Protein AF-A0A5B7HHV7-F1 (afdb_monomer_lite)

Foldseek 3Di:
DDDDDDDDDDDDDDDDDDDDDPDPPVVVVVVVCVVPDDDDDDDDDDDDDDDDDDDDPDDDDDDDPDPDDDDAPQDCDDDDDQQQQAAEAEAAADDQQWADEPNDTDGHWDWFWEADPVRRDIDTDTSVSHNYYHYHHFDADPQWDKDKQKCPLDDQQHWHAYSNGWIDGQNDTFNGKHKGFHADPVRDRDIMMMIGIAHDFAAAAQDAAQWFADPVSDTDHHNLRHQAWDWADDSNDTDIGRDPRPHHHDHDDQPPFDKDKFFCPDPFWGWHDHNNHIWIWGDDPQAPDTPRDPFDKHWGWHADPPRPHTTIMIIGTDHPLVVVCCVLPVPAQEAEAAADPQWFDEPNDTDGHDDPVLWDDDWAAADPPRHTDPDADPRYDYHYHAARAPDWDKQDVVPDVQSDWHQHNSNWIDRPNVPPDIHHNNFKHWTWYDSDDDTDIMMIGHDDPPPPPVVCVLPVVLVVLVVVLVVLVVVLVVLVVDCVQCVDPVSVLVNLLSVLSSLLSVLVSCCSVCVVPDDSVSNVCSVVVSVVSNVVSVVVSVVVVVVVVVVVVPPDPDDDDDDPDDDDDDD

Secondary structure (DSSP, 8-state):
-----------------------SHHHHHHHHHHSS------------------------PPP---------------------TT-EEEESSS-TTEEEETTEEEE---EEEEEETTTTEEEEEEGGGSSEEEE----PPTT-EEEEEETTS-TTT--EEETTSPEEETTEEESSEEEEEEE-TTSSEEEEEEEEEEPPPP-EESS-TTEEEPTTS-EEE-GGGSSPEEEEEETTEEEEEE--TT-EE-----TTSEEEEEETTSTTEEEEEETTEEEEEE--TT-SS--EE-S-EEEEEEPPTTS---EEEEEEEE--HHHHHHHHTSSSEEEEESSPTTEEEETTEEEE---GGGS----EE-TTT-PEESS--TTEEEEESS-SSS-EEEE-TTT-GGG--EEETTS-EE-TTSTT-EE-TTTEEEEEE-SSSSPEEEEEEE----TTHHHHHHHHHHHHHHHHHHHHHHHHHHHHH-HHHHSSHHHHHHHHHHHHHHHHHHHHHHHHHHTTTS-HHHHHHHHHHHHHHHHHHHHHHHHHHHHHHHHHHT---SS------------

Radius of gyration: 34.29 Å; chains: 1; bounding box: 88×106×83 Å

pLDDT: mean 71.35, std 22.16, range [21.75, 94.31]

Organism: Portunus trituberculatus (NCBI:txid210409)

Sequence (571 aa):
MVVMVMVVQQRDGTMAAMGWRPAWCATLSFLLVLLLGQGAWTQHPGDHAGALEEDYTLLTYDYPAEGLDYYEYVDYYGPFTPNLANTTLRKCRCQVDQVWGDDHCQEATTYVNVIDLWAKHHVPANASDFGEVEVGEVICPKGHVKVVLDHNSGLRDAFFLLENGGLFWRDDTFPDYCIEHILDTSGKPTSMEAHICLPPPPVSLCCPPGHALLRNGTCYPDAAAVDVPLSMEVEGQHVTWVIESEGVVTNISCGSEDTYYKRLTEANVTLVYHPRGVVLQWLPPTQHNRPRDRHQYCLGVEVGAHGQVAQYSTLFCYTDMIAAYHEACHNATCIRKCCPEHTIMHGVECIPVHDPSKMWTPKFHERESLSPVASSPEDLTIVHGLPFCESFFKMRPDETEDDRYYLMEDGTVHAPSFSGFSYSAMQYCIDNFIADHPLQEHALLCFIDKTGCNSVQSMAIPALLAVSCVFLAITLLVYVSVPELHAKVHGKCLVSHVTALLLAYLCLIIVQWSAGRLPGAACKIMGMWPARVSLSVLVCLSVSWCVCISRSVSVFPGGSWYVFVISDRLK

InterPro domains:
  IPR010596 Methuselah, N-terminal domain [PF06652] (328-432)
  IPR023311 Methuselah ectodomain, domain 2 [G3DSA:2.170.180.11] (333-452)
  IPR036272 Methuselah, N-terminal domain superfamily [SSF63877] (328-434)
  IPR052808 G-protein coupled receptor Mth-like [PTHR46953] (295-527)

Structure (mmCIF, N/CA/C/O backbone):
data_AF-A0A5B7HHV7-F1
#
_entry.id   AF-A0A5B7HHV7-F1
#
loop_
_atom_site.group_PDB
_atom_site.id
_atom_site.type_symbol
_atom_site.label_atom_id
_atom_site.label_alt_id
_atom_site.label_comp_id
_atom_site.label_asym_id
_atom_site.label_entity_id
_atom_site.label_seq_id
_atom_site.pdbx_PDB_ins_code
_atom_site.Cartn_x
_atom_site.Cartn_y
_atom_site.Cartn_z
_atom_site.occupancy
_atom_site.B_iso_or_equiv
_atom_site.auth_seq_id
_atom_site.auth_comp_id
_atom_site.auth_asym_id
_atom_site.auth_atom_id
_atom_site.pdbx_PDB_model_num
ATOM 1 N N . MET A 1 1 ? 27.667 25.721 16.370 1.00 27.61 1 MET A N 1
ATOM 2 C CA . MET A 1 1 ? 27.607 25.125 17.723 1.00 27.61 1 MET A CA 1
ATOM 3 C C . MET A 1 1 ? 28.310 26.081 18.678 1.00 27.61 1 MET A C 1
ATOM 5 O O . MET A 1 1 ? 29.512 26.267 18.549 1.00 27.61 1 MET A O 1
ATOM 9 N N . VAL A 1 2 ? 27.571 26.790 19.535 1.00 22.53 2 VAL A N 1
ATOM 10 C CA . VAL A 1 2 ? 28.156 27.768 20.471 1.00 22.53 2 VAL A CA 1
ATOM 11 C C . VAL A 1 2 ? 28.500 27.031 21.763 1.00 22.53 2 VAL A C 1
ATOM 13 O O . VAL A 1 2 ? 27.606 26.660 22.515 1.00 22.53 2 VAL A O 1
ATOM 16 N N . VAL A 1 3 ? 29.787 26.780 22.008 1.00 21.75 3 VAL A N 1
ATOM 17 C CA . VAL A 1 3 ? 30.263 26.276 23.304 1.00 21.75 3 VAL A CA 1
ATOM 18 C C . VAL A 1 3 ? 30.537 27.487 24.188 1.00 21.75 3 VAL A C 1
ATOM 20 O O . VAL A 1 3 ? 31.528 28.192 24.006 1.00 21.75 3 VAL A O 1
ATOM 23 N N . MET A 1 4 ? 29.632 27.765 25.123 1.00 22.44 4 MET A N 1
ATOM 24 C CA . MET A 1 4 ? 29.803 28.836 26.101 1.00 22.44 4 MET A CA 1
ATOM 25 C C . MET A 1 4 ? 30.682 28.316 27.247 1.00 22.44 4 MET A C 1
ATOM 27 O O . MET A 1 4 ? 30.225 27.559 28.099 1.00 22.44 4 MET A O 1
ATOM 31 N N . VAL A 1 5 ? 31.964 28.688 27.255 1.00 23.08 5 VAL A N 1
ATOM 32 C CA . VAL A 1 5 ? 32.881 28.387 28.365 1.00 23.08 5 VAL A CA 1
ATOM 33 C C . VAL A 1 5 ? 32.745 29.496 29.409 1.00 23.08 5 VAL A C 1
ATOM 35 O O . VAL A 1 5 ? 33.214 30.612 29.199 1.00 23.08 5 VAL A O 1
ATOM 38 N N . MET A 1 6 ? 32.094 29.208 30.539 1.00 23.58 6 MET A N 1
ATOM 39 C CA . MET A 1 6 ? 32.114 30.103 31.700 1.00 23.58 6 MET A CA 1
ATOM 40 C C . MET A 1 6 ? 33.414 29.906 32.486 1.00 23.58 6 MET A C 1
ATOM 42 O O . MET A 1 6 ? 33.647 28.847 33.065 1.00 23.58 6 MET A O 1
ATOM 46 N N . VAL A 1 7 ? 34.246 30.946 32.535 1.00 23.25 7 VAL A N 1
ATOM 47 C CA . VAL A 1 7 ? 35.375 31.041 33.469 1.00 23.25 7 VAL A CA 1
ATOM 48 C C . VAL A 1 7 ? 34.870 31.713 34.745 1.00 23.25 7 VAL A C 1
ATOM 50 O O . VAL A 1 7 ? 34.454 32.870 34.723 1.00 23.25 7 VAL A O 1
ATOM 53 N N . VAL A 1 8 ? 34.891 30.986 35.862 1.00 24.47 8 VAL A N 1
ATOM 54 C CA . VAL A 1 8 ? 34.574 31.528 37.191 1.00 24.47 8 VAL A CA 1
ATOM 55 C C . VAL A 1 8 ? 35.821 32.211 37.749 1.00 24.47 8 VAL A C 1
ATOM 57 O O . VAL A 1 8 ? 36.841 31.567 37.978 1.00 24.47 8 VAL A O 1
ATOM 60 N N . GLN A 1 9 ? 35.742 33.523 37.970 1.00 24.28 9 GLN A N 1
ATOM 61 C CA . GLN A 1 9 ? 36.803 34.318 38.587 1.00 24.28 9 GLN A CA 1
ATOM 62 C C . GLN A 1 9 ? 36.505 34.487 40.085 1.00 24.28 9 GLN A C 1
ATOM 64 O O . GLN A 1 9 ? 35.559 35.175 40.463 1.00 24.28 9 GLN A O 1
ATOM 69 N N . GLN A 1 10 ? 37.295 33.835 40.940 1.00 25.94 10 GLN A N 1
ATOM 70 C CA . GLN A 1 10 ? 37.184 33.917 42.400 1.00 25.94 10 GLN A CA 1
ATOM 71 C C . GLN A 1 10 ? 38.113 35.023 42.927 1.00 25.94 10 GLN A C 1
ATOM 73 O O . GLN A 1 10 ? 39.301 35.035 42.609 1.00 25.94 10 GLN A O 1
ATOM 78 N N . ARG A 1 11 ? 37.571 35.971 43.705 1.00 30.23 11 ARG A N 1
ATOM 79 C CA . ARG A 1 11 ? 38.306 37.109 44.282 1.00 30.23 11 ARG A CA 1
ATOM 80 C C . ARG A 1 11 ? 38.578 36.856 45.771 1.00 30.23 11 ARG A C 1
ATOM 82 O O . ARG A 1 11 ? 37.630 36.838 46.544 1.00 30.23 11 ARG A O 1
ATOM 89 N N . ASP A 1 12 ? 39.865 36.647 46.072 1.00 33.34 12 ASP A N 1
ATOM 90 C CA . ASP A 1 12 ? 40.651 36.812 47.316 1.00 33.34 12 ASP A CA 1
ATOM 91 C C . ASP A 1 12 ? 40.079 36.275 48.650 1.00 33.34 12 ASP A C 1
ATOM 93 O O . ASP A 1 12 ? 38.968 36.587 49.046 1.00 33.34 12 ASP A O 1
ATOM 97 N N . GLY A 1 13 ? 40.790 35.532 49.499 1.00 27.25 13 GLY A N 1
ATOM 98 C CA . GLY A 1 13 ? 42.167 35.057 49.497 1.00 27.25 13 GLY A CA 1
ATOM 99 C C . GLY A 1 13 ? 42.483 34.443 50.870 1.00 27.25 13 GLY A C 1
ATOM 100 O O . GLY A 1 13 ? 42.083 34.971 51.899 1.00 27.25 13 GLY A O 1
ATOM 101 N N . THR A 1 14 ? 43.171 33.306 50.901 1.00 24.30 14 THR A N 1
ATOM 102 C CA . THR A 1 14 ? 44.152 32.925 51.934 1.00 24.30 14 THR A CA 1
ATOM 103 C C . THR A 1 14 ? 44.921 31.718 51.405 1.00 24.30 14 THR A C 1
ATOM 105 O O . THR A 1 14 ? 44.353 30.782 50.848 1.00 24.30 14 THR A O 1
ATOM 108 N N . MET A 1 15 ? 46.246 31.805 51.488 1.00 24.70 15 MET A N 1
ATOM 109 C CA . MET A 1 15 ? 47.188 30.866 50.892 1.00 24.70 15 MET A CA 1
ATOM 110 C C . MET A 1 15 ? 47.164 29.504 51.594 1.00 24.70 15 MET A C 1
ATOM 112 O O . MET A 1 15 ? 47.367 29.429 52.802 1.00 24.70 15 MET A O 1
ATOM 116 N N . ALA A 1 16 ? 47.076 28.430 50.813 1.00 25.02 16 ALA A N 1
ATOM 117 C CA . ALA A 1 16 ? 47.765 27.176 51.100 1.00 25.02 16 ALA A CA 1
ATOM 118 C C . ALA A 1 16 ? 48.135 26.516 49.765 1.00 25.02 16 ALA A C 1
ATOM 120 O O . ALA A 1 16 ? 47.278 26.115 48.981 1.00 25.02 16 ALA A O 1
ATOM 121 N N . ALA A 1 17 ? 49.434 26.479 49.482 1.00 25.55 17 ALA A N 1
ATOM 122 C CA . ALA A 1 17 ? 49.996 25.872 48.291 1.00 25.55 17 ALA A CA 1
ATOM 123 C C . ALA A 1 17 ? 49.969 24.340 48.408 1.00 25.55 17 ALA A C 1
ATOM 125 O O . ALA A 1 17 ? 50.630 23.774 49.274 1.00 25.55 17 ALA A O 1
ATOM 126 N N . MET A 1 18 ? 49.280 23.665 47.489 1.00 23.03 18 MET A N 1
ATOM 127 C CA . MET A 1 18 ? 49.582 22.278 47.129 1.00 23.03 18 MET A CA 1
ATOM 128 C C . MET A 1 18 ? 49.321 22.105 45.633 1.00 23.03 18 MET A C 1
ATOM 130 O O . MET A 1 18 ? 48.189 22.151 45.163 1.00 23.03 18 MET A O 1
ATOM 134 N N . GLY A 1 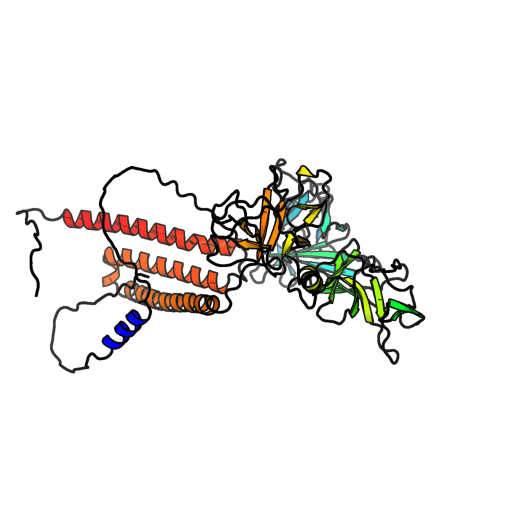19 ? 50.412 22.035 44.871 1.00 25.70 19 GLY A N 1
ATOM 135 C CA . GLY A 1 19 ? 50.398 22.103 43.416 1.00 25.70 19 GLY A CA 1
ATOM 136 C C . GLY A 1 19 ? 49.911 20.823 42.748 1.00 25.70 19 GLY A C 1
ATOM 137 O O . GLY A 1 19 ? 50.373 19.735 43.078 1.00 25.70 19 GLY A O 1
ATOM 138 N N . TRP A 1 20 ? 49.059 20.984 41.736 1.00 23.88 20 TRP A N 1
ATOM 139 C CA . TRP A 1 20 ? 48.801 20.001 40.684 1.00 23.88 20 TRP A CA 1
ATOM 140 C C . TRP A 1 20 ? 49.003 20.682 39.321 1.00 23.88 20 TRP A C 1
ATOM 142 O O . TRP A 1 20 ? 48.553 21.804 39.097 1.00 23.88 20 TRP A O 1
ATOM 152 N N . ARG A 1 21 ? 49.785 20.041 38.444 1.00 26.72 21 ARG A N 1
ATOM 153 C CA . ARG A 1 21 ? 50.316 20.600 37.187 1.00 26.72 21 ARG A CA 1
ATOM 154 C C . ARG A 1 21 ? 49.262 20.637 36.058 1.00 26.72 21 ARG A C 1
ATOM 156 O O . ARG A 1 21 ? 48.488 19.689 35.941 1.00 26.72 21 ARG A O 1
ATOM 163 N N . PRO A 1 22 ? 49.292 21.642 35.159 1.00 31.17 22 PRO A N 1
ATOM 164 C CA . PRO A 1 22 ? 48.411 21.730 33.998 1.00 31.17 22 PRO A CA 1
ATOM 165 C C . PRO A 1 22 ? 49.032 20.972 32.814 1.00 31.17 22 PRO A C 1
ATOM 167 O O . PRO A 1 22 ? 49.900 21.491 32.123 1.00 31.17 22 PRO A O 1
ATOM 170 N N . ALA A 1 23 ? 48.619 19.725 32.586 1.00 28.97 23 ALA A N 1
ATOM 171 C CA . ALA A 1 23 ? 49.046 18.952 31.407 1.00 28.97 23 ALA A CA 1
ATOM 172 C C . ALA A 1 23 ? 47.879 18.370 30.587 1.00 28.97 23 ALA A C 1
ATOM 174 O O . ALA A 1 23 ? 48.111 17.767 29.547 1.00 28.97 23 ALA A O 1
ATOM 175 N N . TRP A 1 24 ? 46.627 18.588 31.004 1.00 29.72 24 TRP A N 1
ATOM 176 C CA . TRP A 1 24 ? 45.447 17.983 30.366 1.00 29.72 24 TRP A CA 1
ATOM 177 C C . TRP A 1 24 ? 44.622 18.942 29.490 1.00 29.72 24 TRP A C 1
ATOM 179 O O . TRP A 1 24 ? 43.780 18.488 28.726 1.00 29.72 24 TRP A O 1
ATOM 189 N N . CYS A 1 25 ? 44.886 20.255 29.522 1.00 29.45 25 CYS A N 1
ATOM 190 C CA . CYS A 1 25 ? 44.163 21.217 28.672 1.00 29.45 25 CYS A CA 1
ATOM 191 C C . CYS A 1 25 ? 44.756 21.379 27.262 1.00 29.45 25 CYS A C 1
ATOM 193 O O . CYS A 1 25 ? 44.053 21.817 26.358 1.00 29.45 25 CYS A O 1
ATOM 195 N N . ALA A 1 26 ? 46.028 21.033 27.044 1.00 31.19 26 ALA A N 1
ATOM 196 C CA . ALA A 1 26 ? 46.671 21.220 25.739 1.00 31.19 26 ALA A CA 1
ATOM 197 C C . ALA A 1 26 ? 46.363 20.083 24.747 1.00 31.19 26 ALA A C 1
ATOM 199 O O . ALA A 1 26 ? 46.349 20.301 23.538 1.00 31.19 26 ALA A O 1
ATOM 200 N N . THR A 1 27 ? 46.072 18.879 25.246 1.00 37.06 27 THR A N 1
ATOM 201 C CA . THR A 1 27 ? 45.801 17.694 24.420 1.00 37.06 27 THR A CA 1
ATOM 202 C C . THR A 1 27 ? 44.383 17.670 23.847 1.00 37.06 27 THR A C 1
ATOM 204 O O . THR A 1 27 ? 44.198 17.164 22.743 1.00 37.06 27 THR A O 1
ATOM 207 N N . LEU A 1 28 ? 43.395 18.282 24.514 1.00 31.84 28 LEU A N 1
ATOM 208 C CA . LEU A 1 28 ? 42.027 18.372 23.980 1.00 31.84 28 LEU A CA 1
ATOM 209 C C . LEU A 1 28 ? 41.878 19.432 22.875 1.00 31.84 28 LEU A C 1
ATOM 211 O O . LEU A 1 28 ? 41.158 19.206 21.905 1.00 31.84 28 LEU A O 1
ATOM 215 N N . SER A 1 29 ? 42.594 20.556 22.970 1.00 34.28 29 SER A N 1
ATOM 216 C CA . SER A 1 29 ? 42.550 21.610 21.944 1.00 34.28 29 SER A CA 1
ATOM 217 C C . SER A 1 29 ? 43.230 21.191 20.636 1.00 34.28 29 SER A C 1
ATOM 219 O O . SER A 1 29 ? 42.802 21.607 19.563 1.00 34.28 29 SER A O 1
ATOM 221 N N . PHE A 1 30 ? 44.248 20.324 20.699 1.00 32.09 30 PHE A N 1
ATOM 222 C CA . PHE A 1 30 ? 44.927 19.809 19.504 1.00 32.09 30 PHE A CA 1
ATOM 223 C C . PHE A 1 30 ? 44.088 18.776 18.732 1.00 32.09 30 PHE A C 1
ATOM 225 O O . PHE A 1 30 ? 44.148 18.735 17.505 1.00 32.09 30 PHE A O 1
ATOM 232 N N . LEU A 1 31 ? 43.257 17.990 19.426 1.00 31.12 31 LEU A N 1
ATOM 233 C CA . LEU A 1 31 ? 42.348 17.025 18.794 1.00 31.12 31 LEU A CA 1
ATOM 234 C C . LEU A 1 31 ? 41.166 17.703 18.080 1.00 31.12 31 LEU A C 1
ATOM 236 O O . LEU A 1 31 ? 40.688 17.189 17.072 1.00 31.12 31 LEU A O 1
ATOM 240 N N . LEU A 1 32 ? 40.734 18.881 18.548 1.00 32.91 32 LEU A N 1
ATOM 241 C CA . LEU A 1 32 ? 39.634 19.633 17.933 1.00 32.91 32 LEU A CA 1
ATOM 242 C C . LEU A 1 32 ? 40.047 20.369 16.645 1.00 32.91 32 LEU A C 1
ATOM 244 O O . LEU A 1 32 ? 39.236 20.522 15.736 1.00 32.91 32 LEU A O 1
ATOM 248 N N . VAL A 1 33 ? 41.310 20.799 16.547 1.00 37.53 33 VAL A N 1
ATOM 249 C CA . VAL A 1 33 ? 41.847 21.479 15.351 1.00 37.53 33 VAL A CA 1
ATOM 250 C C . VAL A 1 33 ? 42.149 20.484 14.222 1.00 37.53 33 VAL A C 1
ATOM 252 O O . VAL A 1 33 ? 41.996 20.823 13.052 1.00 37.53 33 VAL A O 1
ATOM 255 N N . LEU A 1 34 ? 42.488 19.234 14.552 1.00 33.69 34 LEU A N 1
ATOM 256 C CA . LEU A 1 34 ? 42.699 18.172 13.560 1.00 33.69 34 LEU A CA 1
ATOM 257 C C . LEU A 1 34 ? 41.398 17.633 12.941 1.00 33.69 34 LEU A C 1
ATOM 259 O O . LEU A 1 34 ? 41.442 17.100 11.839 1.00 33.69 34 LEU A O 1
ATOM 263 N N . LEU A 1 35 ? 40.247 17.797 13.604 1.00 31.84 35 LEU A N 1
ATOM 264 C CA . LEU A 1 35 ? 38.951 17.320 13.098 1.00 31.84 35 LEU A CA 1
ATOM 265 C C . LEU A 1 35 ? 38.176 18.354 12.264 1.00 31.84 35 LEU A C 1
ATOM 267 O O . LEU A 1 35 ? 37.181 17.994 11.643 1.00 31.84 35 LEU A O 1
ATOM 271 N N . LEU A 1 36 ? 38.617 19.618 12.219 1.00 33.47 36 LEU A N 1
ATOM 272 C CA . LEU A 1 36 ? 37.910 20.699 11.509 1.00 33.47 36 LEU A CA 1
ATOM 273 C C . LEU A 1 36 ? 38.745 21.407 10.430 1.00 33.47 36 LEU A C 1
ATOM 275 O O . LEU A 1 36 ? 38.295 22.392 9.850 1.00 33.47 36 LEU A O 1
ATOM 279 N N . GLY A 1 37 ? 39.949 20.920 10.132 1.00 26.22 37 GLY A N 1
ATOM 280 C CA . GLY A 1 37 ? 40.830 21.532 9.143 1.00 26.22 37 GLY A CA 1
ATOM 281 C C . GLY A 1 37 ? 40.982 20.698 7.877 1.00 26.22 37 GLY A C 1
ATOM 282 O O . GLY A 1 37 ? 41.922 19.917 7.811 1.00 26.22 37 GLY A O 1
ATOM 283 N N . GLN A 1 38 ? 40.125 20.912 6.872 1.00 29.02 38 GLN A N 1
ATOM 284 C CA . GLN A 1 38 ? 40.521 20.981 5.453 1.00 29.02 38 GLN A CA 1
ATOM 285 C C . GLN A 1 38 ? 39.338 21.409 4.569 1.00 29.02 38 GLN A C 1
ATOM 287 O O . GLN A 1 38 ? 38.351 20.700 4.423 1.00 29.02 38 GLN A O 1
ATOM 292 N N . GLY A 1 39 ? 39.463 22.597 3.979 1.00 25.08 39 GLY A N 1
ATOM 293 C CA . GLY A 1 39 ? 38.496 23.194 3.060 1.00 25.08 39 GLY A CA 1
ATOM 294 C C . GLY A 1 39 ? 38.894 24.635 2.764 1.00 25.08 39 GLY A C 1
ATOM 295 O O . GLY A 1 39 ? 38.274 25.573 3.249 1.00 25.08 39 GLY A O 1
ATOM 296 N N . ALA A 1 40 ? 40.020 24.796 2.070 1.00 25.52 40 ALA A N 1
ATOM 297 C CA . ALA A 1 40 ? 40.615 26.075 1.715 1.00 25.52 40 ALA A CA 1
ATOM 298 C C . ALA A 1 40 ? 39.746 26.852 0.714 1.00 25.52 40 ALA A C 1
ATOM 300 O O . ALA A 1 40 ? 39.386 26.302 -0.319 1.00 25.52 40 ALA A O 1
ATOM 301 N N . TRP A 1 41 ? 39.511 28.142 0.971 1.00 24.91 41 TRP A N 1
ATOM 302 C CA . TRP A 1 41 ? 39.217 29.124 -0.075 1.00 24.91 41 TRP A CA 1
ATOM 303 C C . TRP A 1 41 ? 40.013 30.402 0.181 1.00 24.91 41 TRP A C 1
ATOM 305 O O . TRP A 1 41 ? 39.889 31.064 1.210 1.00 24.91 41 TRP A O 1
ATOM 315 N N . THR A 1 42 ? 40.887 30.694 -0.773 1.00 25.66 42 THR A N 1
ATOM 316 C CA . THR A 1 42 ? 41.687 31.907 -0.911 1.00 25.66 42 THR A CA 1
ATOM 317 C C . THR A 1 42 ? 40.793 33.095 -1.264 1.00 25.66 42 THR A C 1
ATOM 319 O O . THR A 1 42 ? 40.048 33.034 -2.239 1.00 25.66 42 THR A O 1
ATOM 322 N N . GLN A 1 43 ? 40.897 34.186 -0.503 1.00 23.86 43 GLN A N 1
ATOM 323 C CA . GLN A 1 43 ? 40.314 35.489 -0.833 1.00 23.86 43 GLN A CA 1
ATOM 324 C C . GLN A 1 43 ? 41.227 36.283 -1.778 1.00 23.86 43 GLN A C 1
ATOM 326 O O . GLN A 1 43 ? 42.435 36.356 -1.558 1.00 23.86 43 GLN A O 1
ATOM 331 N N . HIS A 1 44 ? 40.618 36.978 -2.742 1.00 23.83 44 HIS A N 1
ATOM 332 C CA . HIS A 1 44 ? 41.093 38.276 -3.228 1.00 23.83 44 HIS A CA 1
ATOM 333 C C . HIS A 1 44 ? 39.929 39.294 -3.198 1.00 23.83 44 HIS A C 1
ATOM 335 O O . HIS A 1 44 ? 38.776 38.877 -3.314 1.00 23.83 44 HIS A O 1
ATOM 341 N N . PRO A 1 45 ? 40.207 40.598 -2.984 1.00 29.22 45 PRO A N 1
ATOM 342 C CA . PRO A 1 45 ? 39.235 41.597 -2.537 1.00 29.22 45 PRO A CA 1
ATOM 343 C C . PRO A 1 45 ? 38.724 42.495 -3.677 1.00 29.22 45 PRO A C 1
ATOM 345 O O . PRO A 1 45 ? 39.413 42.681 -4.680 1.00 29.22 45 PRO A O 1
ATOM 348 N N . GLY A 1 46 ? 37.566 43.128 -3.481 1.00 24.95 46 GLY A N 1
ATOM 349 C CA . GLY A 1 46 ? 37.098 44.211 -4.347 1.00 24.95 46 GLY A CA 1
ATOM 350 C C . GLY A 1 46 ? 35.740 44.766 -3.929 1.00 24.95 46 GLY A C 1
ATOM 351 O O . GLY A 1 46 ? 34.731 44.085 -4.047 1.00 24.95 46 GLY A O 1
ATOM 352 N N . ASP A 1 47 ? 35.769 45.996 -3.425 1.00 23.00 47 ASP A N 1
ATOM 353 C CA . ASP A 1 47 ? 34.677 46.862 -2.979 1.00 23.00 47 ASP A CA 1
ATOM 354 C C . ASP A 1 47 ? 33.446 46.934 -3.906 1.00 23.00 47 ASP A C 1
ATOM 356 O O . ASP A 1 47 ? 33.586 47.004 -5.122 1.00 23.00 47 ASP A O 1
ATOM 360 N N . HIS A 1 48 ? 32.244 47.044 -3.323 1.00 26.45 48 HIS A N 1
ATOM 361 C CA . HIS A 1 48 ? 31.405 48.249 -3.427 1.00 26.45 48 HIS A CA 1
ATOM 362 C C . HIS A 1 48 ? 30.148 48.136 -2.549 1.00 26.45 48 HIS A C 1
ATOM 364 O O . HIS A 1 48 ? 29.372 47.188 -2.627 1.00 26.45 48 HIS A O 1
ATOM 370 N N . ALA A 1 49 ? 29.962 49.150 -1.705 1.00 24.38 49 ALA A N 1
ATOM 371 C CA . ALA A 1 49 ? 28.764 49.390 -0.919 1.00 24.38 49 ALA A CA 1
ATOM 372 C C . ALA A 1 49 ? 27.586 49.811 -1.814 1.00 24.38 49 ALA A C 1
ATOM 374 O O . ALA A 1 49 ? 27.737 50.669 -2.682 1.00 24.38 49 ALA A O 1
ATOM 375 N N . GLY A 1 50 ? 26.405 49.267 -1.531 1.00 24.02 50 GLY A N 1
ATOM 376 C CA . GLY A 1 50 ? 25.134 49.699 -2.101 1.00 24.02 50 GLY A CA 1
ATOM 377 C C . GLY A 1 50 ? 23.993 49.139 -1.265 1.00 24.02 50 GLY A C 1
ATOM 378 O O . GLY A 1 50 ? 23.622 47.983 -1.418 1.00 24.02 50 GLY A O 1
ATOM 379 N N . ALA A 1 51 ? 23.491 49.949 -0.336 1.00 23.02 51 ALA A N 1
ATOM 380 C CA . ALA A 1 51 ? 22.268 49.669 0.395 1.00 23.02 51 ALA A CA 1
ATOM 381 C C . ALA A 1 51 ? 21.078 49.772 -0.566 1.00 23.02 51 ALA A C 1
ATOM 383 O O . ALA A 1 51 ? 20.851 50.845 -1.123 1.00 23.02 51 ALA A O 1
ATOM 384 N N . LEU A 1 52 ? 20.325 48.686 -0.728 1.00 24.62 52 LEU A N 1
ATOM 385 C CA . LEU A 1 52 ? 18.936 48.733 -1.162 1.00 24.62 52 LEU A CA 1
ATOM 386 C C . LEU A 1 52 ? 18.112 47.789 -0.286 1.00 24.62 52 LEU A C 1
ATOM 388 O O . LEU A 1 52 ? 18.523 46.692 0.082 1.00 24.62 52 LEU A O 1
ATOM 392 N N . GLU A 1 53 ? 16.999 48.361 0.121 1.00 28.80 53 GLU A N 1
ATOM 393 C CA . GLU A 1 53 ? 15.987 47.946 1.070 1.00 28.80 53 GLU A CA 1
ATOM 394 C C . GLU A 1 53 ? 15.059 46.944 0.371 1.00 28.80 53 GLU A C 1
ATOM 396 O O . GLU A 1 53 ? 14.450 47.296 -0.636 1.00 28.80 53 GLU A O 1
ATOM 401 N N . GLU A 1 54 ? 14.967 45.705 0.864 1.00 24.78 54 GLU A N 1
ATOM 402 C CA . GLU A 1 54 ? 13.960 44.741 0.402 1.00 24.78 54 GLU A CA 1
ATOM 403 C C . GLU A 1 54 ? 13.277 44.047 1.587 1.00 24.78 54 GLU A C 1
ATOM 405 O O . GLU A 1 54 ? 13.913 43.517 2.502 1.00 24.78 54 GLU A O 1
ATOM 410 N N . ASP A 1 55 ? 11.946 44.119 1.547 1.00 22.50 55 ASP A N 1
ATOM 411 C CA . ASP A 1 55 ? 10.961 43.480 2.412 1.00 22.50 55 ASP A CA 1
ATOM 412 C C . ASP A 1 55 ? 11.107 41.949 2.366 1.00 22.50 55 ASP A C 1
ATOM 414 O O . ASP A 1 55 ? 10.781 41.303 1.370 1.00 22.50 55 ASP A O 1
ATOM 418 N N . TYR A 1 56 ? 11.550 41.336 3.466 1.00 21.78 56 TYR A N 1
ATOM 419 C CA . TYR A 1 56 ? 11.575 39.878 3.603 1.00 21.78 56 TYR A CA 1
ATOM 420 C C . TYR A 1 56 ? 10.237 39.373 4.151 1.00 21.78 56 TYR A C 1
ATOM 422 O O . TYR A 1 56 ? 10.024 39.290 5.362 1.00 21.78 56 TYR A O 1
ATOM 430 N N . THR A 1 57 ? 9.340 38.973 3.252 1.00 22.69 57 THR A N 1
ATOM 431 C CA . THR A 1 57 ? 8.245 38.054 3.586 1.00 22.69 57 THR A CA 1
ATOM 432 C C . THR A 1 57 ? 8.789 36.623 3.579 1.00 22.69 57 THR A C 1
ATOM 434 O O . THR A 1 57 ? 9.009 36.015 2.537 1.00 22.69 57 THR A O 1
ATOM 437 N N . LEU A 1 58 ? 9.055 36.084 4.772 1.00 22.53 58 LEU A N 1
ATOM 438 C CA . LEU A 1 58 ? 9.478 34.695 4.978 1.00 22.53 58 LEU A CA 1
ATOM 439 C C . LEU A 1 58 ? 8.298 33.738 4.734 1.00 22.53 58 LEU A C 1
ATOM 441 O O . LEU A 1 58 ? 7.501 33.468 5.634 1.00 22.53 58 LEU A O 1
ATOM 445 N N . LEU A 1 59 ? 8.205 33.212 3.514 1.00 21.78 59 LEU A N 1
ATOM 446 C CA . LEU A 1 59 ? 7.416 32.022 3.203 1.00 21.78 59 LEU A CA 1
ATOM 447 C C . LEU A 1 59 ? 8.158 30.796 3.752 1.00 21.78 59 LEU A C 1
ATOM 449 O O . LEU A 1 59 ? 9.279 30.493 3.352 1.00 21.78 59 LEU A O 1
ATOM 453 N N . THR A 1 60 ? 7.540 30.121 4.717 1.00 22.31 60 THR A N 1
ATOM 454 C CA . THR A 1 60 ? 8.008 28.841 5.260 1.00 22.31 60 THR A CA 1
ATOM 455 C C . THR A 1 60 ? 7.220 27.740 4.562 1.00 22.31 60 THR A C 1
ATOM 457 O O . THR A 1 60 ? 6.003 27.683 4.710 1.00 22.31 60 THR A O 1
ATOM 460 N N . TYR A 1 61 ? 7.894 26.901 3.774 1.00 23.64 61 TYR A N 1
ATOM 461 C CA . TYR A 1 61 ? 7.274 25.744 3.128 1.00 23.64 61 TYR A CA 1
ATOM 462 C C . TYR A 1 61 ? 7.540 24.478 3.952 1.00 23.64 61 TYR A C 1
ATOM 464 O O . TYR A 1 61 ? 8.685 24.085 4.178 1.00 23.64 61 TYR A O 1
ATOM 472 N N . ASP A 1 62 ? 6.441 23.900 4.442 1.00 23.73 62 ASP A N 1
ATOM 473 C CA . ASP A 1 62 ? 6.328 22.590 5.087 1.00 23.73 62 ASP A CA 1
ATOM 474 C C . ASP A 1 62 ? 6.567 21.492 4.028 1.00 23.73 62 ASP A C 1
ATOM 476 O O . ASP A 1 62 ? 5.819 21.410 3.057 1.00 23.73 62 ASP A O 1
ATOM 480 N N . TYR A 1 63 ? 7.547 20.608 4.236 1.00 23.59 63 TYR A N 1
ATOM 481 C CA . TYR A 1 63 ? 7.572 19.291 3.587 1.00 23.59 63 TYR A CA 1
ATOM 482 C C . TYR A 1 63 ? 6.890 18.278 4.523 1.00 23.59 63 TYR A C 1
ATOM 484 O O . TYR A 1 63 ? 7.379 18.075 5.640 1.00 23.59 63 TYR A O 1
ATOM 492 N N . PRO A 1 64 ? 5.791 17.617 4.121 1.00 25.48 64 PRO A N 1
ATOM 493 C CA . PRO A 1 64 ? 5.271 16.472 4.851 1.00 25.48 64 PRO A CA 1
ATOM 494 C C . PRO A 1 64 ? 6.138 15.246 4.543 1.00 25.48 64 PRO A C 1
ATOM 496 O O . PRO A 1 64 ? 6.125 14.702 3.443 1.00 25.48 64 PRO A O 1
ATOM 499 N N . ALA A 1 65 ? 6.910 14.812 5.537 1.00 25.69 65 ALA A N 1
ATOM 500 C CA . ALA A 1 65 ? 7.558 13.509 5.544 1.00 25.69 65 ALA A CA 1
ATOM 501 C C . ALA A 1 65 ? 6.556 12.455 6.030 1.00 25.69 65 ALA A C 1
ATOM 503 O O . ALA A 1 65 ? 6.639 12.005 7.166 1.00 25.69 65 ALA A O 1
ATOM 504 N N . GLU A 1 66 ? 5.599 12.090 5.182 1.00 27.50 66 GLU A N 1
ATOM 505 C CA . GLU A 1 66 ? 4.747 10.917 5.378 1.00 27.50 66 GLU A CA 1
ATOM 506 C C . GLU A 1 66 ? 4.521 10.271 4.011 1.00 27.50 66 GLU A C 1
ATOM 508 O O . GLU A 1 66 ? 3.828 10.804 3.148 1.00 27.50 66 GLU A O 1
ATOM 513 N N . GLY A 1 67 ? 5.165 9.126 3.787 1.00 28.14 67 GLY A N 1
ATOM 514 C CA . GLY A 1 67 ? 4.756 8.227 2.723 1.00 28.14 67 GLY A CA 1
ATOM 515 C C . GLY A 1 67 ? 3.470 7.557 3.169 1.00 28.14 67 GLY A C 1
ATOM 516 O O . GLY A 1 67 ? 3.546 6.610 3.935 1.00 28.14 67 GLY A O 1
ATOM 5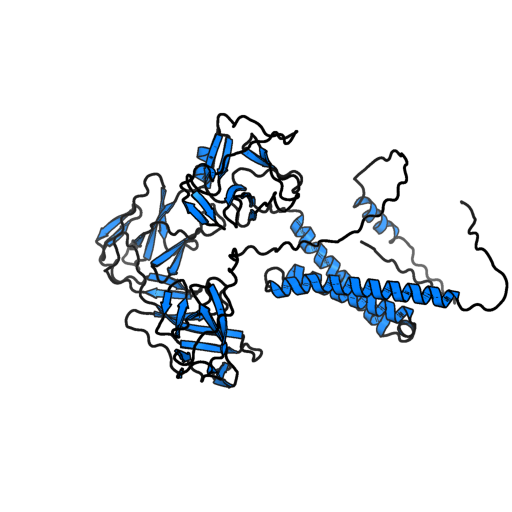17 N N . LEU A 1 68 ? 2.329 8.090 2.739 1.00 30.16 68 LEU A N 1
ATOM 518 C CA . LEU A 1 68 ? 1.035 7.420 2.622 1.00 30.16 68 LEU A CA 1
ATOM 519 C C . LEU A 1 68 ? 0.087 8.340 1.842 1.00 30.16 68 LEU A C 1
ATOM 521 O O . LEU A 1 68 ? 0.042 9.542 2.071 1.00 30.16 68 LEU A O 1
ATOM 525 N N . ASP A 1 69 ? -0.664 7.713 0.942 1.00 26.66 69 ASP A N 1
ATOM 526 C CA . ASP A 1 69 ? -2.028 8.061 0.552 1.00 26.66 69 ASP A CA 1
ATOM 527 C C . ASP A 1 69 ? -2.296 9.508 0.110 1.00 26.66 69 ASP A C 1
ATOM 529 O O . ASP A 1 69 ? -2.477 10.441 0.888 1.00 26.66 69 ASP A O 1
ATOM 533 N N . TYR A 1 70 ? -2.396 9.648 -1.214 1.00 27.78 70 TYR A N 1
ATOM 534 C CA . TYR A 1 70 ? -2.935 10.819 -1.892 1.00 27.78 70 TYR A CA 1
ATOM 535 C C . TYR A 1 70 ? -4.347 11.108 -1.352 1.00 27.78 70 TYR A C 1
ATOM 537 O O . TYR A 1 70 ? -5.297 10.385 -1.654 1.00 27.78 70 TYR A O 1
ATOM 545 N N . TYR A 1 71 ? -4.481 12.169 -0.559 1.00 27.98 71 TYR A N 1
ATOM 546 C CA . TYR A 1 71 ? -5.770 12.804 -0.328 1.00 27.98 71 TYR A CA 1
ATOM 547 C C . TYR A 1 71 ? -6.162 13.531 -1.613 1.00 27.98 71 TYR A C 1
ATOM 549 O O . TYR A 1 71 ? -5.524 14.499 -2.026 1.00 27.98 71 TYR A O 1
ATOM 557 N N . GLU A 1 72 ? -7.196 13.007 -2.258 1.00 27.72 72 GLU A N 1
ATOM 558 C CA . GLU A 1 72 ? -7.958 13.693 -3.291 1.00 27.72 72 GLU A CA 1
ATOM 559 C C . GLU A 1 72 ? -8.563 14.962 -2.670 1.00 27.72 72 GLU A C 1
ATOM 561 O O . GLU A 1 72 ? -9.116 14.925 -1.566 1.00 27.72 72 GLU A O 1
ATOM 566 N N . TYR A 1 73 ? -8.401 16.096 -3.352 1.00 30.61 73 TYR A N 1
ATOM 567 C CA . TYR A 1 73 ? -9.050 17.352 -3.000 1.00 30.61 73 TYR A CA 1
ATOM 568 C C . TYR A 1 73 ? -10.564 17.108 -2.970 1.00 30.61 73 TYR A C 1
ATOM 570 O O . TYR A 1 73 ? -11.183 16.831 -3.994 1.00 30.61 73 TYR A O 1
ATOM 578 N N . VAL A 1 74 ? -11.161 17.163 -1.781 1.00 32.34 74 VAL A N 1
ATOM 579 C CA . VAL A 1 74 ? -12.614 17.088 -1.623 1.00 32.34 74 VAL A CA 1
ATOM 580 C C . VAL A 1 74 ? -13.180 18.406 -2.141 1.00 32.34 74 VAL A C 1
ATOM 582 O O . VAL A 1 74 ? -12.975 19.457 -1.528 1.00 32.34 74 VAL A O 1
ATOM 585 N N . ASP A 1 75 ? -13.876 18.357 -3.278 1.00 31.42 75 ASP A N 1
ATOM 586 C CA . ASP A 1 75 ? -14.792 19.419 -3.687 1.00 31.42 75 ASP A CA 1
ATOM 587 C C . ASP A 1 75 ? -15.699 19.743 -2.494 1.00 31.42 75 ASP A C 1
ATOM 589 O O . ASP A 1 75 ? -16.364 18.864 -1.946 1.00 31.42 75 ASP A O 1
ATOM 593 N N . TYR A 1 76 ? -15.693 21.003 -2.056 1.00 33.66 76 TYR A N 1
ATOM 594 C CA . TYR A 1 76 ? -16.440 21.470 -0.889 1.00 33.66 76 TYR A CA 1
ATOM 595 C C . TYR A 1 76 ? -17.947 21.486 -1.203 1.00 33.66 76 TYR A C 1
ATOM 597 O O . TYR A 1 76 ? -18.549 22.536 -1.439 1.00 33.66 76 TYR A O 1
ATOM 605 N N . TYR A 1 77 ? -18.570 20.309 -1.237 1.00 41.47 77 TYR A N 1
ATOM 606 C CA . TYR A 1 77 ? -20.011 20.170 -1.075 1.00 41.47 77 TYR A CA 1
ATOM 607 C C . TYR A 1 77 ? -20.369 20.652 0.343 1.00 41.47 77 TYR A C 1
ATOM 609 O O . TYR A 1 77 ? -19.573 20.527 1.271 1.00 41.47 77 TYR A O 1
ATOM 617 N N . GLY A 1 78 ? -21.523 21.312 0.494 1.00 49.47 78 GLY A N 1
ATOM 618 C CA . GLY A 1 78 ? -21.942 21.962 1.744 1.00 49.47 78 GLY A CA 1
ATOM 619 C C . GLY A 1 78 ? -21.974 21.030 2.971 1.00 49.47 78 GLY A C 1
ATOM 620 O O . GLY A 1 78 ? -21.763 19.828 2.843 1.00 49.47 78 GLY A O 1
ATOM 621 N N . PRO A 1 79 ? -22.255 21.560 4.177 1.00 58.62 79 PRO A N 1
ATOM 622 C CA . PRO A 1 79 ? -22.211 20.776 5.409 1.00 58.62 79 PRO A CA 1
ATOM 623 C C . PRO A 1 79 ? -23.154 19.569 5.324 1.00 58.62 79 PRO A C 1
ATOM 625 O O . PRO A 1 79 ? -24.375 19.719 5.295 1.00 58.62 79 PRO A O 1
ATOM 628 N N . PHE A 1 80 ? -22.566 18.376 5.271 1.00 68.50 80 PHE A N 1
ATOM 629 C CA . PHE A 1 80 ? -23.272 17.105 5.333 1.00 68.50 80 PHE A CA 1
ATOM 630 C C . PHE A 1 80 ? -23.767 16.874 6.765 1.00 68.50 80 PHE A C 1
ATOM 632 O O . PHE A 1 80 ? -22.972 16.832 7.705 1.00 68.50 80 PHE A O 1
ATOM 639 N N . THR A 1 81 ? -25.081 16.748 6.937 1.00 76.19 81 THR A N 1
ATOM 640 C CA . THR A 1 81 ? -25.717 16.399 8.214 1.00 76.19 81 THR A CA 1
ATOM 641 C C . THR A 1 81 ? -26.556 15.140 8.005 1.00 76.19 81 THR A C 1
ATOM 643 O O . THR A 1 81 ? -27.627 15.250 7.397 1.00 76.19 81 THR A O 1
ATOM 646 N N . PRO A 1 82 ? -26.103 13.965 8.475 1.00 76.00 82 PRO A N 1
ATOM 647 C CA . PRO A 1 82 ? -26.822 12.720 8.244 1.00 76.00 82 PRO A CA 1
ATOM 648 C C . PRO A 1 82 ? -28.151 12.711 9.011 1.00 76.00 82 PRO A C 1
ATOM 650 O O . PRO A 1 82 ? -28.218 13.119 10.172 1.00 76.00 82 PRO A O 1
ATOM 653 N N . ASN A 1 83 ? -29.226 12.244 8.373 1.00 83.62 83 ASN A N 1
ATOM 654 C CA . ASN A 1 83 ? -30.526 12.077 9.028 1.00 83.62 83 ASN A CA 1
ATOM 655 C C . ASN A 1 83 ? -30.641 10.673 9.639 1.00 83.62 83 ASN A C 1
ATOM 657 O O . ASN A 1 83 ? -31.066 9.735 8.970 1.00 83.62 83 ASN A O 1
ATOM 661 N N . LEU A 1 84 ? -30.278 10.549 10.915 1.00 86.38 84 LEU A N 1
ATOM 662 C CA . LEU A 1 84 ? -30.179 9.266 11.626 1.00 86.38 84 LEU A CA 1
ATOM 663 C C . LEU A 1 84 ? -31.447 8.886 12.408 1.00 86.38 84 LEU A C 1
ATOM 665 O O . LEU A 1 84 ? -31.531 7.797 12.974 1.00 86.38 84 LEU A O 1
ATOM 669 N N . ALA A 1 85 ? -32.468 9.749 12.410 1.00 85.12 85 ALA A N 1
ATOM 670 C CA . ALA A 1 85 ? -33.666 9.580 13.235 1.00 85.12 85 ALA A CA 1
ATOM 671 C C . ALA A 1 85 ? -34.525 8.357 12.858 1.00 85.12 85 ALA A C 1
ATOM 673 O O . ALA A 1 85 ? -35.352 7.926 13.654 1.00 85.12 85 ALA A O 1
ATOM 674 N N . ASN A 1 86 ? -34.338 7.803 11.656 1.00 86.81 86 ASN A N 1
ATOM 675 C CA . ASN A 1 86 ? -35.015 6.591 11.182 1.00 86.81 86 ASN A CA 1
ATOM 676 C C . ASN A 1 86 ? -34.041 5.416 10.992 1.00 86.81 86 ASN A C 1
ATOM 678 O O . ASN A 1 86 ? -34.371 4.448 10.307 1.00 86.81 86 ASN A O 1
ATOM 682 N N . THR A 1 87 ? -32.840 5.521 11.556 1.00 88.50 87 THR A N 1
ATOM 683 C CA . THR A 1 87 ? -31.757 4.559 11.375 1.00 88.50 87 THR A CA 1
ATOM 684 C C . THR A 1 87 ? -31.501 3.828 12.686 1.00 88.50 87 THR A C 1
ATOM 686 O O . THR A 1 87 ? -31.455 4.447 13.750 1.00 88.50 87 THR A O 1
ATOM 689 N N . THR A 1 88 ? -31.330 2.511 12.606 1.00 90.00 88 THR A N 1
ATOM 690 C CA . THR A 1 88 ? -31.057 1.663 13.769 1.00 90.00 88 THR A CA 1
ATOM 691 C C . THR A 1 88 ? -29.555 1.478 13.943 1.00 90.00 88 THR A C 1
ATOM 693 O O . THR A 1 88 ? -28.869 1.047 13.016 1.00 90.00 88 THR A O 1
ATOM 696 N N . LEU A 1 89 ? -29.045 1.773 15.136 1.00 91.25 89 LEU A N 1
ATOM 697 C CA . LEU A 1 89 ? -27.683 1.444 15.543 1.00 91.25 89 LEU A CA 1
ATOM 698 C C . LEU A 1 89 ? -27.677 0.114 16.297 1.00 91.25 89 LEU A C 1
ATOM 700 O O . LEU A 1 89 ? -28.497 -0.102 17.184 1.00 91.25 89 LEU A O 1
ATOM 704 N N . ARG A 1 90 ? -26.725 -0.769 15.994 1.00 93.56 90 ARG A N 1
ATOM 705 C CA . ARG A 1 90 ? -26.590 -2.062 16.679 1.00 93.56 90 ARG A CA 1
ATOM 706 C C . ARG A 1 90 ? -25.342 -2.092 17.545 1.00 93.56 90 ARG A C 1
ATOM 708 O O . ARG A 1 90 ? -24.232 -2.016 17.021 1.00 93.56 90 ARG A O 1
ATOM 715 N N . LYS A 1 91 ? -25.512 -2.247 18.857 1.00 93.19 91 LYS A N 1
ATOM 716 C CA . LYS A 1 91 ? -24.414 -2.438 19.813 1.00 93.19 91 LYS A CA 1
ATOM 717 C C . LYS A 1 91 ? -24.287 -3.894 20.236 1.00 93.19 91 LYS A C 1
ATOM 719 O O . LYS A 1 91 ? -25.286 -4.594 20.371 1.00 93.19 91 LYS A O 1
ATOM 724 N N . CYS A 1 92 ? -23.061 -4.370 20.439 1.00 93.50 92 CYS A N 1
ATOM 725 C CA . CYS A 1 92 ? -22.833 -5.786 20.728 1.00 93.50 92 CYS A CA 1
ATOM 726 C C . CYS A 1 92 ? -23.212 -6.178 22.162 1.00 93.50 92 CYS A C 1
ATOM 728 O O . CYS A 1 92 ? -23.789 -7.248 22.362 1.00 93.50 92 CYS A O 1
ATOM 730 N N . ARG A 1 93 ? -22.858 -5.356 23.162 1.00 92.44 93 ARG A N 1
ATOM 731 C CA . ARG A 1 93 ? -22.996 -5.698 24.590 1.00 92.44 93 ARG A CA 1
ATOM 732 C C . ARG A 1 93 ? -23.658 -4.583 25.396 1.00 92.44 93 ARG A C 1
ATOM 734 O O . ARG A 1 93 ? -24.534 -4.865 26.212 1.00 92.44 93 ARG A O 1
ATOM 741 N N . CYS A 1 94 ? -23.231 -3.340 25.191 1.00 91.75 94 CYS A N 1
ATOM 742 C CA . CYS A 1 94 ? -23.610 -2.206 26.028 1.00 91.75 94 CYS A CA 1
ATOM 743 C C . CYS A 1 94 ? -24.738 -1.356 25.431 1.00 91.75 94 CYS A C 1
ATOM 745 O O . CYS A 1 94 ? -24.971 -1.350 24.224 1.00 91.75 94 CYS A O 1
ATOM 747 N N . GLN A 1 95 ? -25.443 -0.614 26.293 1.00 91.12 95 GLN A N 1
ATOM 748 C CA . GLN A 1 95 ? -26.483 0.336 25.877 1.00 91.12 95 GLN A CA 1
ATOM 749 C C . GLN A 1 95 ? -25.886 1.555 25.147 1.00 91.12 95 GLN A C 1
ATOM 751 O O . GLN A 1 95 ? -24.667 1.729 25.093 1.00 91.12 95 GLN A O 1
ATOM 756 N N . VAL A 1 96 ? -26.741 2.410 24.574 1.00 88.38 96 VAL A N 1
ATOM 757 C CA . VAL A 1 96 ? -26.345 3.571 23.748 1.00 88.38 96 VAL A CA 1
ATOM 758 C C . VAL A 1 96 ? -25.265 4.451 24.396 1.00 88.38 96 VAL A C 1
ATOM 760 O O . VAL A 1 96 ? -24.203 4.646 23.805 1.00 88.38 96 VAL A O 1
ATOM 763 N N . ASP A 1 97 ? -25.468 4.860 25.647 1.00 87.06 97 ASP A N 1
ATOM 764 C CA . ASP A 1 97 ? -24.561 5.734 26.405 1.00 87.06 97 ASP A CA 1
ATOM 765 C C . ASP A 1 97 ? -23.596 4.948 27.303 1.00 87.06 97 ASP A C 1
ATOM 767 O O . ASP A 1 97 ? -23.195 5.402 28.373 1.00 87.06 97 ASP A O 1
ATOM 771 N N . GLN A 1 98 ? -23.234 3.735 26.888 1.00 89.31 98 GLN A N 1
ATOM 772 C CA . GLN A 1 98 ? -22.314 2.880 27.625 1.00 89.31 98 GLN A CA 1
ATOM 773 C C . GLN A 1 98 ? -21.156 2.393 26.754 1.00 89.31 98 GLN A C 1
ATOM 775 O O . GLN A 1 98 ? -21.294 2.197 25.551 1.00 89.31 98 GLN A O 1
ATOM 780 N N . VAL A 1 99 ? -20.010 2.160 27.376 1.00 88.38 99 VAL A N 1
ATOM 781 C CA . VAL A 1 99 ? -18.772 1.677 26.760 1.00 88.38 99 VAL A CA 1
ATOM 782 C C . VAL A 1 99 ? -18.321 0.429 27.513 1.00 88.38 99 VAL A C 1
ATOM 784 O O . VAL A 1 99 ? -18.515 0.326 28.726 1.00 88.38 99 VAL A O 1
ATOM 787 N N . TRP A 1 100 ? -17.725 -0.527 26.811 1.00 88.88 100 TRP A N 1
ATOM 788 C CA . TRP A 1 100 ? -17.203 -1.754 27.398 1.00 88.88 100 TRP A CA 1
ATOM 789 C C . TRP A 1 100 ? -15.803 -1.539 27.996 1.00 88.88 100 TRP A C 1
ATOM 791 O O . TRP A 1 100 ? -14.878 -1.102 27.308 1.00 88.88 100 TRP A O 1
ATOM 801 N N . GLY A 1 101 ? -15.622 -1.863 29.278 1.00 85.94 101 GLY A N 1
ATOM 802 C CA . GLY A 1 101 ? -14.320 -1.806 29.949 1.00 85.94 101 GLY A CA 1
ATOM 803 C C . GLY A 1 101 ? -14.318 -2.554 31.280 1.00 85.94 101 GLY A C 1
ATOM 804 O O . GLY A 1 101 ? -15.304 -2.513 32.010 1.00 85.94 101 GLY A O 1
ATOM 805 N N . ASP A 1 102 ? -13.214 -3.237 31.593 1.00 79.31 102 ASP A N 1
ATOM 806 C CA . ASP A 1 102 ? -13.068 -4.087 32.790 1.00 79.31 102 ASP A CA 1
ATOM 807 C C . ASP A 1 102 ? -14.133 -5.203 32.902 1.00 79.31 102 ASP A C 1
ATOM 809 O O . ASP A 1 102 ? -14.593 -5.538 33.993 1.00 79.31 102 ASP A O 1
ATOM 813 N N . ASP A 1 103 ? -14.517 -5.793 31.761 1.00 83.19 103 ASP A N 1
ATOM 814 C CA . ASP A 1 103 ? -15.524 -6.870 31.657 1.00 83.19 103 ASP A CA 1
ATOM 815 C C . ASP A 1 103 ? -16.947 -6.444 32.094 1.00 83.19 103 ASP A C 1
ATOM 817 O O . ASP A 1 103 ? -17.797 -7.269 32.433 1.00 83.19 103 ASP A O 1
ATOM 821 N N . HIS A 1 104 ? -17.228 -5.134 32.092 1.00 89.50 104 HIS A N 1
ATOM 822 C CA . HIS A 1 104 ? -18.553 -4.575 32.347 1.00 89.50 104 HIS A CA 1
ATOM 823 C C . HIS A 1 104 ? -18.838 -3.320 31.503 1.00 89.50 104 HIS A C 1
ATOM 825 O O . HIS A 1 104 ? -17.941 -2.676 30.963 1.00 89.50 104 HIS A O 1
ATOM 831 N N . CYS A 1 105 ? -20.114 -2.938 31.399 1.00 91.38 105 CYS A N 1
ATOM 832 C CA . CYS A 1 105 ? -20.514 -1.688 30.748 1.00 91.38 105 CYS A CA 1
ATOM 833 C C . CYS A 1 105 ? -20.362 -0.500 31.709 1.00 91.38 105 CYS A C 1
ATOM 835 O O . CYS A 1 105 ? -20.709 -0.596 32.889 1.00 91.38 105 CYS A O 1
ATOM 837 N N . GLN A 1 106 ? -19.838 0.616 31.209 1.00 90.62 106 GLN A N 1
ATOM 838 C CA . GLN A 1 106 ? -19.611 1.862 31.946 1.00 90.62 106 GLN A CA 1
ATOM 839 C C . GLN A 1 106 ? -20.277 3.023 31.210 1.00 90.62 106 GLN A C 1
ATOM 841 O O . GLN A 1 106 ? -20.204 3.082 29.991 1.00 90.62 106 GLN A O 1
ATOM 846 N N . GLU A 1 107 ? -20.907 3.952 31.927 1.00 89.50 107 GLU A N 1
ATOM 847 C CA . GLU A 1 107 ? -21.569 5.117 31.320 1.00 89.50 107 GLU A CA 1
ATOM 848 C C . GLU A 1 107 ? -20.549 6.051 30.651 1.00 89.50 107 GLU A C 1
ATOM 850 O O . GLU A 1 107 ? -19.645 6.574 31.309 1.00 89.50 107 GLU A O 1
ATOM 855 N N . ALA A 1 108 ? -20.707 6.281 29.350 1.00 84.81 108 ALA A N 1
ATOM 856 C CA . ALA A 1 108 ? -19.927 7.230 28.570 1.00 84.81 108 ALA A CA 1
ATOM 857 C C . ALA A 1 108 ? -20.620 7.526 27.233 1.00 84.81 108 ALA A C 1
ATOM 859 O O . ALA A 1 108 ? -21.179 6.644 26.586 1.00 84.81 108 ALA A O 1
ATOM 860 N N . THR A 1 109 ? -20.537 8.778 26.787 1.00 84.12 109 THR A N 1
ATOM 861 C CA . THR A 1 109 ? -21.051 9.181 25.476 1.00 84.12 109 THR A CA 1
ATOM 862 C C . THR A 1 109 ? -20.247 8.530 24.359 1.00 84.12 109 THR A C 1
ATOM 864 O O . THR A 1 109 ? -19.015 8.600 24.339 1.00 84.12 109 THR A O 1
ATOM 867 N N . THR A 1 110 ? -20.954 7.916 23.413 1.00 85.62 110 THR A N 1
ATOM 868 C CA . THR A 1 110 ? -20.342 7.200 22.295 1.00 85.62 110 THR A CA 1
ATOM 869 C C . THR A 1 110 ? -20.588 7.919 20.974 1.00 85.62 110 THR A C 1
ATOM 871 O O . THR A 1 110 ? -21.662 8.467 20.732 1.00 85.62 110 THR A O 1
ATOM 874 N N . TYR A 1 111 ? -19.561 7.943 20.125 1.00 86.44 111 TYR A N 1
ATOM 875 C CA . TYR A 1 111 ? -19.611 8.563 18.803 1.00 86.44 111 TYR A CA 1
ATOM 876 C C . TYR A 1 111 ? -19.274 7.533 17.736 1.00 86.44 111 TYR A C 1
ATOM 878 O O . TYR A 1 111 ? -18.394 6.693 17.937 1.00 86.44 111 TYR A O 1
ATOM 886 N N . VAL A 1 112 ? -19.954 7.615 16.597 1.00 87.44 112 VAL A N 1
ATOM 887 C CA . VAL A 1 112 ? -19.734 6.735 15.451 1.00 87.44 112 VAL A CA 1
ATOM 888 C C . VAL A 1 112 ? -19.553 7.575 14.197 1.00 87.44 112 VAL A C 1
ATOM 890 O O . VAL A 1 112 ? -20.278 8.543 13.980 1.00 87.44 112 VAL A O 1
ATOM 893 N N . ASN A 1 113 ? -18.577 7.217 13.368 1.00 87.00 113 ASN A N 1
ATOM 894 C CA . ASN A 1 113 ? -18.331 7.916 12.113 1.00 87.00 113 ASN A CA 1
ATOM 895 C C . ASN A 1 113 ? -19.336 7.461 11.050 1.00 87.00 113 ASN A C 1
ATOM 897 O O . ASN A 1 113 ? -19.360 6.284 10.681 1.00 87.00 113 ASN A O 1
ATOM 901 N N . VAL A 1 114 ? -20.133 8.405 10.549 1.00 86.75 114 VAL A N 1
ATOM 902 C CA . VAL A 1 114 ? -21.077 8.196 9.446 1.00 86.75 114 VAL A CA 1
ATOM 903 C C . VAL A 1 114 ? -20.492 8.800 8.174 1.00 86.75 114 VAL A C 1
ATOM 905 O O . VAL A 1 114 ? -20.094 9.963 8.192 1.00 86.75 114 VAL A O 1
ATOM 908 N N . ILE A 1 115 ? -20.426 8.031 7.087 1.00 84.38 115 ILE A N 1
ATOM 909 C CA . ILE A 1 115 ? -19.848 8.439 5.803 1.00 84.38 115 ILE A CA 1
ATOM 910 C C . ILE A 1 115 ? -20.917 8.578 4.715 1.00 84.38 115 ILE A C 1
ATOM 912 O O . ILE A 1 115 ? -21.795 7.726 4.564 1.00 84.38 115 ILE A O 1
ATOM 916 N N . ASP A 1 116 ? -20.786 9.629 3.911 1.00 79.56 116 ASP A N 1
ATOM 917 C CA . ASP A 1 116 ? -21.399 9.726 2.590 1.00 79.56 116 ASP A CA 1
ATOM 918 C C . ASP A 1 116 ? -20.412 9.193 1.545 1.00 79.56 116 ASP A C 1
ATOM 920 O O . ASP A 1 116 ? -19.358 9.789 1.307 1.00 79.56 116 ASP A O 1
ATOM 924 N N . LEU A 1 117 ? -20.746 8.065 0.912 1.00 72.88 117 LEU A N 1
ATOM 925 C CA . LEU A 1 117 ? -19.899 7.448 -0.114 1.00 72.88 117 LEU A CA 1
ATOM 926 C C . LEU A 1 117 ? -19.770 8.302 -1.385 1.00 72.88 117 LEU A C 1
ATOM 928 O O . LEU A 1 117 ? -18.763 8.183 -2.081 1.00 72.88 117 LEU A O 1
ATOM 932 N N . TRP A 1 118 ? -20.752 9.156 -1.696 1.00 69.94 118 TRP A N 1
ATOM 933 C CA . TRP A 1 118 ? -20.703 10.036 -2.867 1.00 69.94 118 TRP A CA 1
ATOM 934 C C . TRP A 1 118 ? -19.816 11.251 -2.623 1.00 69.94 118 TRP A C 1
ATOM 936 O O . TRP A 1 118 ? -19.020 11.604 -3.490 1.00 69.94 118 TRP A O 1
ATOM 946 N N . ALA A 1 119 ? -19.932 11.871 -1.448 1.00 67.75 119 ALA A N 1
ATOM 947 C CA . ALA A 1 119 ? -19.126 13.035 -1.082 1.00 67.75 119 ALA A CA 1
ATOM 948 C C . ALA A 1 119 ? -17.758 12.667 -0.473 1.00 67.75 119 ALA A C 1
ATOM 950 O O . ALA A 1 119 ? -16.939 13.553 -0.238 1.00 67.75 119 ALA A O 1
ATOM 951 N N . LYS A 1 120 ? -17.522 11.377 -0.172 1.00 68.88 120 LYS A N 1
ATOM 952 C CA . LYS A 1 120 ? -16.372 10.861 0.602 1.00 68.88 120 LYS A CA 1
ATOM 953 C C . LYS A 1 120 ? -16.142 11.627 1.915 1.00 68.88 120 LYS A C 1
ATOM 955 O O . LYS A 1 120 ? -15.023 11.720 2.418 1.00 68.88 120 LYS A O 1
ATOM 960 N N . HIS A 1 121 ? -17.214 12.175 2.477 1.00 74.94 121 HIS A N 1
ATOM 961 C CA . HIS A 1 121 ? -17.191 12.996 3.678 1.00 74.94 121 HIS A CA 1
ATOM 962 C C . HIS A 1 121 ? -17.733 12.178 4.847 1.00 74.94 121 HIS A C 1
ATOM 964 O O . HIS A 1 121 ? -18.784 11.551 4.725 1.00 74.94 121 HIS A O 1
ATOM 970 N N . HIS A 1 122 ? -17.028 12.175 5.977 1.00 78.81 122 HIS A N 1
ATOM 971 C CA . HIS A 1 122 ? -17.460 11.479 7.185 1.00 78.81 122 HIS A CA 1
ATOM 972 C C . HIS A 1 122 ? -17.644 12.461 8.338 1.00 78.81 122 HIS A C 1
ATOM 974 O O . HIS A 1 122 ? -16.876 13.410 8.495 1.00 78.81 122 HIS A O 1
ATOM 980 N N . VAL A 1 123 ? -18.677 12.238 9.145 1.00 82.12 123 VAL A N 1
ATOM 981 C CA . VAL A 1 123 ? -19.030 13.084 10.286 1.00 82.12 123 VAL A CA 1
ATOM 982 C C . VAL A 1 123 ? -19.212 12.201 11.517 1.00 82.12 123 VAL A C 1
ATOM 984 O O . VAL A 1 123 ? -19.909 11.186 11.434 1.00 82.12 123 VAL A O 1
ATOM 987 N N . PRO A 1 124 ? -18.611 12.557 12.666 1.00 84.81 124 PRO A N 1
ATOM 988 C CA . PRO A 1 124 ? -18.900 11.876 13.917 1.00 84.81 124 PRO A CA 1
ATOM 989 C C . PRO A 1 124 ? -20.330 12.211 14.359 1.00 84.81 124 PRO A C 1
ATOM 991 O O . PRO A 1 124 ? -20.660 13.375 14.581 1.00 84.81 124 PRO A O 1
ATOM 994 N N . ALA A 1 125 ? -21.169 11.191 14.505 1.00 86.06 125 ALA A N 1
ATOM 995 C CA . ALA A 1 125 ? -22.521 11.295 15.044 1.00 86.06 125 ALA A CA 1
ATOM 996 C C . ALA A 1 125 ? -22.575 10.708 16.456 1.00 86.06 125 ALA A C 1
ATOM 998 O O . ALA A 1 125 ? -21.871 9.738 16.752 1.00 86.06 125 ALA A O 1
ATOM 999 N N . ASN A 1 126 ? -23.394 11.280 17.339 1.00 88.00 126 ASN A N 1
ATOM 1000 C CA . ASN A 1 126 ? -23.611 10.698 18.658 1.00 88.00 126 ASN A CA 1
ATOM 1001 C C . ASN A 1 126 ? -24.492 9.449 18.505 1.00 88.00 126 ASN A C 1
ATOM 1003 O O . ASN A 1 126 ? -25.463 9.459 17.751 1.00 88.00 126 ASN A O 1
ATOM 1007 N N . ALA A 1 127 ? -24.184 8.371 19.224 1.00 86.75 127 ALA A N 1
ATOM 1008 C CA . ALA A 1 127 ? -24.996 7.155 19.187 1.00 86.75 127 ALA A CA 1
ATOM 1009 C C . ALA A 1 127 ? -26.457 7.398 19.616 1.00 86.75 127 ALA A C 1
ATOM 1011 O O . ALA A 1 127 ? -27.354 6.693 19.163 1.00 86.75 127 ALA A O 1
ATOM 1012 N N . SER A 1 128 ? -26.705 8.416 20.446 1.00 86.75 128 SER A N 1
ATOM 1013 C CA . SER A 1 128 ? -28.054 8.837 20.854 1.00 86.75 128 SER A CA 1
ATOM 1014 C C . SER A 1 128 ? -28.845 9.592 19.775 1.00 86.75 128 SER A C 1
ATOM 1016 O O . SER A 1 128 ? -30.054 9.754 19.930 1.00 86.75 128 SER A O 1
ATOM 1018 N N . ASP A 1 129 ? -28.207 10.014 18.676 1.00 88.75 129 ASP A N 1
ATOM 1019 C CA . ASP A 1 129 ? -28.887 10.670 17.547 1.00 88.75 129 ASP A CA 1
ATOM 1020 C C . ASP A 1 129 ? -29.608 9.660 16.628 1.00 88.75 129 ASP A C 1
ATOM 1022 O O . ASP A 1 129 ? -30.387 10.052 15.754 1.00 88.75 129 ASP A O 1
ATOM 1026 N N . PHE A 1 130 ? -29.354 8.359 16.813 1.00 88.56 130 PHE A N 1
ATOM 1027 C CA . PHE A 1 130 ? -30.011 7.283 16.074 1.00 88.56 130 PHE A CA 1
ATOM 1028 C C . PHE A 1 130 ? -31.430 7.047 16.601 1.00 88.56 130 PHE A C 1
ATOM 1030 O O . PHE A 1 130 ? -31.681 7.082 17.805 1.00 88.56 130 PHE A O 1
ATOM 1037 N N . GLY A 1 131 ? -32.367 6.784 15.688 1.00 87.12 131 GLY A N 1
ATOM 1038 C CA . GLY A 1 131 ? -33.780 6.587 16.025 1.00 87.12 131 GLY A CA 1
ATOM 1039 C C . GLY A 1 131 ? -34.045 5.402 16.950 1.00 87.12 131 GLY A C 1
ATOM 1040 O O . GLY A 1 131 ? -34.937 5.457 17.797 1.00 87.12 131 GLY A O 1
ATOM 1041 N N . GLU A 1 132 ? -33.263 4.335 16.792 1.00 90.62 132 GLU A N 1
ATOM 1042 C CA . GLU A 1 132 ? -33.349 3.122 17.598 1.00 90.62 132 GLU A CA 1
ATOM 1043 C C . GLU A 1 132 ? -31.951 2.548 17.843 1.00 90.62 132 GLU A C 1
ATOM 1045 O O . GLU A 1 132 ? -31.092 2.587 16.960 1.00 90.62 132 GLU A O 1
ATOM 1050 N N . VAL A 1 133 ? -31.723 2.001 19.040 1.00 90.69 133 VAL A N 1
ATOM 1051 C CA . VAL A 1 133 ? -30.478 1.307 19.387 1.00 90.69 133 VAL A CA 1
ATOM 1052 C C . VAL A 1 133 ? -30.805 -0.100 19.865 1.00 90.69 133 VAL A C 1
ATOM 1054 O O . VAL A 1 133 ? -31.407 -0.287 20.922 1.00 90.69 133 VAL A O 1
ATOM 1057 N N . GLU A 1 134 ? -30.402 -1.093 19.081 1.00 92.69 134 GLU A N 1
ATOM 1058 C CA . GLU A 1 134 ? -30.540 -2.509 19.412 1.00 92.69 134 GLU A CA 1
ATOM 1059 C C . GLU A 1 134 ? -29.269 -3.007 20.100 1.00 92.69 134 GLU A C 1
ATOM 1061 O O . GLU A 1 134 ? -28.157 -2.668 19.693 1.00 92.69 134 GLU A O 1
ATOM 1066 N N . VAL A 1 135 ? -29.423 -3.849 21.124 1.00 93.88 135 VAL A N 1
ATOM 1067 C CA . VAL A 1 135 ? -28.296 -4.490 21.811 1.00 93.88 135 VAL A CA 1
ATOM 1068 C C . VAL A 1 135 ? -28.360 -5.994 21.593 1.00 93.88 135 VAL A C 1
ATOM 1070 O O . VAL A 1 135 ? -29.337 -6.645 21.968 1.00 93.88 135 VAL A O 1
ATOM 1073 N N . GLY A 1 136 ? -27.306 -6.550 21.009 1.00 92.06 136 GLY A N 1
ATOM 1074 C CA . GLY A 1 136 ? -27.181 -7.979 20.780 1.00 92.06 136 GLY A CA 1
ATOM 1075 C C . GLY A 1 136 ? -25.961 -8.328 19.943 1.00 92.06 136 GLY A C 1
ATOM 1076 O O . GLY A 1 136 ? -25.537 -7.576 19.066 1.00 92.06 136 GLY A O 1
ATOM 1077 N N . GLU A 1 137 ? -25.397 -9.506 20.196 1.00 90.81 137 GLU A N 1
ATOM 1078 C CA . GLU A 1 137 ? -24.319 -10.009 19.357 1.00 90.81 137 GLU A CA 1
ATOM 1079 C C . GLU A 1 137 ? -24.820 -10.384 17.962 1.00 90.81 137 GLU A C 1
ATOM 1081 O O . GLU A 1 137 ? -25.895 -10.964 17.799 1.00 90.81 137 GLU A O 1
ATOM 1086 N N . VAL A 1 138 ? -23.980 -10.132 16.955 1.00 92.56 138 VAL A N 1
ATOM 1087 C CA . VAL A 1 138 ? -24.232 -10.601 15.593 1.00 92.56 138 VAL A CA 1
ATOM 1088 C C . VAL A 1 138 ? -24.250 -12.136 15.545 1.00 92.56 138 VAL A C 1
ATOM 1090 O O . VAL A 1 138 ? -23.336 -12.807 16.040 1.00 92.56 138 VAL A O 1
ATOM 1093 N N . ILE A 1 139 ? -25.300 -12.695 14.940 1.00 91.56 139 ILE A N 1
ATOM 1094 C CA . ILE A 1 139 ? -25.462 -14.135 14.716 1.00 91.56 139 ILE A CA 1
ATOM 1095 C C . ILE A 1 139 ? -25.211 -14.404 13.237 1.00 91.56 139 ILE A C 1
ATOM 1097 O O . ILE A 1 139 ? -25.996 -13.994 12.385 1.00 91.56 139 ILE A O 1
ATOM 1101 N N . CYS A 1 140 ? -24.124 -15.109 12.930 1.00 91.75 140 CYS A N 1
ATOM 1102 C CA . CYS A 1 140 ? -23.756 -15.348 11.542 1.00 91.75 140 CYS A CA 1
ATOM 1103 C C . CYS A 1 140 ? -24.597 -16.450 10.887 1.00 91.75 140 CYS A C 1
ATOM 1105 O O . CYS A 1 140 ? -24.812 -17.505 11.496 1.00 91.75 140 CYS A O 1
ATOM 1107 N N . PRO A 1 141 ? -25.037 -16.248 9.630 1.00 90.25 141 PRO A N 1
ATOM 1108 C CA . PRO A 1 141 ? -25.653 -17.300 8.837 1.00 90.25 141 PRO A CA 1
ATOM 1109 C C . PRO A 1 141 ? -24.724 -18.510 8.673 1.00 90.25 141 PRO A C 1
ATOM 1111 O O . PRO A 1 141 ? -23.503 -18.422 8.815 1.00 90.25 141 PRO A O 1
ATOM 1114 N N . LYS A 1 142 ? -25.295 -19.665 8.318 1.00 86.25 142 LYS A N 1
ATOM 1115 C CA . LYS A 1 142 ? -24.509 -20.880 8.066 1.00 86.25 142 LYS A CA 1
ATOM 1116 C C . LYS A 1 142 ? -23.450 -20.619 6.979 1.00 86.25 142 LYS A C 1
ATOM 1118 O O . LYS A 1 142 ? -23.749 -20.002 5.961 1.00 86.25 142 LYS A O 1
ATOM 1123 N N . GLY A 1 143 ? -22.222 -21.083 7.212 1.00 82.62 143 GLY A N 1
ATOM 1124 C CA . GLY A 1 143 ? -21.085 -20.907 6.297 1.00 82.62 143 GLY A CA 1
ATOM 1125 C C . GLY A 1 143 ? -20.382 -19.547 6.391 1.00 82.62 143 GLY A C 1
ATOM 1126 O O . GLY A 1 143 ? -19.283 -19.412 5.861 1.00 82.62 143 GLY A O 1
ATOM 1127 N N . HIS A 1 144 ? -20.965 -18.564 7.087 1.00 89.25 144 HIS A N 1
ATOM 1128 C CA . HIS A 1 144 ? -20.301 -17.291 7.365 1.00 89.25 144 HIS A CA 1
ATOM 1129 C C . HIS A 1 144 ? -19.428 -17.400 8.613 1.00 89.25 144 HIS A C 1
ATOM 1131 O O . HIS A 1 144 ? -19.715 -18.186 9.521 1.00 89.25 144 HIS A O 1
ATOM 1137 N N . VAL A 1 145 ? -18.392 -16.569 8.681 1.00 89.81 145 VAL A N 1
ATOM 1138 C CA . VAL A 1 145 ? -17.494 -16.505 9.837 1.00 89.81 145 VAL A CA 1
ATOM 1139 C C . VAL A 1 145 ? -17.589 -15.135 10.497 1.00 89.81 145 VAL A C 1
ATOM 1141 O O . VAL A 1 145 ? -17.569 -14.110 9.818 1.00 89.81 145 VAL A O 1
ATOM 1144 N N . LYS A 1 146 ? -17.710 -15.124 11.829 1.00 91.19 146 LYS A N 1
ATOM 1145 C CA . LYS A 1 146 ? -17.703 -13.898 12.636 1.00 91.19 146 LYS A CA 1
ATOM 1146 C C . LYS A 1 146 ? -16.278 -13.358 12.712 1.00 91.19 146 LYS A C 1
ATOM 1148 O O . LYS A 1 146 ? -15.380 -14.090 13.124 1.00 91.19 146 LYS A O 1
ATOM 1153 N N . VAL A 1 147 ? -16.092 -12.093 12.355 1.00 90.38 147 VAL A N 1
ATOM 1154 C CA . VAL A 1 147 ? -14.809 -11.386 12.447 1.00 90.38 147 VAL A CA 1
ATOM 1155 C C . VAL A 1 147 ? -14.987 -10.096 13.233 1.00 90.38 147 VAL A C 1
ATOM 1157 O O . VAL A 1 147 ? -16.046 -9.469 13.173 1.00 90.38 147 VAL A O 1
ATOM 1160 N N . VAL A 1 148 ? -13.950 -9.734 13.986 1.00 89.75 148 VAL A N 1
ATOM 1161 C CA . VAL A 1 148 ? -13.862 -8.483 14.741 1.00 89.75 148 VAL A CA 1
ATOM 1162 C C . VAL A 1 148 ? -12.952 -7.527 13.977 1.00 89.75 148 VAL A C 1
ATOM 1164 O O . VAL A 1 148 ? -11.777 -7.832 13.778 1.00 89.75 148 VAL A O 1
ATOM 1167 N N . LEU A 1 149 ? -13.501 -6.399 13.539 1.00 87.94 149 LEU A N 1
ATOM 1168 C CA . LEU A 1 149 ? -12.768 -5.301 12.918 1.00 87.94 149 LEU A CA 1
ATOM 1169 C C . LEU A 1 149 ? -12.386 -4.285 13.993 1.00 87.94 149 LEU A C 1
ATOM 1171 O O . LEU A 1 149 ? -13.252 -3.873 14.763 1.00 87.94 149 LEU A O 1
ATOM 1175 N N . ASP A 1 150 ? -11.129 -3.852 14.021 1.00 82.12 150 ASP A N 1
ATOM 1176 C CA . ASP A 1 150 ? -10.671 -2.755 14.880 1.00 82.12 150 ASP A CA 1
ATOM 1177 C C . ASP A 1 150 ? -10.643 -1.455 14.065 1.00 82.12 150 ASP A C 1
ATOM 1179 O O . ASP A 1 150 ? -10.139 -1.406 12.945 1.00 82.12 150 ASP A O 1
ATOM 1183 N N . HIS A 1 151 ? -11.202 -0.377 14.610 1.00 73.44 151 HIS A N 1
ATOM 1184 C CA . HIS A 1 151 ? -11.160 0.937 13.972 1.00 73.44 151 HIS A CA 1
ATOM 1185 C C . HIS A 1 151 ? -9.733 1.519 13.892 1.00 73.44 151 HIS A C 1
ATOM 1187 O O . HIS A 1 151 ? -9.467 2.389 13.063 1.00 73.44 151 HIS A O 1
ATOM 1193 N N . ASN A 1 152 ? -8.798 1.041 14.723 1.00 64.56 152 ASN A N 1
ATOM 1194 C CA . ASN A 1 152 ? -7.429 1.560 14.803 1.00 64.56 152 ASN A CA 1
ATOM 1195 C C . ASN A 1 152 ? -6.426 0.885 13.841 1.00 64.56 152 ASN A C 1
ATOM 1197 O O . ASN A 1 152 ? -5.253 1.264 13.845 1.00 64.56 152 ASN A O 1
ATOM 1201 N N . SER A 1 153 ? -6.858 -0.054 12.988 1.00 56.47 153 SER A N 1
ATOM 1202 C CA . SER A 1 153 ? -6.006 -0.816 12.049 1.00 56.47 153 SER A CA 1
ATOM 1203 C C . SER A 1 153 ? -5.308 0.007 10.947 1.00 56.47 153 SER A C 1
ATOM 1205 O O . SER A 1 153 ? -4.551 -0.543 10.149 1.00 56.47 153 SER A O 1
ATOM 1207 N N . GLY A 1 154 ? -5.515 1.325 10.889 1.00 52.34 154 GLY A N 1
ATOM 1208 C CA . GLY A 1 154 ? -5.006 2.212 9.839 1.00 52.34 154 GLY A CA 1
ATOM 1209 C C . GLY A 1 154 ? -6.110 2.707 8.899 1.00 52.34 154 GLY A C 1
ATOM 1210 O O . GLY A 1 154 ? -7.177 2.111 8.780 1.00 52.34 154 GLY A O 1
ATOM 1211 N N . LEU A 1 155 ? -5.852 3.829 8.218 1.00 46.44 155 LEU A N 1
ATOM 1212 C CA . LEU A 1 155 ? -6.855 4.598 7.459 1.00 46.44 155 LEU A CA 1
ATOM 1213 C C . LEU A 1 155 ? -7.549 3.820 6.322 1.00 46.44 155 LEU A C 1
ATOM 1215 O O . LEU A 1 155 ? -8.672 4.159 5.964 1.00 46.44 155 LEU A O 1
ATOM 1219 N N . ARG A 1 156 ? -6.904 2.790 5.754 1.00 48.75 156 ARG A N 1
ATOM 1220 C CA . ARG A 1 156 ? -7.448 1.991 4.635 1.00 48.75 156 ARG A CA 1
ATOM 1221 C C . ARG A 1 156 ? -8.390 0.867 5.060 1.00 48.75 156 ARG A C 1
ATOM 1223 O O . ARG A 1 156 ? -9.153 0.391 4.225 1.00 48.75 156 ARG A O 1
ATOM 1230 N N . ASP A 1 157 ? -8.324 0.452 6.319 1.00 60.47 157 ASP A N 1
ATOM 1231 C CA . ASP A 1 157 ? -9.074 -0.693 6.838 1.00 60.47 157 ASP A CA 1
ATOM 1232 C C . ASP A 1 157 ? -10.120 -0.288 7.892 1.00 60.47 157 ASP A C 1
ATOM 1234 O O . ASP A 1 157 ? -10.846 -1.131 8.421 1.00 60.47 157 ASP A O 1
ATOM 1238 N N . ALA A 1 158 ? -10.263 1.020 8.134 1.00 75.56 158 ALA A N 1
ATOM 1239 C CA . ALA A 1 158 ? -11.327 1.571 8.954 1.00 75.56 158 ALA A CA 1
ATOM 1240 C C . ALA A 1 158 ? -12.709 1.263 8.353 1.00 75.56 158 ALA A C 1
ATOM 1242 O O . ALA A 1 158 ? -12.938 1.369 7.146 1.00 75.56 158 ALA A O 1
ATOM 1243 N N . PHE A 1 159 ? -13.648 0.912 9.225 1.00 87.06 159 PHE A N 1
ATOM 1244 C CA . PHE A 1 159 ? -15.058 0.794 8.878 1.00 87.06 159 PHE A CA 1
ATOM 1245 C C . PHE A 1 159 ? -15.813 2.082 9.218 1.00 87.06 159 PHE A C 1
ATOM 1247 O O . PHE A 1 159 ? -15.443 2.826 10.133 1.00 87.06 159 PHE A O 1
ATOM 1254 N N . PHE A 1 160 ? -16.905 2.315 8.496 1.00 87.94 160 PHE A N 1
ATOM 1255 C CA . PHE A 1 160 ? -17.778 3.477 8.652 1.00 87.94 160 PHE A CA 1
ATOM 1256 C C . PHE A 1 160 ? -19.239 3.036 8.676 1.00 87.94 160 PHE A C 1
ATOM 1258 O O . PHE A 1 160 ? -19.571 1.979 8.149 1.00 87.94 160 PHE A O 1
ATOM 1265 N N . LEU A 1 161 ? -20.130 3.843 9.247 1.00 89.81 161 LEU A N 1
ATOM 1266 C CA . LEU A 1 161 ? -21.568 3.644 9.071 1.00 89.81 161 LEU A CA 1
ATOM 1267 C C . LEU A 1 161 ? -22.087 4.460 7.894 1.00 89.81 161 LEU A C 1
ATOM 1269 O O . LEU A 1 161 ? -21.652 5.581 7.656 1.00 89.81 161 LEU A O 1
ATOM 1273 N N . LEU A 1 162 ? -23.042 3.904 7.170 1.00 87.81 162 LEU A N 1
ATOM 1274 C CA . LEU A 1 162 ? -23.792 4.605 6.140 1.00 87.81 162 LEU A CA 1
ATOM 1275 C C . LEU A 1 162 ? -25.024 5.274 6.751 1.00 87.81 162 LEU A C 1
ATOM 1277 O O . LEU A 1 162 ? -25.524 4.855 7.794 1.00 87.81 162 LEU A O 1
ATOM 1281 N N . GLU A 1 163 ? -25.577 6.272 6.062 1.00 83.56 163 GLU A N 1
ATOM 1282 C CA . GLU A 1 163 ? -26.815 6.939 6.499 1.00 83.56 163 GLU A CA 1
ATOM 1283 C C . GLU A 1 163 ? -27.999 5.974 6.651 1.00 83.56 163 GLU A C 1
ATOM 1285 O O . GLU A 1 163 ? -28.863 6.161 7.506 1.00 83.56 163 GLU A O 1
ATOM 1290 N N . ASN A 1 164 ? -28.018 4.911 5.841 1.00 84.62 164 ASN A N 1
ATOM 1291 C CA . ASN A 1 164 ? -29.035 3.862 5.900 1.00 84.62 164 ASN A CA 1
ATOM 1292 C C . ASN A 1 164 ? -28.834 2.873 7.066 1.00 84.62 164 ASN A C 1
ATOM 1294 O O . ASN A 1 164 ? -29.618 1.937 7.200 1.00 84.62 164 ASN A O 1
ATOM 1298 N N . GLY A 1 165 ? -27.788 3.056 7.877 1.00 85.62 165 GLY A N 1
ATOM 1299 C CA . GLY A 1 165 ? -27.466 2.222 9.030 1.00 85.62 165 GLY A CA 1
ATOM 1300 C C . GLY A 1 165 ? -26.627 0.993 8.725 1.00 85.62 165 GLY A C 1
ATOM 1301 O O . GLY A 1 165 ? -26.291 0.290 9.665 1.00 85.62 165 GLY A O 1
ATOM 1302 N N . GLY A 1 166 ? -26.269 0.715 7.470 1.00 90.12 166 GLY A N 1
ATOM 1303 C CA . GLY A 1 166 ? -25.343 -0.368 7.130 1.00 90.12 166 GLY A CA 1
ATOM 1304 C C . GLY A 1 166 ? -23.897 -0.029 7.499 1.00 90.12 166 GLY A C 1
ATOM 1305 O O . GLY A 1 166 ? -23.502 1.136 7.461 1.00 90.12 166 GLY A O 1
ATOM 1306 N N . LEU A 1 167 ? -23.092 -1.042 7.818 1.00 92.38 167 LEU A N 1
ATOM 1307 C CA . LEU A 1 167 ? -21.657 -0.869 8.040 1.00 92.38 167 LEU A CA 1
ATOM 1308 C C . LEU A 1 167 ? -20.904 -1.022 6.718 1.00 92.38 167 LEU A C 1
ATOM 1310 O O . LEU A 1 167 ? -21.043 -2.030 6.033 1.00 92.38 167 LEU A O 1
ATOM 1314 N N . PHE A 1 168 ? -20.096 -0.031 6.367 1.00 88.75 168 PHE A N 1
ATOM 1315 C CA . PHE A 1 168 ? -19.257 -0.009 5.180 1.00 88.75 168 PHE A CA 1
ATOM 1316 C C . PHE A 1 168 ? -17.809 -0.362 5.521 1.00 88.75 168 PHE A C 1
ATOM 1318 O O . PHE A 1 168 ? -17.188 0.277 6.373 1.00 88.75 168 PHE A O 1
ATOM 1325 N N . TRP A 1 169 ? -17.266 -1.364 4.832 1.00 88.12 169 TRP A N 1
ATOM 1326 C CA . TRP A 1 169 ? -15.874 -1.793 4.966 1.00 88.12 169 TRP A CA 1
ATOM 1327 C C . TRP A 1 169 ? -15.382 -2.418 3.655 1.00 88.12 169 TRP A C 1
ATOM 1329 O O . TRP A 1 169 ? -16.077 -3.246 3.068 1.00 88.12 169 TRP A O 1
ATOM 1339 N N . ARG A 1 170 ? -14.185 -2.020 3.193 1.00 80.06 170 ARG A N 1
ATOM 1340 C CA . ARG A 1 170 ? -13.536 -2.512 1.955 1.00 80.06 170 ARG A CA 1
ATOM 1341 C C . ARG A 1 170 ? -14.481 -2.596 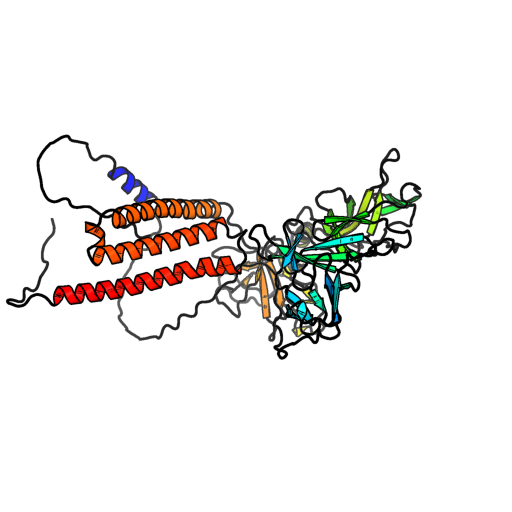0.744 1.00 80.06 170 ARG A C 1
ATOM 1343 O O . ARG A 1 170 ? -14.603 -3.637 0.099 1.00 80.06 170 ARG A O 1
ATOM 1350 N N . ASP A 1 171 ? -15.148 -1.481 0.445 1.00 78.56 171 ASP A N 1
ATOM 1351 C CA . ASP A 1 171 ? -16.063 -1.325 -0.695 1.00 78.56 171 ASP A CA 1
ATOM 1352 C C . ASP A 1 171 ? -17.302 -2.240 -0.682 1.00 78.56 171 ASP A C 1
ATOM 1354 O O . ASP A 1 171 ? -17.928 -2.456 -1.730 1.00 78.56 171 ASP A O 1
ATOM 1358 N N . ASP A 1 172 ? -17.674 -2.765 0.485 1.00 85.75 172 ASP A N 1
ATOM 1359 C CA . ASP A 1 172 ? -18.884 -3.559 0.679 1.00 85.75 172 ASP A CA 1
ATOM 1360 C C . ASP A 1 172 ? -19.695 -3.076 1.886 1.00 85.75 172 ASP A C 1
ATOM 1362 O O . ASP A 1 172 ? -19.195 -2.344 2.744 1.00 85.75 172 ASP A O 1
ATOM 1366 N N . THR A 1 173 ? -20.974 -3.447 1.921 1.00 88.94 173 THR A N 1
ATOM 1367 C CA . THR A 1 173 ? -21.924 -3.049 2.964 1.00 88.94 173 THR A CA 1
ATOM 1368 C C . THR A 1 173 ? -22.473 -4.267 3.690 1.00 88.94 173 THR A C 1
ATOM 1370 O O . THR A 1 173 ? -23.076 -5.154 3.091 1.00 88.94 173 THR A O 1
ATOM 1373 N N . PHE A 1 174 ? -22.331 -4.265 5.010 1.00 90.44 174 PHE A N 1
ATOM 1374 C CA . PHE A 1 174 ? -22.784 -5.320 5.900 1.00 90.44 174 PHE A CA 1
ATOM 1375 C C . PHE A 1 174 ? -24.029 -4.840 6.657 1.00 90.44 174 PHE A C 1
ATOM 1377 O O . PHE A 1 174 ? -23.929 -3.923 7.476 1.00 90.44 174 PHE A O 1
ATOM 1384 N N . PRO A 1 175 ? -25.215 -5.419 6.390 1.00 86.75 175 PRO A N 1
ATOM 1385 C CA . PRO A 1 175 ? -26.441 -5.056 7.101 1.00 86.75 175 PRO A CA 1
ATOM 1386 C C . PRO A 1 175 ? -26.485 -5.657 8.512 1.00 86.75 175 PRO A C 1
ATOM 1388 O O . PRO A 1 175 ? -27.033 -5.055 9.431 1.00 86.75 175 PRO A O 1
ATOM 1391 N N . ASP A 1 176 ? -25.879 -6.833 8.692 1.00 90.25 176 ASP A N 1
ATOM 1392 C CA . ASP A 1 176 ? -25.815 -7.532 9.969 1.00 90.25 176 ASP A CA 1
ATOM 1393 C C . ASP A 1 176 ? -24.441 -7.340 10.603 1.00 90.25 176 ASP A C 1
ATOM 1395 O O . ASP A 1 176 ? -23.464 -8.019 10.279 1.00 90.25 176 ASP A O 1
ATOM 1399 N N . TYR A 1 177 ? -24.389 -6.384 11.521 1.00 94.25 177 TYR A N 1
ATOM 1400 C CA . TYR A 1 177 ? -23.226 -6.082 12.335 1.00 94.25 177 TYR A CA 1
ATOM 1401 C C . TYR A 1 177 ? -23.667 -5.692 13.745 1.00 94.25 177 TYR A C 1
ATOM 1403 O O . TYR A 1 177 ? -24.843 -5.423 14.001 1.00 94.25 177 TYR A O 1
ATOM 1411 N N . CYS A 1 178 ? -22.708 -5.637 14.657 1.00 94.31 178 CYS A N 1
ATOM 1412 C CA . CYS A 1 178 ? -22.834 -4.871 15.888 1.00 94.31 178 CYS A CA 1
ATOM 1413 C C . CYS A 1 178 ? -21.509 -4.151 16.154 1.00 94.31 178 CYS A C 1
ATOM 1415 O O . CYS A 1 178 ? -20.458 -4.647 15.750 1.00 94.31 178 CYS A O 1
ATOM 1417 N N . ILE A 1 179 ? -21.547 -2.991 16.804 1.00 93.69 179 ILE A N 1
ATOM 1418 C CA . ILE A 1 179 ? -20.345 -2.257 17.218 1.00 93.69 179 ILE A CA 1
ATOM 1419 C C . ILE A 1 179 ? -20.214 -2.218 18.737 1.00 93.69 179 ILE A C 1
ATOM 1421 O O . ILE A 1 179 ? -21.205 -2.321 19.461 1.00 93.69 179 ILE A O 1
ATOM 1425 N N . GLU A 1 180 ? -18.999 -2.035 19.231 1.00 92.12 180 GLU A N 1
ATOM 1426 C CA . GLU A 1 180 ? -18.764 -1.753 20.639 1.00 92.12 180 GLU A CA 1
ATOM 1427 C C . GLU A 1 180 ? -17.623 -0.758 20.815 1.00 92.12 180 GLU A C 1
ATOM 1429 O O . GLU A 1 180 ? -16.602 -0.811 20.131 1.00 92.12 180 GLU A O 1
ATOM 1434 N N . HIS A 1 181 ? -17.802 0.165 21.753 1.00 89.94 181 HIS A N 1
ATOM 1435 C CA . HIS A 1 181 ? -16.750 1.093 22.145 1.00 89.94 181 HIS A CA 1
ATOM 1436 C C . HIS A 1 181 ? -15.975 0.474 23.302 1.00 89.94 181 HIS A C 1
ATOM 1438 O O . HIS A 1 181 ? -16.577 -0.037 24.246 1.00 89.94 181 HIS A O 1
ATOM 1444 N N . ILE A 1 182 ? -14.648 0.553 23.252 1.00 85.69 182 ILE A N 1
ATOM 1445 C CA . ILE A 1 182 ? -13.753 -0.048 24.241 1.00 85.69 182 ILE A CA 1
ATOM 1446 C C . ILE A 1 182 ? -12.984 1.050 24.979 1.00 85.69 182 ILE A C 1
ATOM 1448 O O . ILE A 1 182 ? -12.443 1.983 24.370 1.00 85.69 182 ILE A O 1
ATOM 1452 N N . LEU A 1 183 ? -12.925 0.932 26.307 1.00 82.69 183 LEU A N 1
ATOM 1453 C CA . LEU A 1 183 ? -12.068 1.769 27.145 1.00 82.69 183 LEU A CA 1
ATOM 1454 C C . LEU A 1 183 ? -10.611 1.287 27.094 1.00 82.69 183 LEU A C 1
ATOM 1456 O O . LEU A 1 183 ? -10.327 0.104 27.268 1.00 82.69 183 LEU A O 1
ATOM 1460 N N . ASP A 1 184 ? -9.673 2.218 26.928 1.00 69.38 184 ASP A N 1
ATOM 1461 C CA . ASP A 1 184 ? -8.261 1.972 27.227 1.00 69.38 184 ASP A CA 1
ATOM 1462 C C . ASP A 1 184 ? -8.059 1.727 28.730 1.00 69.38 184 ASP A C 1
ATOM 1464 O O . ASP A 1 184 ? -8.855 2.147 29.570 1.00 69.38 184 ASP A O 1
ATOM 1468 N N . THR A 1 185 ? -6.902 1.171 29.078 1.00 65.75 185 THR A N 1
ATOM 1469 C CA . THR A 1 185 ? -6.330 1.083 30.431 1.00 65.75 185 THR A CA 1
ATOM 1470 C C . THR A 1 185 ? -6.358 2.400 31.226 1.00 65.75 185 THR A C 1
ATOM 1472 O O . THR A 1 185 ? -6.259 2.389 32.452 1.00 65.75 185 THR A O 1
ATOM 1475 N N . SER A 1 186 ? -6.502 3.541 30.545 1.00 60.88 186 SER A N 1
ATOM 1476 C CA . SER A 1 186 ? -6.640 4.880 31.126 1.00 60.88 186 SER A CA 1
ATOM 1477 C C . SER A 1 186 ? -8.092 5.318 31.403 1.00 60.88 186 SER A C 1
ATOM 1479 O O . SER A 1 186 ? -8.307 6.443 31.860 1.00 60.88 186 SER A O 1
ATOM 1481 N N . GLY A 1 187 ? -9.085 4.459 31.141 1.00 61.69 187 GLY A N 1
ATOM 1482 C CA . GLY A 1 187 ? -10.512 4.729 31.351 1.00 61.69 187 GLY A CA 1
ATOM 1483 C C . GLY A 1 187 ? -11.128 5.695 30.334 1.00 61.69 187 GLY A C 1
ATOM 1484 O O . GLY A 1 187 ? -12.169 6.290 30.604 1.00 61.69 187 GLY A O 1
ATOM 1485 N N . LYS A 1 188 ? -10.485 5.898 29.176 1.00 62.66 188 LYS A N 1
ATOM 1486 C CA . LYS A 1 188 ? -11.011 6.712 28.068 1.00 62.66 188 LYS A CA 1
ATOM 1487 C C . LYS A 1 188 ? -11.449 5.821 26.904 1.00 62.66 188 LYS A C 1
ATOM 1489 O O . LYS A 1 188 ? -10.741 4.857 26.625 1.00 62.66 188 LYS A O 1
ATOM 1494 N N . PRO A 1 189 ? -12.543 6.149 26.191 1.00 63.38 189 PRO A N 1
ATOM 1495 C CA . PRO A 1 189 ? -12.916 5.441 24.971 1.00 63.38 189 PRO A CA 1
ATOM 1496 C C . PRO A 1 189 ? -11.881 5.752 23.885 1.00 63.38 189 PRO A C 1
ATOM 1498 O O . PRO A 1 189 ? -11.716 6.909 23.498 1.00 63.38 189 PRO A O 1
ATOM 1501 N N . THR A 1 190 ? -11.133 4.743 23.445 1.00 67.56 190 THR A N 1
ATOM 1502 C CA . THR A 1 190 ? -10.003 4.914 22.506 1.00 67.56 190 THR A CA 1
ATOM 1503 C C . THR A 1 190 ? -10.070 4.001 21.292 1.00 67.56 190 THR A C 1
ATOM 1505 O O . THR A 1 190 ? -9.429 4.299 20.286 1.00 67.56 190 THR A O 1
ATOM 1508 N N . SER A 1 191 ? -10.808 2.897 21.368 1.00 75.06 191 SER A N 1
ATOM 1509 C CA . SER A 1 191 ? -10.983 1.962 20.261 1.00 75.06 191 SER A CA 1
ATOM 1510 C C . SER A 1 191 ? -12.461 1.628 20.111 1.00 75.06 191 SER A C 1
ATOM 1512 O O . SER A 1 191 ? -13.234 1.664 21.070 1.00 75.06 191 SER A O 1
ATOM 1514 N N . MET A 1 192 ? -12.853 1.361 18.875 1.00 86.44 192 MET A N 1
ATOM 1515 C CA . MET A 1 192 ? -14.177 0.898 18.512 1.00 86.44 192 MET A CA 1
ATOM 1516 C C . MET A 1 192 ? -13.982 -0.387 17.720 1.00 86.44 192 MET A C 1
ATOM 1518 O O . MET A 1 192 ? -13.226 -0.402 16.749 1.00 86.44 192 MET A O 1
ATOM 1522 N N . GLU A 1 193 ? -14.663 -1.447 18.135 1.00 89.69 193 GLU A N 1
ATOM 1523 C CA . GLU A 1 193 ? -14.685 -2.717 17.422 1.00 89.69 193 GLU A CA 1
ATOM 1524 C C . GLU A 1 193 ? -16.025 -2.902 16.709 1.00 89.69 193 GLU A C 1
ATOM 1526 O O . GLU A 1 193 ? -17.069 -2.462 17.195 1.00 89.69 193 GLU A O 1
ATOM 1531 N N . ALA A 1 194 ? -16.011 -3.559 15.554 1.00 92.62 194 ALA A N 1
ATOM 1532 C CA . ALA A 1 194 ? -17.218 -4.003 14.871 1.00 92.62 194 ALA A CA 1
ATOM 1533 C C . ALA A 1 194 ? -17.183 -5.512 14.662 1.00 92.62 194 ALA A C 1
ATOM 1535 O O . ALA A 1 194 ? -16.213 -6.058 14.144 1.00 92.62 194 ALA A O 1
ATOM 1536 N N . HIS A 1 195 ? -18.258 -6.199 15.033 1.00 93.50 195 HIS A N 1
ATOM 1537 C CA . HIS A 1 195 ? -18.443 -7.609 14.731 1.00 93.50 195 HIS A CA 1
ATOM 1538 C C . HIS A 1 195 ? -19.297 -7.742 13.479 1.00 93.50 195 HIS A C 1
ATOM 1540 O O . HIS A 1 195 ? -20.452 -7.313 13.465 1.00 93.50 195 HIS A O 1
ATOM 1546 N N . ILE A 1 196 ? -18.748 -8.387 12.457 1.00 93.38 196 ILE A N 1
ATOM 1547 C CA . ILE A 1 196 ? -19.432 -8.639 11.188 1.00 93.38 196 ILE A CA 1
ATOM 1548 C C . ILE A 1 196 ? -19.384 -10.120 10.827 1.00 93.38 196 ILE A C 1
ATOM 1550 O O . ILE A 1 196 ? -18.557 -10.879 11.338 1.00 93.38 196 ILE A O 1
ATOM 1554 N N . CYS A 1 197 ? -20.267 -10.526 9.921 1.00 92.31 197 CYS A N 1
ATOM 1555 C CA . CYS A 1 197 ? -20.295 -11.874 9.371 1.00 92.31 197 CYS A CA 1
ATOM 1556 C C . CYS A 1 197 ? -19.793 -11.861 7.934 1.00 92.31 197 CYS A C 1
ATOM 1558 O O . CYS A 1 197 ? -20.435 -11.298 7.049 1.00 92.31 197 CYS A O 1
ATOM 1560 N N . LEU A 1 198 ? -18.655 -12.507 7.699 1.00 90.88 198 LEU A N 1
ATOM 1561 C CA . LEU A 1 198 ? -18.066 -12.598 6.372 1.00 90.88 198 LEU A CA 1
ATOM 1562 C C . LEU A 1 198 ? -18.587 -13.833 5.632 1.00 90.88 198 LEU A C 1
ATOM 1564 O O . LEU A 1 198 ? -18.481 -14.941 6.175 1.00 90.88 198 LEU A O 1
ATOM 1568 N N . PRO A 1 199 ? -19.132 -13.675 4.411 1.00 88.62 199 PRO A N 1
ATOM 1569 C CA . PRO A 1 199 ? -19.463 -14.808 3.558 1.00 88.62 199 PRO A CA 1
ATOM 1570 C C . PRO A 1 199 ? -18.197 -15.568 3.128 1.00 88.62 199 PRO A C 1
ATOM 1572 O O . PRO A 1 199 ? -17.092 -15.020 3.177 1.00 88.62 199 PRO A O 1
ATOM 1575 N N . PRO A 1 200 ? -18.325 -16.830 2.686 1.00 85.50 200 PRO A N 1
ATOM 1576 C CA . PRO A 1 200 ? -17.233 -17.503 1.993 1.00 85.50 200 PRO A CA 1
ATOM 1577 C C . PRO A 1 200 ? -16.878 -16.712 0.719 1.00 85.50 200 PRO A C 1
ATOM 1579 O O . PRO A 1 200 ? -17.772 -16.430 -0.086 1.00 85.50 200 PRO A O 1
ATOM 1582 N N . PRO A 1 201 ? -15.608 -16.317 0.521 1.00 83.88 201 PRO A N 1
ATOM 1583 C CA . PRO A 1 201 ? -15.242 -15.483 -0.613 1.00 83.88 201 PRO A CA 1
ATOM 1584 C C . PRO A 1 201 ? -15.228 -16.298 -1.913 1.00 83.88 201 PRO A C 1
ATOM 1586 O O . PRO A 1 201 ? -14.894 -17.488 -1.894 1.00 83.88 201 PRO A O 1
ATOM 1589 N N . PRO A 1 202 ? -15.503 -15.670 -3.069 1.00 81.75 202 PRO A N 1
ATOM 1590 C CA . PRO A 1 202 ? -15.301 -16.331 -4.345 1.00 81.75 202 PRO A CA 1
ATOM 1591 C C . PRO A 1 202 ? -13.800 -16.555 -4.570 1.00 81.75 202 PRO A C 1
ATOM 1593 O O . PRO A 1 202 ? -12.999 -15.615 -4.556 1.00 81.75 202 PRO A O 1
ATOM 1596 N N . VAL A 1 203 ? -13.423 -17.815 -4.789 1.00 82.94 203 VAL A N 1
ATOM 1597 C CA . VAL A 1 203 ? -12.050 -18.231 -5.099 1.00 82.94 203 VAL A CA 1
ATOM 1598 C C . VAL A 1 203 ? -11.975 -18.832 -6.497 1.00 82.94 203 VAL A C 1
ATOM 1600 O O . VAL A 1 203 ? -12.843 -19.604 -6.908 1.00 82.94 203 VAL A O 1
ATOM 1603 N N . SER A 1 204 ? -10.917 -18.483 -7.228 1.00 85.25 204 SER A N 1
ATOM 1604 C CA . SER A 1 204 ? -10.590 -19.120 -8.506 1.00 85.25 204 SER A CA 1
ATOM 1605 C C . SER A 1 204 ? -9.799 -20.394 -8.241 1.00 85.25 204 SER A C 1
ATOM 1607 O O . SER A 1 204 ? -8.710 -20.332 -7.669 1.00 85.25 204 SER A O 1
ATOM 1609 N N . LEU A 1 205 ? -10.327 -21.547 -8.649 1.00 86.88 205 LEU A N 1
ATOM 1610 C CA . LEU A 1 205 ? -9.648 -22.835 -8.502 1.00 86.88 205 LEU A CA 1
ATOM 1611 C C . LEU A 1 205 ? -8.956 -23.220 -9.813 1.00 86.88 205 LEU A C 1
ATOM 1613 O O . LEU A 1 205 ? -9.531 -23.067 -10.887 1.00 86.88 205 LEU A O 1
ATOM 1617 N N . CYS A 1 206 ? -7.730 -23.739 -9.745 1.00 88.00 206 CYS A N 1
ATOM 1618 C CA . CYS A 1 206 ? -7.029 -24.247 -10.931 1.00 88.00 206 CYS A CA 1
ATOM 1619 C C . CYS A 1 206 ? -7.628 -25.573 -11.412 1.00 88.00 206 CYS A C 1
ATOM 1621 O O . CYS A 1 206 ? -7.596 -25.895 -12.597 1.00 88.00 206 CYS A O 1
ATOM 1623 N N . CYS A 1 207 ? -8.142 -26.363 -10.468 1.00 86.94 207 CYS A N 1
ATOM 1624 C CA . CYS A 1 207 ? -8.627 -27.712 -10.700 1.00 86.94 207 CYS A CA 1
ATOM 1625 C C . CYS A 1 207 ? -10.085 -27.849 -10.261 1.00 86.94 207 CYS A C 1
ATOM 1627 O O . CYS A 1 207 ? -10.506 -27.184 -9.312 1.00 86.94 207 CYS A O 1
ATOM 1629 N N . PRO A 1 208 ? -10.860 -28.723 -10.923 1.00 85.12 208 PRO A N 1
ATOM 1630 C CA . PRO A 1 208 ? -12.200 -29.045 -10.464 1.00 85.12 208 PRO A CA 1
ATOM 1631 C C . PRO A 1 208 ? -12.158 -29.748 -9.093 1.00 85.12 208 PRO A C 1
ATOM 1633 O O . PRO A 1 208 ? -11.138 -30.346 -8.735 1.00 85.12 208 PRO A O 1
ATOM 1636 N N . PRO A 1 209 ? -13.269 -29.734 -8.339 1.00 80.88 209 PRO A N 1
ATOM 1637 C CA . PRO A 1 209 ? -13.373 -30.418 -7.051 1.00 80.88 209 PRO A CA 1
ATOM 1638 C C . PRO A 1 209 ? -12.923 -31.888 -7.121 1.00 80.88 209 PRO A C 1
ATOM 1640 O O . PRO A 1 209 ? -13.190 -32.588 -8.103 1.00 80.88 209 PRO A O 1
ATOM 1643 N N . GLY A 1 210 ? -12.222 -32.363 -6.085 1.00 80.88 210 GLY A N 1
ATOM 1644 C CA . GLY A 1 210 ? -11.687 -33.731 -6.037 1.00 80.88 210 GLY A CA 1
ATOM 1645 C C . GLY A 1 210 ? -10.506 -33.988 -6.979 1.00 80.88 210 GLY A C 1
ATOM 1646 O O . GLY A 1 210 ? -10.207 -35.142 -7.289 1.00 80.88 210 GLY A O 1
ATOM 1647 N N . HIS A 1 211 ? -9.854 -32.929 -7.466 1.00 87.50 211 HIS A N 1
ATOM 1648 C CA . HIS A 1 211 ? -8.593 -33.015 -8.192 1.00 87.50 211 HIS A CA 1
ATOM 1649 C C . HIS A 1 211 ? -7.515 -32.202 -7.482 1.00 87.50 211 HIS A C 1
ATOM 1651 O O . HIS A 1 211 ? -7.752 -31.085 -7.024 1.00 87.50 211 HIS A O 1
ATOM 1657 N N . ALA A 1 212 ? -6.313 -32.757 -7.440 1.00 87.38 212 ALA A N 1
ATOM 1658 C CA . ALA A 1 212 ? -5.135 -32.105 -6.909 1.00 87.38 212 ALA A CA 1
ATOM 1659 C C . ALA A 1 212 ? -4.311 -31.454 -8.032 1.00 87.38 212 ALA A C 1
ATOM 1661 O O . ALA A 1 212 ? -4.293 -31.926 -9.173 1.00 87.38 212 ALA A O 1
ATOM 1662 N N . LEU A 1 213 ? -3.629 -30.359 -7.699 1.00 88.00 213 LEU A N 1
ATOM 1663 C CA . LEU A 1 213 ? -2.775 -29.587 -8.595 1.00 88.00 213 LEU A CA 1
ATOM 1664 C C . LEU A 1 213 ? -1.331 -30.095 -8.519 1.00 88.00 213 LEU A C 1
ATOM 1666 O O . LEU A 1 213 ? -0.735 -30.181 -7.445 1.00 88.00 213 LEU A O 1
ATOM 1670 N N . LEU A 1 214 ? -0.748 -30.404 -9.674 1.00 83.38 214 LEU A N 1
ATOM 1671 C CA . LEU A 1 214 ? 0.676 -30.700 -9.818 1.00 83.38 214 LEU A CA 1
ATOM 1672 C C . LEU A 1 214 ? 1.472 -29.418 -10.081 1.00 83.38 214 LEU A C 1
ATOM 1674 O O . LEU A 1 214 ? 0.964 -28.449 -10.641 1.00 83.38 214 LEU A O 1
ATOM 1678 N N . ARG A 1 215 ? 2.775 -29.441 -9.773 1.00 80.75 215 ARG A N 1
ATOM 1679 C CA . ARG A 1 215 ? 3.689 -28.302 -10.005 1.00 80.75 215 ARG A CA 1
ATOM 1680 C C . ARG A 1 215 ? 3.777 -27.833 -11.457 1.00 80.75 215 ARG A C 1
ATOM 1682 O O . ARG A 1 215 ? 4.170 -26.703 -11.702 1.00 80.75 215 ARG A O 1
ATOM 1689 N N . ASN A 1 216 ? 3.455 -28.700 -12.412 1.00 78.94 216 ASN A N 1
ATOM 1690 C CA . ASN A 1 216 ? 3.419 -28.368 -13.838 1.00 78.94 216 ASN A CA 1
ATOM 1691 C C . ASN A 1 216 ? 2.085 -27.723 -14.273 1.00 78.94 216 ASN A C 1
ATOM 1693 O O . ASN A 1 216 ? 1.858 -27.581 -15.470 1.00 78.94 216 ASN A O 1
ATOM 1697 N N . GLY A 1 217 ? 1.185 -27.411 -13.331 1.00 79.50 217 GLY A N 1
ATOM 1698 C CA . GLY A 1 217 ? -0.131 -26.827 -13.598 1.00 79.50 217 GLY A CA 1
ATOM 1699 C C . GLY A 1 217 ? -1.214 -27.833 -14.002 1.00 79.50 217 GLY A C 1
ATOM 1700 O O . GLY A 1 217 ? -2.338 -27.431 -14.280 1.00 79.50 217 GLY A O 1
ATOM 1701 N N . THR A 1 218 ? -0.915 -29.138 -14.049 1.00 85.25 218 THR A N 1
ATOM 1702 C CA . THR A 1 218 ? -1.906 -30.161 -14.434 1.00 85.25 218 THR A CA 1
ATOM 1703 C C . THR A 1 218 ? -2.698 -30.681 -13.238 1.00 85.25 218 THR A C 1
ATOM 1705 O O . THR A 1 218 ? -2.179 -30.780 -12.126 1.00 85.25 218 THR A O 1
ATOM 1708 N N . CYS A 1 219 ? -3.958 -31.041 -13.476 1.00 88.06 219 CYS A N 1
ATOM 1709 C CA . CYS A 1 219 ? -4.853 -31.584 -12.459 1.00 88.06 219 CYS A CA 1
ATOM 1710 C C . CYS A 1 219 ? -4.901 -33.113 -12.536 1.00 88.06 219 CYS A C 1
ATOM 1712 O O . CYS A 1 219 ? -5.005 -33.671 -13.630 1.00 88.06 219 CYS A O 1
ATOM 1714 N N . TYR A 1 220 ? -4.890 -33.792 -11.390 1.00 88.75 220 TYR A N 1
ATOM 1715 C CA . TYR A 1 220 ? -5.103 -35.240 -11.308 1.00 88.75 220 TYR A CA 1
ATOM 1716 C C . TYR A 1 220 ? -6.190 -35.579 -10.284 1.00 88.75 220 TYR A C 1
ATOM 1718 O O . TYR A 1 220 ? -6.300 -34.878 -9.281 1.00 88.75 220 TYR A O 1
ATOM 1726 N N . PRO A 1 221 ? -7.004 -36.627 -10.505 1.00 86.56 221 PRO A N 1
ATOM 1727 C CA . PRO A 1 221 ? -8.056 -36.997 -9.564 1.00 86.56 221 PRO A CA 1
ATOM 1728 C C . PRO A 1 221 ? -7.460 -37.470 -8.234 1.00 86.56 221 PRO A C 1
ATOM 1730 O O . PRO A 1 221 ? -6.658 -38.405 -8.222 1.00 86.56 221 PRO A O 1
ATOM 1733 N N . ASP A 1 222 ? -7.884 -36.865 -7.125 1.00 82.94 222 ASP A N 1
ATOM 1734 C CA . ASP A 1 222 ? -7.508 -37.276 -5.773 1.00 82.94 222 ASP A CA 1
ATOM 1735 C C . ASP A 1 222 ? -8.646 -36.979 -4.784 1.00 82.94 222 ASP A C 1
ATOM 1737 O O . ASP A 1 222 ? -9.070 -35.837 -4.604 1.00 82.94 222 ASP A O 1
ATOM 1741 N N . ALA A 1 223 ? -9.134 -38.021 -4.109 1.00 75.19 223 ALA A N 1
ATOM 1742 C CA . ALA A 1 223 ? -10.212 -37.904 -3.131 1.00 75.19 223 ALA A CA 1
ATOM 1743 C C . ALA A 1 223 ? -9.811 -37.093 -1.884 1.00 75.19 223 ALA A C 1
ATOM 1745 O O . ALA A 1 223 ? -10.688 -36.599 -1.180 1.00 75.19 223 ALA A O 1
ATOM 1746 N N . ALA A 1 224 ? -8.511 -36.931 -1.613 1.00 77.75 224 ALA A N 1
ATOM 1747 C CA . ALA A 1 224 ? -8.014 -36.080 -0.536 1.00 77.75 224 ALA A CA 1
ATOM 1748 C C . ALA A 1 224 ? -8.131 -34.574 -0.849 1.00 77.75 224 ALA A C 1
ATOM 1750 O O . ALA A 1 224 ? -7.933 -33.755 0.045 1.00 77.75 224 ALA A O 1
ATOM 1751 N N . ALA A 1 225 ? -8.466 -34.199 -2.090 1.00 73.12 225 ALA A N 1
ATOM 1752 C CA . ALA A 1 225 ? -8.609 -32.812 -2.536 1.00 73.12 225 ALA A CA 1
ATOM 1753 C C . ALA A 1 225 ? -10.044 -32.257 -2.404 1.00 73.12 225 ALA A C 1
ATOM 1755 O O . ALA A 1 225 ? -10.457 -31.394 -3.179 1.00 73.12 225 ALA A O 1
ATOM 1756 N N . VAL A 1 226 ? -10.825 -32.767 -1.449 1.00 75.44 226 VAL A N 1
ATOM 1757 C CA . VAL A 1 226 ? -12.223 -32.372 -1.198 1.00 75.44 226 VAL A CA 1
ATOM 1758 C C . VAL A 1 226 ? -12.338 -31.741 0.191 1.00 75.44 226 VAL A C 1
ATOM 1760 O O . VAL A 1 226 ? -11.700 -32.214 1.128 1.00 75.44 226 VAL A O 1
ATOM 1763 N N . ASP A 1 227 ? -13.140 -30.678 0.314 1.00 74.81 227 ASP A N 1
ATOM 1764 C CA . ASP A 1 227 ? -13.456 -29.977 1.573 1.00 74.81 227 ASP A CA 1
ATOM 1765 C C . ASP A 1 227 ? -12.228 -29.540 2.392 1.00 74.81 227 ASP A C 1
ATOM 1767 O O . ASP A 1 227 ? -12.231 -29.526 3.625 1.00 74.81 227 ASP A O 1
ATOM 1771 N N . VAL A 1 228 ? -11.149 -29.170 1.699 1.00 80.12 228 VAL A N 1
ATOM 1772 C CA . VAL A 1 228 ? -9.908 -28.739 2.343 1.00 80.12 228 VAL A CA 1
ATOM 1773 C C . VAL A 1 228 ? -10.091 -27.315 2.877 1.00 80.12 228 VAL A C 1
ATOM 1775 O O . VAL A 1 228 ? -10.399 -26.410 2.091 1.00 80.12 228 VAL A O 1
ATOM 1778 N N . PRO A 1 229 ? -9.884 -27.077 4.185 1.00 84.62 229 PRO A N 1
ATOM 1779 C CA . PRO A 1 229 ? -10.033 -25.752 4.768 1.00 84.62 229 PRO A CA 1
ATOM 1780 C C . PRO A 1 229 ? -8.978 -24.783 4.220 1.00 84.62 229 PRO A C 1
ATOM 1782 O O . PRO A 1 229 ? -7.780 -25.073 4.238 1.00 84.62 229 PRO A O 1
ATOM 1785 N N . LEU A 1 230 ? -9.423 -23.619 3.755 1.00 86.38 230 LEU A N 1
ATOM 1786 C CA . LEU A 1 230 ? -8.585 -22.527 3.275 1.00 86.38 230 LEU A CA 1
ATOM 1787 C C . LEU A 1 230 ? -8.480 -21.451 4.357 1.00 86.38 230 LEU A C 1
ATOM 1789 O O . LEU A 1 230 ? -9.492 -20.885 4.767 1.00 86.38 230 LEU A O 1
ATOM 1793 N N . SER A 1 231 ? -7.257 -21.169 4.806 1.00 87.88 231 SER A N 1
ATOM 1794 C CA . SER A 1 231 ? -6.973 -20.096 5.763 1.00 87.88 231 SER A CA 1
ATOM 1795 C C . SER A 1 231 ? -6.532 -18.830 5.036 1.00 87.88 231 SER A C 1
ATOM 1797 O O . SER A 1 231 ? -5.711 -18.895 4.118 1.00 87.88 231 SER A O 1
ATOM 1799 N N . MET A 1 232 ? -7.068 -17.683 5.445 1.00 87.94 232 MET A N 1
ATOM 1800 C CA . MET A 1 232 ? -6.769 -16.380 4.862 1.00 87.94 232 MET A CA 1
ATOM 1801 C C . MET A 1 232 ? -6.673 -15.302 5.939 1.00 87.94 232 MET A C 1
ATOM 1803 O O . MET A 1 232 ? -7.260 -15.424 7.010 1.00 87.94 232 MET A O 1
ATOM 1807 N N . GLU A 1 233 ? -5.934 -14.243 5.643 1.00 87.19 233 GLU A N 1
ATOM 1808 C CA . GLU A 1 233 ? -5.755 -13.086 6.507 1.00 87.19 233 GLU A CA 1
ATOM 1809 C C . GLU A 1 233 ? -6.920 -12.092 6.360 1.00 87.19 233 GLU A C 1
ATOM 1811 O O . GLU A 1 233 ? -7.307 -11.707 5.251 1.00 87.19 233 GLU A O 1
ATOM 1816 N N . VAL A 1 234 ? -7.458 -11.659 7.497 1.00 86.69 234 VAL A N 1
ATOM 1817 C CA . VAL A 1 234 ? -8.474 -10.617 7.652 1.00 86.69 234 VAL A CA 1
ATOM 1818 C C . VAL A 1 234 ? -8.029 -9.721 8.805 1.00 86.69 234 VAL A C 1
ATOM 1820 O O . VAL A 1 234 ? -7.998 -10.192 9.935 1.00 86.69 234 VAL A O 1
ATOM 1823 N N . GLU A 1 235 ? -7.660 -8.461 8.556 1.00 78.19 235 GLU A N 1
ATOM 1824 C CA . GLU A 1 235 ? -7.228 -7.533 9.627 1.00 78.19 235 GLU A CA 1
ATOM 1825 C C . GLU A 1 235 ? -6.140 -8.123 10.559 1.00 78.19 235 GLU A C 1
ATOM 1827 O O . GLU A 1 235 ? -6.218 -8.030 11.783 1.00 78.19 235 GLU A O 1
ATOM 1832 N N . GLY A 1 236 ? -5.145 -8.826 10.002 1.00 76.62 236 GLY A N 1
ATOM 1833 C CA . GLY A 1 236 ? -4.091 -9.498 10.779 1.00 76.62 236 GLY A CA 1
ATOM 1834 C C . GLY A 1 236 ? -4.523 -10.776 11.519 1.00 76.62 236 GLY A C 1
ATOM 1835 O O . GLY A 1 236 ? -3.697 -11.419 12.170 1.00 76.62 236 GLY A O 1
ATOM 1836 N N . GLN A 1 237 ? -5.790 -11.184 11.415 1.00 81.19 237 GLN A N 1
ATOM 1837 C CA . GLN A 1 237 ? -6.312 -12.451 11.932 1.00 81.19 237 GLN A CA 1
ATOM 1838 C C . GLN A 1 237 ? -6.361 -13.507 10.825 1.00 81.19 237 GLN A C 1
ATOM 1840 O O . GLN A 1 237 ? -6.700 -13.208 9.685 1.00 81.19 237 GLN A O 1
ATOM 1845 N N . HIS A 1 238 ? -6.080 -14.769 11.156 1.00 85.94 238 HIS A N 1
ATOM 1846 C CA . HIS A 1 238 ? -6.248 -15.880 10.217 1.00 85.94 238 HIS A CA 1
ATOM 1847 C C . HIS A 1 238 ? -7.612 -16.540 10.399 1.00 85.94 238 HIS A C 1
ATOM 1849 O O . HIS A 1 238 ? -7.889 -17.152 11.431 1.00 85.94 238 HIS A O 1
ATOM 1855 N N . VAL A 1 239 ? -8.444 -16.445 9.369 1.00 87.81 239 VAL A N 1
ATOM 1856 C CA . VAL A 1 239 ? -9.796 -16.999 9.332 1.00 87.81 239 VAL A CA 1
ATOM 1857 C C . VAL A 1 239 ? -9.837 -18.146 8.332 1.00 87.81 239 VAL A C 1
ATOM 1859 O O . VAL A 1 239 ? -9.200 -18.093 7.284 1.00 87.81 239 VAL A O 1
ATOM 1862 N N . THR A 1 240 ? -10.542 -19.223 8.678 1.00 88.31 240 THR A N 1
ATOM 1863 C CA . THR A 1 240 ? -10.580 -20.451 7.877 1.00 88.31 240 THR A CA 1
ATOM 1864 C C . THR A 1 240 ? -11.982 -20.714 7.342 1.00 88.31 240 THR A C 1
ATOM 1866 O O . THR A 1 240 ? -12.938 -20.747 8.116 1.00 88.31 240 THR A O 1
ATOM 1869 N N . TRP A 1 241 ? -12.087 -20.968 6.038 1.00 86.50 241 TRP A N 1
ATOM 1870 C CA . TRP A 1 241 ? -13.324 -21.361 5.361 1.00 86.50 241 TRP A CA 1
ATOM 1871 C C . TRP A 1 241 ? -13.187 -22.746 4.739 1.00 86.50 241 TRP A C 1
ATOM 1873 O O . TRP A 1 241 ? -12.112 -23.132 4.287 1.00 86.50 241 TRP A O 1
ATOM 1883 N N . VAL A 1 242 ? -14.292 -23.481 4.663 1.00 81.12 242 VAL A N 1
ATOM 1884 C CA . VAL A 1 242 ? -14.400 -24.641 3.772 1.00 81.12 242 VAL A CA 1
ATOM 1885 C C . VAL A 1 242 ? -15.005 -24.126 2.476 1.00 81.12 242 VAL A C 1
ATOM 1887 O O . VAL A 1 242 ? -16.144 -23.664 2.468 1.00 81.12 242 VAL A O 1
ATOM 1890 N N . ILE A 1 243 ? -14.216 -24.130 1.405 1.00 74.25 243 ILE A N 1
ATOM 1891 C CA . ILE A 1 243 ? -14.676 -23.673 0.096 1.00 74.25 243 ILE A CA 1
ATOM 1892 C C . ILE A 1 243 ? -15.575 -24.763 -0.489 1.00 74.25 243 ILE A C 1
ATOM 1894 O O . ILE A 1 243 ? -15.104 -25.857 -0.798 1.00 74.25 243 ILE A O 1
ATOM 1898 N N . GLU A 1 244 ? -16.865 -24.468 -0.630 1.00 65.94 244 GLU A N 1
ATOM 1899 C CA . GLU A 1 244 ? -17.802 -25.375 -1.292 1.00 65.94 244 GLU A CA 1
ATOM 1900 C C . GLU A 1 244 ? -17.463 -25.488 -2.789 1.00 65.94 244 GLU A C 1
ATOM 1902 O O . GLU A 1 244 ? -16.973 -24.553 -3.423 1.00 65.94 244 GLU A O 1
ATOM 1907 N N . SER A 1 245 ? -17.713 -26.664 -3.362 1.00 55.34 245 SER A N 1
ATOM 1908 C CA . SER A 1 245 ? -17.260 -27.123 -4.685 1.00 55.34 245 SER A CA 1
ATOM 1909 C C . SER A 1 245 ? -17.742 -26.316 -5.908 1.00 55.34 245 SER A C 1
ATOM 1911 O O . SER A 1 245 ? -17.500 -26.730 -7.039 1.00 55.34 245 SER A O 1
ATOM 1913 N N . GLU A 1 246 ? -18.421 -25.185 -5.714 1.00 57.12 246 GLU A N 1
ATOM 1914 C CA . GLU A 1 246 ? -18.913 -24.287 -6.772 1.00 57.12 246 GLU A CA 1
ATOM 1915 C C . GLU A 1 246 ? -17.888 -23.211 -7.187 1.00 57.12 246 GLU A C 1
ATOM 1917 O O . GLU A 1 246 ? -18.232 -22.238 -7.859 1.00 57.12 246 GLU A O 1
ATOM 1922 N N . GLY A 1 247 ? -16.616 -23.367 -6.804 1.00 61.38 247 GLY A N 1
ATOM 1923 C CA . GLY A 1 247 ? -15.537 -22.474 -7.233 1.00 61.38 247 GLY A CA 1
ATOM 1924 C C . GLY A 1 247 ? -15.419 -22.388 -8.760 1.00 61.38 247 GLY A C 1
ATOM 1925 O O . GLY A 1 247 ? -15.509 -23.394 -9.469 1.00 61.38 247 GLY A O 1
ATOM 1926 N N . VAL A 1 248 ? -15.192 -21.178 -9.279 1.00 68.50 248 VAL A N 1
ATOM 1927 C CA . VAL A 1 248 ? -14.969 -20.959 -10.714 1.00 68.50 248 VAL A CA 1
ATOM 1928 C C . VAL A 1 248 ? -13.625 -21.581 -11.086 1.00 68.50 248 VAL A C 1
ATOM 1930 O O . VAL A 1 248 ? -12.582 -21.179 -10.565 1.00 68.50 248 VAL A O 1
ATOM 1933 N N . VAL A 1 249 ? -13.649 -22.584 -11.968 1.00 76.38 249 VAL A N 1
ATOM 1934 C CA . VAL A 1 249 ? -12.422 -23.190 -12.494 1.00 76.38 249 VAL A CA 1
ATOM 1935 C C . VAL A 1 249 ? -11.808 -22.233 -13.509 1.00 76.38 249 VAL A C 1
ATOM 1937 O O . VAL A 1 249 ? -12.390 -21.983 -14.566 1.00 76.38 249 VAL A O 1
ATOM 1940 N N . THR A 1 250 ? -10.624 -21.721 -13.191 1.00 77.19 250 THR A N 1
ATOM 1941 C CA . THR A 1 250 ? -9.891 -20.767 -14.024 1.00 77.19 250 THR A CA 1
ATOM 1942 C C . THR A 1 250 ? -8.636 -21.438 -14.557 1.00 77.19 250 THR A C 1
ATOM 1944 O O . THR A 1 250 ? -7.783 -21.879 -13.790 1.00 77.19 250 THR A O 1
ATOM 1947 N N . ASN A 1 251 ? -8.510 -21.504 -15.883 1.00 75.38 251 ASN A N 1
ATOM 1948 C CA . ASN A 1 251 ? -7.282 -21.958 -16.524 1.00 75.38 251 ASN A CA 1
ATOM 1949 C C . ASN A 1 251 ? -6.361 -20.758 -16.755 1.00 75.38 251 ASN A C 1
ATOM 1951 O O . ASN A 1 251 ? -6.732 -19.828 -17.471 1.00 75.38 251 ASN A O 1
ATOM 1955 N N . ILE A 1 252 ? -5.177 -20.782 -16.150 1.00 79.00 252 ILE A N 1
ATOM 1956 C CA . ILE A 1 252 ? -4.189 -19.711 -16.281 1.00 79.00 252 ILE A CA 1
ATOM 1957 C C . ILE A 1 252 ? -3.233 -20.049 -17.416 1.00 79.00 252 ILE A C 1
ATOM 1959 O O . ILE A 1 252 ? -2.566 -21.082 -17.394 1.00 79.00 252 ILE A O 1
ATOM 1963 N N . SER A 1 253 ? -3.140 -19.150 -18.394 1.00 79.12 253 SER A N 1
ATOM 1964 C CA . SER A 1 253 ? -2.157 -19.220 -19.474 1.00 79.12 253 SER A CA 1
ATOM 1965 C C . SER A 1 253 ? -1.321 -17.945 -19.493 1.00 79.12 253 SER A C 1
ATOM 1967 O O . SER A 1 253 ? -1.832 -16.887 -19.853 1.00 79.12 253 SER A O 1
ATOM 1969 N N . CYS A 1 254 ? -0.041 -18.052 -19.143 1.00 74.56 254 CYS A N 1
ATOM 1970 C CA . CYS A 1 254 ? 0.830 -16.891 -18.937 1.00 74.56 254 CYS A CA 1
ATOM 1971 C C . CYS A 1 254 ? 1.407 -16.259 -20.211 1.00 74.56 254 CYS A C 1
ATOM 1973 O O . CYS A 1 254 ? 2.088 -15.246 -20.130 1.00 74.56 254 CYS A O 1
ATOM 1975 N N . GLY A 1 255 ? 1.119 -16.790 -21.404 1.00 78.19 255 GLY A N 1
ATOM 1976 C CA . GLY A 1 255 ? 1.619 -16.204 -22.651 1.00 78.19 255 GLY A CA 1
ATOM 1977 C C . GLY A 1 255 ? 3.151 -16.118 -22.668 1.00 78.19 255 GLY A C 1
ATOM 1978 O O . GLY A 1 255 ? 3.808 -17.151 -22.756 1.00 78.19 255 GLY A O 1
ATOM 1979 N N . SER A 1 256 ? 3.692 -14.894 -22.613 1.00 67.50 256 SER A N 1
ATOM 1980 C CA . SER A 1 256 ? 5.133 -14.593 -22.531 1.00 67.50 256 SER A CA 1
ATOM 1981 C C . SER A 1 256 ? 5.680 -14.469 -21.103 1.00 67.50 256 SER A C 1
ATOM 1983 O O . SER A 1 256 ? 6.886 -14.316 -20.946 1.00 67.50 256 SER A O 1
ATOM 1985 N N . GLU A 1 257 ? 4.821 -14.475 -20.086 1.00 74.31 257 GLU A N 1
ATOM 1986 C CA . GLU A 1 257 ? 5.215 -14.389 -18.679 1.00 74.31 257 GLU A CA 1
ATOM 1987 C C . GLU A 1 257 ? 5.549 -15.771 -18.110 1.00 74.31 257 GLU A C 1
ATOM 1989 O O . GLU A 1 257 ? 5.017 -16.801 -18.545 1.00 74.31 257 GLU A O 1
ATOM 1994 N N . ASP A 1 258 ? 6.394 -15.792 -17.082 1.00 76.31 258 ASP A N 1
ATOM 1995 C CA . ASP A 1 258 ? 6.748 -17.023 -16.395 1.00 76.31 258 ASP A CA 1
ATOM 1996 C C . ASP A 1 258 ? 5.616 -17.471 -15.464 1.00 76.31 258 ASP A C 1
ATOM 1998 O O . ASP A 1 258 ? 4.960 -16.685 -14.773 1.00 76.31 258 ASP A O 1
ATOM 2002 N N . THR A 1 259 ? 5.381 -18.781 -15.436 1.00 80.81 259 THR A N 1
ATOM 2003 C CA . THR A 1 259 ? 4.405 -19.380 -14.524 1.00 80.81 259 THR A CA 1
ATOM 2004 C C . THR A 1 259 ? 5.059 -19.634 -13.174 1.00 80.81 259 THR A C 1
ATOM 2006 O O . THR A 1 259 ? 5.988 -20.438 -13.062 1.00 80.81 259 THR A O 1
ATOM 2009 N N . TYR A 1 260 ? 4.541 -18.993 -12.133 1.00 82.75 260 TYR A N 1
ATOM 2010 C CA . TYR A 1 260 ? 5.015 -19.163 -10.769 1.00 82.75 260 TYR A CA 1
ATOM 2011 C C . TYR A 1 260 ? 4.097 -20.083 -9.978 1.00 82.75 260 TYR A C 1
ATOM 2013 O O . TYR A 1 260 ? 2.871 -19.985 -10.014 1.00 82.75 260 TYR A O 1
ATOM 2021 N N . TYR A 1 261 ? 4.739 -20.977 -9.232 1.00 86.38 261 TYR A N 1
ATOM 2022 C CA . TYR A 1 261 ? 4.102 -21.901 -8.308 1.00 86.38 261 TYR A CA 1
ATOM 2023 C C . TYR A 1 261 ? 4.570 -21.589 -6.894 1.00 86.38 261 TYR A C 1
ATOM 2025 O O . TYR A 1 261 ? 5.777 -21.602 -6.622 1.00 86.38 261 TYR A O 1
ATOM 2033 N N . LYS A 1 262 ? 3.628 -21.351 -5.983 1.00 87.19 262 LYS A N 1
ATOM 2034 C CA . LYS A 1 262 ? 3.942 -21.074 -4.582 1.00 87.19 262 LYS A CA 1
ATOM 2035 C C . LYS A 1 262 ? 3.025 -21.817 -3.633 1.00 87.19 262 LYS A C 1
ATOM 2037 O O . LYS A 1 262 ? 1.818 -21.859 -3.826 1.00 87.19 262 LYS A O 1
ATOM 2042 N N . ARG A 1 263 ? 3.592 -22.391 -2.571 1.00 88.12 263 ARG A N 1
ATOM 2043 C CA . ARG A 1 263 ? 2.794 -22.974 -1.484 1.00 88.12 263 ARG A CA 1
ATOM 2044 C C . ARG A 1 263 ? 2.374 -21.885 -0.509 1.00 88.12 263 ARG A C 1
ATOM 2046 O O . ARG A 1 263 ? 3.209 -21.076 -0.116 1.00 88.12 263 ARG A O 1
ATOM 2053 N N . LEU A 1 264 ? 1.124 -21.918 -0.045 1.00 86.19 264 LEU A N 1
ATOM 2054 C CA . LEU A 1 264 ? 0.628 -20.956 0.951 1.00 86.19 264 LEU A CA 1
ATOM 2055 C C . LEU A 1 264 ? 1.292 -21.097 2.331 1.00 86.19 264 LEU A C 1
ATOM 2057 O O . LEU A 1 264 ? 1.124 -20.243 3.190 1.00 86.19 264 LEU A O 1
ATOM 2061 N N . THR A 1 265 ? 2.056 -22.166 2.566 1.00 81.00 265 THR A N 1
ATOM 2062 C CA . THR A 1 265 ? 2.882 -22.319 3.774 1.00 81.00 265 THR A CA 1
ATOM 2063 C C . THR A 1 265 ? 4.211 -21.562 3.701 1.00 81.00 265 THR A C 1
ATOM 2065 O O . THR A 1 265 ? 4.952 -21.535 4.681 1.00 81.00 265 THR A O 1
ATOM 2068 N N . GLU A 1 266 ? 4.585 -21.027 2.536 1.00 80.75 266 GLU A N 1
ATOM 2069 C CA . GLU A 1 266 ? 5.797 -20.218 2.393 1.00 80.75 266 GLU A CA 1
ATOM 2070 C C . GLU A 1 266 ? 5.571 -18.829 3.010 1.00 80.75 266 GLU A C 1
ATOM 2072 O O . GLU A 1 266 ? 4.571 -18.180 2.733 1.00 80.75 266 GLU A O 1
ATOM 2077 N N . ALA A 1 267 ? 6.526 -18.335 3.808 1.00 70.12 267 ALA A N 1
ATOM 2078 C CA . ALA A 1 267 ? 6.397 -17.071 4.552 1.00 70.12 267 ALA A CA 1
ATOM 2079 C C . ALA A 1 267 ? 6.187 -15.816 3.676 1.00 70.12 267 ALA A C 1
ATOM 2081 O O . ALA A 1 267 ? 5.828 -14.757 4.184 1.00 70.12 267 ALA A O 1
ATOM 2082 N N . ASN A 1 268 ? 6.415 -15.930 2.368 1.00 77.94 268 ASN A N 1
ATOM 2083 C CA . ASN A 1 268 ? 6.359 -14.821 1.422 1.00 77.94 268 ASN A CA 1
ATOM 2084 C C . ASN A 1 268 ? 5.045 -14.784 0.633 1.00 77.94 268 ASN A C 1
ATOM 2086 O O . ASN A 1 268 ? 4.974 -14.033 -0.335 1.00 77.94 268 ASN A O 1
ATOM 2090 N N . VAL A 1 269 ? 4.049 -15.603 0.986 1.00 84.19 269 VAL A N 1
ATOM 2091 C CA . VAL A 1 269 ? 2.757 -15.665 0.292 1.00 84.19 269 VAL A CA 1
ATOM 2092 C C . VAL A 1 269 ? 1.627 -15.758 1.307 1.00 84.19 269 VAL A C 1
ATOM 2094 O O . VAL A 1 269 ? 1.593 -16.672 2.124 1.00 84.19 269 VAL A O 1
ATOM 2097 N N . THR A 1 270 ? 0.680 -14.831 1.232 1.00 86.31 270 THR A N 1
ATOM 2098 C CA . THR A 1 270 ? -0.526 -14.810 2.057 1.00 86.31 270 THR A CA 1
ATOM 2099 C C . THR A 1 270 ? -1.747 -14.525 1.191 1.00 86.31 270 THR A C 1
ATOM 2101 O O . THR A 1 270 ? -1.689 -13.796 0.201 1.00 86.31 270 THR A O 1
ATOM 2104 N N . LEU A 1 271 ? -2.878 -15.133 1.540 1.00 87.50 271 LEU A N 1
ATOM 2105 C CA . LEU A 1 271 ? -4.166 -14.774 0.955 1.00 87.50 271 LEU A CA 1
ATOM 2106 C C . LEU A 1 271 ? -4.833 -13.761 1.865 1.00 87.50 271 LEU A C 1
ATOM 2108 O O . LEU A 1 271 ? -4.981 -14.025 3.053 1.00 87.50 271 LEU A O 1
ATOM 2112 N N . VAL A 1 272 ? -5.260 -12.639 1.303 1.00 86.69 272 VAL A N 1
ATOM 2113 C CA . VAL A 1 272 ? -5.981 -11.589 2.017 1.00 86.69 272 VAL A CA 1
ATOM 2114 C C . VAL A 1 272 ? -7.434 -11.611 1.567 1.00 86.69 272 VAL A C 1
ATOM 2116 O O . VAL A 1 272 ? -7.734 -11.608 0.370 1.00 86.69 272 VAL A O 1
ATOM 2119 N N . TYR A 1 273 ? -8.349 -11.646 2.530 1.00 86.88 273 TYR A N 1
ATOM 2120 C CA . TYR A 1 273 ? -9.777 -11.587 2.251 1.00 86.88 273 TYR A CA 1
ATOM 2121 C C . TYR A 1 273 ? -10.178 -10.204 1.744 1.00 86.88 273 TYR A C 1
ATOM 2123 O O . TYR A 1 273 ? -9.858 -9.176 2.351 1.00 86.88 273 TYR A O 1
ATOM 2131 N N . HIS A 1 274 ? -10.960 -10.182 0.672 1.00 83.06 274 HIS A N 1
ATOM 2132 C CA . HIS A 1 274 ? -11.689 -9.001 0.251 1.00 83.06 274 HIS A CA 1
ATOM 2133 C C . HIS A 1 274 ? -13.128 -9.413 -0.115 1.00 83.06 274 HIS A C 1
ATOM 2135 O O . HIS A 1 274 ? -13.325 -10.490 -0.681 1.00 83.06 274 HIS A O 1
ATOM 2141 N N . PRO A 1 275 ? -14.158 -8.602 0.198 1.00 75.94 275 PRO A N 1
ATOM 2142 C CA . PRO A 1 275 ? -15.554 -9.016 0.001 1.00 75.94 275 PRO A CA 1
ATOM 2143 C C . PRO A 1 275 ? -15.887 -9.402 -1.450 1.00 75.94 275 PRO A C 1
ATOM 2145 O O . PRO A 1 275 ? -16.624 -10.346 -1.714 1.00 75.94 275 PRO A O 1
ATOM 2148 N N . ARG A 1 276 ? -15.255 -8.719 -2.411 1.00 75.88 276 ARG A N 1
ATOM 2149 C CA . ARG A 1 276 ? -15.407 -8.981 -3.855 1.00 75.88 276 ARG A CA 1
ATOM 2150 C C . ARG A 1 276 ? -14.533 -10.114 -4.415 1.00 75.88 276 ARG A C 1
ATOM 2152 O O . ARG A 1 276 ? -14.597 -10.379 -5.611 1.00 75.88 276 ARG A O 1
ATOM 2159 N N . GLY A 1 277 ? -13.702 -10.753 -3.596 1.00 78.06 277 GLY A N 1
ATOM 2160 C CA . GLY A 1 277 ? -12.816 -11.834 -4.026 1.00 78.06 277 GLY A CA 1
ATOM 2161 C C . GLY A 1 277 ? -11.533 -11.903 -3.220 1.00 78.06 277 GLY A C 1
ATOM 2162 O O . GLY A 1 277 ? -11.201 -11.008 -2.459 1.00 78.06 277 GLY A O 1
ATOM 2163 N N . VAL A 1 278 ? -10.789 -12.986 -3.373 1.00 84.31 278 VAL A N 1
ATOM 2164 C CA . VAL A 1 278 ? -9.552 -13.173 -2.612 1.00 84.31 278 VAL A CA 1
ATOM 2165 C C . VAL A 1 278 ? -8.390 -12.450 -3.294 1.00 84.31 278 VAL A C 1
ATOM 2167 O O . VAL A 1 278 ? -8.267 -12.484 -4.520 1.00 84.31 278 VAL A O 1
ATOM 2170 N N . VAL A 1 279 ? -7.513 -11.812 -2.520 1.00 83.88 279 VAL A N 1
ATOM 2171 C CA . VAL A 1 279 ? -6.308 -11.145 -3.031 1.00 83.88 279 VAL A CA 1
ATOM 2172 C C . VAL A 1 279 ? -5.079 -11.957 -2.641 1.00 83.88 279 VAL A C 1
ATOM 2174 O O . VAL A 1 279 ? -4.872 -12.249 -1.465 1.00 83.88 279 VAL A O 1
ATOM 2177 N N . LEU A 1 280 ? -4.247 -12.304 -3.621 1.00 84.94 280 LEU A N 1
ATOM 2178 C CA . LEU A 1 280 ? -2.956 -12.933 -3.373 1.00 84.94 280 LEU A CA 1
ATOM 2179 C C . LEU A 1 280 ? -1.928 -11.846 -3.059 1.00 84.94 280 LEU A C 1
ATOM 2181 O O . LEU A 1 280 ? -1.609 -11.011 -3.904 1.00 84.94 280 LEU A O 1
ATOM 2185 N N . GLN A 1 281 ? -1.401 -11.856 -1.841 1.00 81.19 281 GLN A N 1
ATOM 2186 C CA . GLN A 1 281 ? -0.294 -11.000 -1.456 1.00 81.19 281 GLN A CA 1
ATOM 2187 C C . GLN A 1 281 ? 0.978 -11.833 -1.408 1.00 81.19 281 GLN A C 1
ATOM 2189 O O . GLN A 1 281 ? 1.036 -12.872 -0.755 1.00 81.19 281 GLN A O 1
ATOM 2194 N N . TRP A 1 282 ? 2.018 -11.379 -2.094 1.00 80.00 282 TRP A N 1
ATOM 2195 C CA . TRP A 1 282 ? 3.279 -12.098 -2.096 1.00 80.00 282 TRP A CA 1
ATOM 2196 C C . TRP A 1 282 ? 4.472 -11.151 -2.211 1.00 80.00 282 TRP A C 1
ATOM 2198 O O . TRP A 1 282 ? 4.329 -10.000 -2.615 1.00 80.00 282 TRP A O 1
ATOM 2208 N N . LEU A 1 283 ? 5.646 -11.619 -1.788 1.00 71.75 283 LEU A N 1
ATOM 2209 C CA . LEU A 1 283 ? 6.917 -10.902 -1.913 1.00 71.75 283 LEU A CA 1
ATOM 2210 C C . LEU A 1 283 ? 7.794 -11.576 -2.977 1.00 71.75 283 LEU A C 1
ATOM 2212 O O . LEU A 1 283 ? 8.222 -12.722 -2.768 1.00 71.75 283 LEU A O 1
ATOM 2216 N N . PRO A 1 284 ? 8.102 -10.880 -4.085 1.00 68.31 284 PRO A N 1
ATOM 2217 C CA . PRO A 1 284 ? 9.092 -11.322 -5.045 1.00 68.31 284 PRO A CA 1
ATOM 2218 C C . PRO A 1 284 ? 10.471 -11.489 -4.407 1.00 68.31 284 PRO A C 1
ATOM 2220 O O . PRO A 1 284 ? 10.809 -10.757 -3.479 1.00 68.31 284 PRO A O 1
ATOM 2223 N N . PRO A 1 285 ? 11.319 -12.397 -4.925 1.00 61.44 285 PRO A N 1
ATOM 2224 C CA . PRO A 1 285 ? 12.700 -12.539 -4.459 1.00 61.44 285 PRO A CA 1
ATOM 2225 C C . PRO A 1 285 ? 13.525 -11.249 -4.586 1.00 61.44 285 PRO A C 1
ATOM 2227 O O . PRO A 1 285 ? 14.517 -11.081 -3.882 1.00 61.44 285 PRO A O 1
ATOM 2230 N N . THR A 1 286 ? 13.131 -10.368 -5.508 1.00 56.69 286 THR A N 1
ATOM 2231 C CA . THR A 1 286 ? 13.891 -9.197 -5.953 1.00 56.69 286 THR A CA 1
ATOM 2232 C C . THR A 1 286 ? 13.260 -7.857 -5.559 1.00 56.69 286 THR A C 1
ATOM 2234 O O . THR A 1 286 ? 13.896 -6.820 -5.737 1.00 56.69 286 THR A O 1
ATOM 2237 N N . GLN A 1 287 ? 12.049 -7.841 -4.986 1.00 56.66 287 GLN A N 1
ATOM 2238 C CA . GLN A 1 287 ? 11.360 -6.611 -4.574 1.00 56.66 287 GLN A CA 1
ATOM 2239 C C . GLN A 1 287 ? 11.177 -6.548 -3.057 1.00 56.66 287 GLN A C 1
ATOM 2241 O O . GLN A 1 287 ? 10.881 -7.549 -2.415 1.00 56.66 287 GLN A O 1
ATOM 2246 N N . HIS A 1 288 ? 11.345 -5.350 -2.491 1.00 51.06 288 HIS A N 1
ATOM 2247 C CA . HIS A 1 288 ? 11.163 -5.097 -1.055 1.00 51.06 288 HIS A CA 1
ATOM 2248 C C . HIS A 1 288 ? 9.708 -4.753 -0.700 1.00 51.06 288 HIS A C 1
ATOM 2250 O O . HIS A 1 288 ? 9.298 -4.903 0.448 1.00 51.06 288 HIS A O 1
ATOM 2256 N N . ASN A 1 289 ? 8.905 -4.369 -1.696 1.00 48.31 289 ASN A N 1
ATOM 2257 C CA . ASN A 1 289 ? 7.476 -4.129 -1.537 1.00 48.31 289 ASN A CA 1
ATOM 2258 C C . ASN A 1 289 ? 6.690 -5.392 -1.901 1.00 48.31 289 ASN A C 1
ATOM 2260 O O . ASN A 1 289 ? 7.056 -6.101 -2.833 1.00 48.31 289 ASN A O 1
ATOM 2264 N N . ARG A 1 290 ? 5.606 -5.668 -1.163 1.00 49.09 290 ARG A N 1
ATOM 2265 C CA . ARG A 1 290 ? 4.629 -6.714 -1.501 1.00 49.09 290 ARG A CA 1
ATOM 2266 C C . ARG A 1 290 ? 3.763 -6.211 -2.661 1.00 49.09 290 ARG A C 1
ATOM 2268 O O . ARG A 1 290 ? 2.857 -5.419 -2.383 1.00 49.09 290 ARG A O 1
ATOM 2275 N N . PRO A 1 291 ? 3.980 -6.616 -3.927 1.00 51.53 291 PRO A N 1
ATOM 2276 C CA . PRO A 1 291 ? 2.972 -6.420 -4.951 1.00 51.53 291 PRO A CA 1
ATOM 2277 C C . PRO A 1 291 ? 1.658 -7.024 -4.451 1.00 51.53 291 PRO A C 1
ATOM 2279 O O . PRO A 1 291 ? 1.567 -8.197 -4.081 1.00 51.53 291 PRO A O 1
ATOM 2282 N N . ARG A 1 292 ? 0.628 -6.181 -4.379 1.00 49.12 292 ARG A N 1
ATOM 2283 C CA . ARG A 1 292 ? -0.746 -6.638 -4.215 1.00 49.12 292 ARG A CA 1
ATOM 2284 C C . ARG A 1 292 ? -1.252 -6.924 -5.620 1.00 49.12 292 ARG A C 1
ATOM 2286 O O . ARG A 1 292 ? -1.815 -6.043 -6.266 1.00 49.12 292 ARG A O 1
ATOM 2293 N N . ASP A 1 293 ? -0.976 -8.123 -6.116 1.00 51.62 293 ASP A N 1
ATOM 2294 C CA . ASP A 1 293 ? -1.414 -8.494 -7.453 1.00 51.62 293 ASP A CA 1
ATOM 2295 C C . ASP A 1 293 ? -2.932 -8.674 -7.472 1.00 51.62 293 ASP A C 1
ATOM 2297 O O . ASP A 1 293 ? -3.500 -9.525 -6.788 1.00 51.62 293 ASP A O 1
ATOM 2301 N N . ARG A 1 294 ? -3.598 -7.857 -8.293 1.00 51.78 294 ARG A N 1
ATOM 2302 C CA . ARG A 1 294 ? -4.974 -8.109 -8.750 1.00 51.78 294 ARG A CA 1
ATOM 2303 C C . ARG A 1 294 ? -5.000 -8.985 -10.016 1.00 51.78 294 ARG A C 1
ATOM 2305 O O . ARG A 1 294 ? -6.059 -9.154 -10.614 1.00 51.78 294 ARG A O 1
ATOM 2312 N N . HIS A 1 295 ? -3.849 -9.515 -10.439 1.00 54.16 295 HIS A N 1
ATOM 2313 C CA . HIS A 1 295 ? -3.714 -10.368 -11.619 1.00 54.16 295 HIS A CA 1
ATOM 2314 C C . HIS A 1 295 ? -4.265 -11.783 -11.379 1.00 54.16 295 HIS A C 1
ATOM 2316 O O . HIS A 1 295 ? -4.400 -12.236 -10.243 1.00 54.16 295 HIS A O 1
ATOM 2322 N N . GLN A 1 296 ? -4.626 -12.462 -12.473 1.00 73.50 296 GLN A N 1
ATOM 2323 C CA . GLN A 1 296 ? -5.258 -13.782 -12.473 1.00 73.50 296 GLN A CA 1
ATOM 2324 C C . GLN A 1 296 ? -4.352 -14.816 -11.790 1.00 73.50 296 GLN A C 1
ATOM 2326 O O . GLN A 1 296 ? -3.333 -15.223 -12.343 1.00 73.50 296 GLN A O 1
ATOM 2331 N N . TYR A 1 297 ? -4.741 -15.255 -10.597 1.00 85.75 297 TYR A N 1
ATOM 2332 C CA . TYR A 1 297 ? -4.171 -16.418 -9.927 1.00 85.75 297 TYR A CA 1
ATOM 2333 C C . TYR A 1 297 ? -5.269 -17.455 -9.693 1.00 85.75 297 TYR A C 1
ATOM 2335 O O . TYR A 1 297 ? -6.464 -17.146 -9.701 1.00 85.75 297 TYR A O 1
ATOM 2343 N N . CYS A 1 298 ? -4.866 -18.703 -9.506 1.00 87.69 298 CYS A N 1
ATOM 2344 C CA . CYS A 1 298 ? -5.772 -19.781 -9.164 1.00 87.69 298 CYS A CA 1
ATOM 2345 C C . CYS A 1 298 ? -5.171 -20.606 -8.030 1.00 87.69 298 CYS A C 1
ATOM 2347 O O . CYS A 1 298 ? -3.951 -20.674 -7.854 1.00 87.69 298 CYS A O 1
ATOM 2349 N N . LEU A 1 299 ? -6.050 -21.200 -7.231 1.00 89.44 299 LEU A N 1
ATOM 2350 C CA . LEU A 1 299 ? -5.699 -22.046 -6.103 1.00 89.44 299 LEU A CA 1
ATOM 2351 C C . LEU A 1 299 ? -5.874 -23.510 -6.483 1.00 89.44 299 LEU A C 1
ATOM 2353 O O . LEU A 1 299 ? -6.883 -23.904 -7.067 1.00 89.44 299 LEU A O 1
ATOM 2357 N N . GLY A 1 300 ? -4.901 -24.333 -6.131 1.00 88.44 300 GLY A N 1
ATOM 2358 C CA . GLY A 1 300 ? -4.980 -25.775 -6.278 1.00 88.44 300 GLY A CA 1
ATOM 2359 C C . GLY A 1 300 ? -4.582 -26.466 -4.992 1.00 88.44 300 GLY A C 1
ATOM 2360 O O . GLY A 1 300 ? -3.766 -25.959 -4.227 1.00 88.44 300 GLY A O 1
ATOM 2361 N N . VAL A 1 301 ? -5.169 -27.631 -4.755 1.00 87.31 301 VAL A N 1
ATOM 2362 C CA . VAL A 1 301 ? -4.817 -28.458 -3.607 1.00 87.31 301 VAL A CA 1
ATOM 2363 C C . VAL A 1 301 ? -3.629 -29.347 -3.981 1.00 87.31 301 VAL A C 1
ATOM 2365 O O . VAL A 1 301 ? -3.721 -30.142 -4.910 1.00 87.31 301 VAL A O 1
ATOM 2368 N N . GLU A 1 302 ? -2.516 -29.246 -3.264 1.00 85.12 302 GLU A N 1
ATOM 2369 C CA . GLU A 1 302 ? -1.378 -30.163 -3.333 1.00 85.12 302 GLU A CA 1
ATOM 2370 C C . GLU A 1 302 ? -1.534 -31.248 -2.258 1.00 85.12 302 GLU A C 1
ATOM 2372 O O . GLU A 1 302 ? -1.621 -30.960 -1.062 1.00 85.12 302 GLU A O 1
ATOM 2377 N N . VAL A 1 303 ? -1.552 -32.514 -2.678 1.00 79.94 303 VAL A N 1
ATOM 2378 C CA . VAL A 1 303 ? -1.612 -33.672 -1.774 1.00 79.94 303 VAL A CA 1
ATOM 2379 C C . VAL A 1 303 ? -0.198 -34.215 -1.564 1.00 79.94 303 VAL A C 1
ATOM 2381 O O . VAL A 1 303 ? 0.533 -34.484 -2.519 1.00 79.94 303 VAL A O 1
ATOM 2384 N N . GLY A 1 304 ? 0.211 -34.358 -0.301 1.00 69.62 304 GLY A N 1
ATOM 2385 C CA . GLY A 1 304 ? 1.527 -34.884 0.059 1.00 69.62 304 GLY A CA 1
ATOM 2386 C C . GLY A 1 304 ? 1.649 -36.399 -0.147 1.00 69.62 304 GLY A C 1
ATOM 2387 O O . GLY A 1 304 ? 0.670 -37.146 -0.092 1.00 69.62 304 GLY A O 1
ATOM 2388 N N . ALA A 1 305 ? 2.882 -36.887 -0.317 1.00 57.81 305 ALA A N 1
ATOM 2389 C CA . ALA A 1 305 ? 3.150 -38.324 -0.312 1.00 57.81 305 ALA A CA 1
ATOM 2390 C C . ALA A 1 305 ? 2.717 -38.942 1.035 1.00 57.81 305 ALA A C 1
ATOM 2392 O O . ALA A 1 305 ? 3.039 -38.407 2.092 1.00 57.81 305 ALA A O 1
ATOM 2393 N N . HIS A 1 306 ? 2.019 -40.084 0.986 1.00 55.19 306 HIS A N 1
ATOM 2394 C CA . HIS A 1 306 ? 1.469 -40.828 2.136 1.00 55.19 306 HIS A CA 1
ATOM 2395 C C . HIS A 1 306 ? 0.156 -40.311 2.758 1.00 55.19 306 HIS A C 1
ATOM 2397 O O . HIS A 1 306 ? -0.121 -40.622 3.915 1.00 55.19 306 HIS A O 1
ATOM 2403 N N . GLY A 1 307 ? -0.687 -39.592 2.008 1.00 54.25 307 GLY A N 1
ATOM 2404 C CA . GLY A 1 307 ? -2.044 -39.252 2.469 1.00 54.25 307 GLY A CA 1
ATOM 2405 C C . GLY A 1 307 ? -2.071 -38.260 3.637 1.00 54.25 307 GLY A C 1
ATOM 2406 O O . GLY A 1 307 ? -3.006 -38.264 4.436 1.00 54.25 307 GLY A O 1
ATOM 2407 N N . GLN A 1 308 ? -1.024 -37.440 3.766 1.00 62.25 308 GLN A N 1
ATOM 2408 C CA . GLN A 1 308 ? -1.007 -36.304 4.685 1.00 62.25 308 GLN A CA 1
ATOM 2409 C C . GLN A 1 308 ? -1.758 -35.103 4.099 1.00 62.25 308 GLN A C 1
ATOM 2411 O O . GLN A 1 308 ? -1.930 -34.997 2.886 1.00 62.25 308 GLN A O 1
ATOM 2416 N N . VAL A 1 309 ? -2.192 -34.229 5.015 1.00 60.81 309 VAL A N 1
ATOM 2417 C CA . VAL A 1 309 ? -3.054 -33.054 4.816 1.00 60.81 309 VAL A CA 1
ATOM 2418 C C . VAL A 1 309 ? -2.767 -32.337 3.500 1.00 60.81 309 VAL A C 1
ATOM 2420 O O . VAL A 1 309 ? -1.645 -31.899 3.249 1.00 60.81 309 VAL A O 1
ATOM 2423 N N . ALA A 1 310 ? -3.815 -32.208 2.695 1.00 68.88 310 ALA A N 1
ATOM 2424 C CA . ALA A 1 310 ? -3.799 -31.452 1.462 1.00 68.88 310 ALA A CA 1
ATOM 2425 C C . ALA A 1 310 ? -3.552 -29.963 1.777 1.00 68.88 310 ALA A C 1
ATOM 2427 O O . ALA A 1 310 ? -4.223 -29.386 2.633 1.00 68.88 310 ALA A O 1
ATOM 2428 N N . GLN A 1 311 ? -2.553 -29.354 1.142 1.00 81.50 311 GLN A N 1
ATOM 2429 C CA . GLN A 1 311 ? -2.210 -27.938 1.307 1.00 81.50 311 GLN A CA 1
ATOM 2430 C C . GLN A 1 311 ? -2.648 -27.160 0.073 1.00 81.50 311 GLN A C 1
ATOM 2432 O O . GLN A 1 311 ? -2.700 -27.716 -1.015 1.00 81.50 311 GLN A O 1
ATOM 2437 N N . TYR A 1 312 ? -2.934 -25.871 0.215 1.00 87.56 312 TYR A N 1
ATOM 2438 C CA . TYR A 1 312 ? -3.198 -25.022 -0.941 1.00 87.56 312 TYR A CA 1
ATOM 2439 C C . TYR A 1 312 ? -1.902 -24.438 -1.507 1.00 87.56 312 TYR A C 1
ATOM 2441 O O . TYR A 1 312 ? -1.014 -23.977 -0.778 1.00 87.56 312 TYR A O 1
ATOM 2449 N N . SER A 1 313 ? -1.842 -24.408 -2.828 1.00 89.44 313 SER A N 1
ATOM 2450 C CA . SER A 1 313 ? -0.798 -23.773 -3.619 1.00 89.44 313 SER A CA 1
ATOM 2451 C C . SER A 1 313 ? -1.436 -22.827 -4.619 1.00 89.44 313 SER A C 1
ATOM 2453 O O . SER A 1 313 ? -2.553 -23.047 -5.091 1.00 89.44 313 SER A O 1
ATOM 2455 N N . THR A 1 314 ? -0.715 -21.769 -4.949 1.00 89.25 314 THR A N 1
ATOM 2456 C CA . THR A 1 314 ? -1.127 -20.785 -5.935 1.00 89.25 314 THR A CA 1
ATOM 2457 C C . THR A 1 314 ? -0.345 -20.993 -7.220 1.00 89.25 314 THR A C 1
ATOM 2459 O O . THR A 1 314 ? 0.849 -21.314 -7.210 1.00 89.25 314 THR A O 1
ATOM 2462 N N . LEU A 1 315 ? -1.047 -20.799 -8.330 1.00 87.69 315 LEU A N 1
ATOM 2463 C CA . LEU A 1 315 ? -0.476 -20.664 -9.657 1.00 87.69 315 LEU A CA 1
ATOM 2464 C C . LEU A 1 315 ? -0.825 -19.269 -10.166 1.00 87.69 315 LEU A C 1
ATOM 2466 O O . LEU A 1 315 ? -1.985 -18.863 -10.088 1.00 87.69 315 LEU A O 1
ATOM 2470 N N . PHE A 1 316 ? 0.164 -18.533 -10.651 1.00 86.75 316 PHE A N 1
ATOM 2471 C CA . PHE A 1 316 ? -0.030 -17.197 -11.205 1.00 86.75 316 PHE A CA 1
ATOM 2472 C C . PHE A 1 316 ? 1.077 -16.863 -12.196 1.00 86.75 316 PHE A C 1
ATOM 2474 O O . PHE A 1 316 ? 2.126 -17.511 -12.218 1.00 86.75 316 PHE A O 1
ATOM 2481 N N . CYS A 1 317 ? 0.824 -15.858 -13.021 1.00 82.69 317 CYS A N 1
ATOM 2482 C CA . CYS A 1 317 ? 1.804 -15.336 -13.959 1.00 82.69 317 CYS A CA 1
ATOM 2483 C C . CYS A 1 317 ? 2.551 -14.181 -13.309 1.00 82.69 317 CYS A C 1
ATOM 2485 O O . CYS A 1 317 ? 1.942 -13.323 -12.669 1.00 82.69 317 CYS A O 1
ATOM 2487 N N . TYR A 1 318 ? 3.872 -14.195 -13.426 1.00 79.56 318 TYR A N 1
ATOM 2488 C CA . TYR A 1 318 ? 4.701 -13.101 -12.959 1.00 79.56 318 TYR A CA 1
ATOM 2489 C C . TYR A 1 318 ? 5.907 -12.945 -13.866 1.00 79.56 318 TYR A C 1
ATOM 2491 O O . TYR A 1 318 ? 6.529 -13.920 -14.278 1.00 79.56 318 TYR A O 1
ATOM 2499 N N . THR A 1 319 ? 6.262 -11.694 -14.117 1.00 75.88 319 THR A N 1
ATOM 2500 C CA . THR A 1 319 ? 7.482 -11.334 -14.825 1.00 75.88 319 THR A CA 1
ATOM 2501 C C . THR A 1 319 ? 8.419 -10.650 -13.838 1.00 75.88 319 THR A C 1
ATOM 2503 O O . THR A 1 319 ? 8.067 -9.617 -13.262 1.00 75.88 319 THR A O 1
ATOM 2506 N N . ASP A 1 320 ? 9.620 -11.202 -13.638 1.00 76.25 320 ASP A N 1
ATOM 2507 C CA . ASP A 1 320 ? 10.652 -10.533 -12.843 1.00 76.25 320 ASP A CA 1
ATOM 2508 C C . ASP A 1 320 ? 11.107 -9.270 -13.578 1.00 76.25 320 ASP A C 1
ATOM 2510 O O . ASP A 1 320 ? 11.894 -9.312 -14.523 1.00 76.25 320 ASP A O 1
ATOM 2514 N N . MET A 1 321 ? 10.586 -8.126 -13.137 1.00 76.25 321 MET A N 1
ATOM 2515 C CA . MET A 1 321 ? 10.838 -6.839 -13.778 1.00 76.25 321 MET A CA 1
ATOM 2516 C C . MET A 1 321 ? 12.317 -6.427 -13.727 1.00 76.25 321 MET A C 1
ATOM 2518 O O . MET A 1 321 ? 12.743 -5.636 -14.567 1.00 76.25 321 MET A O 1
ATOM 2522 N N . ILE A 1 322 ? 13.102 -6.936 -12.768 1.00 79.69 322 ILE A N 1
ATOM 2523 C CA . ILE A 1 322 ? 14.544 -6.666 -12.694 1.00 79.69 322 ILE A CA 1
ATOM 2524 C C . ILE A 1 322 ? 15.283 -7.523 -13.720 1.00 79.69 322 ILE A C 1
ATOM 2526 O O . ILE A 1 322 ? 16.128 -7.007 -14.450 1.00 79.69 322 ILE A O 1
ATOM 2530 N N . ALA A 1 323 ? 14.946 -8.811 -13.818 1.00 81.62 323 ALA A N 1
ATOM 2531 C CA . ALA A 1 323 ? 15.526 -9.687 -14.834 1.00 81.62 323 ALA A CA 1
ATOM 2532 C C . ALA A 1 323 ? 15.174 -9.207 -16.253 1.00 81.62 323 ALA A C 1
ATOM 2534 O O . ALA A 1 323 ? 16.069 -9.044 -17.080 1.00 81.62 323 ALA A O 1
ATOM 2535 N N . ALA A 1 324 ? 13.902 -8.872 -16.492 1.00 81.88 324 ALA A N 1
ATOM 2536 C CA . ALA A 1 324 ? 13.432 -8.308 -17.755 1.00 81.88 324 ALA A CA 1
ATOM 2537 C C . ALA A 1 324 ? 14.124 -6.974 -18.082 1.00 81.88 324 ALA A C 1
ATOM 2539 O O . ALA A 1 324 ? 14.491 -6.732 -19.229 1.00 81.88 324 ALA A O 1
ATOM 2540 N N . TYR A 1 325 ? 14.364 -6.124 -17.074 1.00 85.94 325 TYR A N 1
ATOM 2541 C CA . TYR A 1 325 ? 15.161 -4.908 -17.243 1.00 85.94 325 TYR A CA 1
ATOM 2542 C C . TYR A 1 325 ? 16.598 -5.229 -17.669 1.00 85.94 325 TYR A C 1
ATOM 2544 O O . TYR A 1 325 ? 17.094 -4.639 -18.621 1.00 85.94 325 TYR A O 1
ATOM 2552 N N . HIS A 1 326 ? 17.273 -6.168 -17.004 1.00 86.94 326 HIS A N 1
ATOM 2553 C CA . HIS A 1 326 ? 18.642 -6.534 -17.369 1.00 86.94 326 HIS A CA 1
ATOM 2554 C C . HIS A 1 326 ? 18.743 -7.135 -18.772 1.00 86.94 326 HIS A C 1
ATOM 2556 O O . HIS A 1 326 ? 19.723 -6.868 -19.459 1.00 86.94 326 HIS A O 1
ATOM 2562 N N . GLU A 1 327 ? 17.748 -7.906 -19.206 1.00 88.12 327 GLU A N 1
ATOM 2563 C CA . GLU A 1 327 ? 17.691 -8.458 -20.559 1.00 88.12 327 GLU A CA 1
ATOM 2564 C C . GLU A 1 327 ? 17.454 -7.365 -21.612 1.00 88.12 327 GLU A C 1
ATOM 2566 O O . GLU A 1 327 ? 18.201 -7.280 -22.587 1.00 88.12 327 GLU A O 1
ATOM 2571 N N . ALA A 1 328 ? 16.473 -6.486 -21.387 1.00 86.62 328 ALA A N 1
ATOM 2572 C CA . ALA A 1 328 ? 16.133 -5.408 -22.314 1.00 86.62 328 ALA A CA 1
ATOM 2573 C C . ALA A 1 328 ? 17.228 -4.329 -22.406 1.00 86.62 328 ALA A C 1
ATOM 2575 O O . ALA A 1 328 ? 17.494 -3.804 -23.484 1.00 86.62 328 ALA A O 1
ATOM 2576 N N . CYS A 1 329 ? 17.886 -4.017 -21.288 1.00 89.19 329 CYS A N 1
ATOM 2577 C CA . CYS A 1 329 ? 18.802 -2.881 -21.155 1.00 89.19 329 CYS A CA 1
ATOM 2578 C C . CYS A 1 329 ? 20.287 -3.266 -21.195 1.00 89.19 329 CYS A C 1
ATOM 2580 O O . CYS A 1 329 ? 21.141 -2.431 -20.907 1.00 89.19 329 CYS A O 1
ATOM 2582 N N . HIS A 1 330 ? 20.632 -4.516 -21.531 1.00 85.62 330 HIS A N 1
ATOM 2583 C CA . HIS A 1 330 ? 22.031 -4.964 -21.561 1.00 85.62 330 HIS A CA 1
ATOM 2584 C C . HIS A 1 330 ? 22.884 -4.190 -22.585 1.00 85.62 330 HIS A C 1
ATOM 2586 O O . HIS A 1 330 ? 24.043 -3.886 -22.314 1.00 85.62 330 HIS A O 1
ATOM 2592 N N . ASN A 1 331 ? 22.325 -3.897 -23.766 1.00 85.69 331 ASN A N 1
ATOM 2593 C CA . ASN A 1 331 ? 23.003 -3.228 -24.891 1.00 85.69 331 ASN A CA 1
ATOM 2594 C C . ASN A 1 331 ? 22.193 -2.039 -25.437 1.00 85.69 331 ASN A C 1
ATOM 2596 O O . ASN A 1 331 ? 22.320 -1.708 -26.613 1.00 85.69 331 ASN A O 1
ATOM 2600 N N . ALA A 1 332 ? 21.311 -1.476 -24.618 1.00 88.44 332 ALA A N 1
ATOM 2601 C CA . ALA A 1 332 ? 20.392 -0.425 -25.021 1.00 88.44 332 ALA A CA 1
ATOM 2602 C C . ALA A 1 332 ? 20.330 0.650 -23.939 1.00 88.44 332 ALA A C 1
ATOM 2604 O O . ALA A 1 332 ? 20.325 0.344 -22.742 1.00 88.44 332 ALA A O 1
ATOM 2605 N N . THR A 1 333 ? 20.232 1.905 -24.358 1.00 90.31 333 THR A N 1
ATOM 2606 C CA . THR A 1 333 ? 19.941 3.013 -23.454 1.00 90.31 333 THR A CA 1
ATOM 2607 C C . THR A 1 333 ? 18.509 2.876 -22.959 1.00 90.31 333 THR A C 1
ATOM 2609 O O . THR A 1 333 ? 17.566 2.958 -23.741 1.00 90.31 333 THR A O 1
ATOM 2612 N N . CYS A 1 334 ? 18.322 2.673 -21.657 1.00 93.12 334 CYS A N 1
ATOM 2613 C CA . CYS A 1 334 ? 16.993 2.490 -21.090 1.00 93.12 334 CYS A CA 1
ATOM 2614 C C . CYS A 1 334 ? 16.499 3.704 -20.324 1.00 93.12 334 CYS A C 1
ATOM 2616 O O . CYS A 1 334 ? 17.219 4.278 -19.510 1.00 93.12 334 CYS A O 1
ATOM 2618 N N . ILE A 1 335 ? 15.224 4.020 -20.522 1.00 93.94 335 ILE A N 1
ATOM 2619 C CA . ILE A 1 335 ? 14.484 4.982 -19.707 1.00 93.94 335 ILE A CA 1
ATOM 2620 C C . ILE A 1 335 ? 13.241 4.314 -19.139 1.00 93.94 335 ILE A C 1
ATOM 2622 O O . ILE A 1 335 ? 12.653 3.444 -19.781 1.00 93.94 335 ILE A O 1
ATOM 2626 N N . ARG A 1 336 ? 12.829 4.715 -17.935 1.00 92.75 336 ARG A N 1
ATOM 2627 C CA . ARG A 1 336 ? 11.665 4.128 -17.269 1.00 92.75 336 ARG A CA 1
ATOM 2628 C C . ARG A 1 336 ? 10.482 5.087 -17.271 1.00 92.75 336 ARG A C 1
ATOM 2630 O O . ARG A 1 336 ? 10.533 6.151 -16.657 1.00 92.75 336 ARG A O 1
ATOM 2637 N N . LYS A 1 337 ? 9.400 4.676 -17.926 1.00 92.25 337 LYS A N 1
ATOM 2638 C CA . LYS A 1 337 ? 8.087 5.322 -17.852 1.00 92.25 337 LYS A CA 1
ATOM 2639 C C . LYS A 1 337 ? 7.284 4.708 -16.704 1.00 92.25 337 LYS A C 1
ATOM 2641 O O . LYS A 1 337 ? 7.276 3.486 -16.567 1.00 92.25 337 LYS A O 1
ATOM 2646 N N . CYS A 1 338 ? 6.592 5.509 -15.893 1.00 89.62 338 CYS A N 1
ATOM 2647 C CA . CYS A 1 338 ? 5.849 4.955 -14.751 1.00 89.62 338 CYS A CA 1
ATOM 2648 C C . CYS A 1 338 ? 4.695 4.044 -15.198 1.00 89.62 338 CYS A C 1
ATOM 2650 O O . CYS A 1 338 ? 4.546 2.943 -14.668 1.00 89.62 338 CYS A O 1
ATOM 2652 N N . CYS A 1 339 ? 3.926 4.461 -16.207 1.00 87.69 339 CYS A N 1
ATOM 2653 C CA . CYS A 1 339 ? 2.810 3.684 -16.736 1.00 87.69 339 CYS A CA 1
ATOM 2654 C C . CYS A 1 339 ? 3.113 2.991 -18.077 1.00 87.69 339 CYS A C 1
ATOM 2656 O O . CYS A 1 339 ? 3.947 3.471 -18.855 1.00 87.69 339 CYS A O 1
ATOM 2658 N N . PRO A 1 340 ? 2.394 1.902 -18.408 1.00 85.81 340 PRO A N 1
ATOM 2659 C CA . PRO A 1 340 ? 2.393 1.297 -19.742 1.00 85.81 340 PRO A CA 1
ATOM 2660 C C . PRO A 1 340 ? 2.011 2.273 -20.870 1.00 85.81 340 PRO A C 1
ATOM 2662 O O . PRO A 1 340 ? 1.571 3.406 -20.635 1.00 85.81 340 PRO A O 1
ATOM 2665 N N . GLU A 1 341 ? 2.152 1.834 -22.119 1.00 83.69 341 GLU A N 1
ATOM 2666 C CA . GLU A 1 341 ? 1.683 2.598 -23.281 1.00 83.69 341 GLU A CA 1
ATOM 2667 C C . GLU A 1 341 ? 0.183 2.928 -23.187 1.00 83.69 341 GLU A C 1
ATOM 2669 O O . GLU A 1 341 ? -0.602 2.166 -22.624 1.00 83.69 341 GLU A O 1
ATOM 2674 N N . HIS A 1 342 ? -0.229 4.065 -23.758 1.00 82.88 342 HIS A N 1
ATOM 2675 C CA . HIS A 1 342 ? -1.625 4.538 -23.775 1.00 82.88 342 HIS A CA 1
ATOM 2676 C C . HIS A 1 342 ? -2.258 4.783 -22.391 1.00 82.88 342 HIS A C 1
ATOM 2678 O O . HIS A 1 342 ? -3.475 4.950 -22.283 1.00 82.88 342 HIS A O 1
ATOM 2684 N N . THR A 1 343 ? -1.451 4.830 -21.328 1.00 85.12 343 THR A N 1
ATOM 2685 C CA . THR A 1 343 ? -1.900 5.109 -19.957 1.00 85.12 343 THR A CA 1
ATOM 2686 C C . THR A 1 343 ? -1.045 6.202 -19.314 1.00 85.12 343 THR A C 1
ATOM 2688 O O . THR A 1 343 ? 0.122 6.379 -19.688 1.00 85.12 343 THR A O 1
ATOM 2691 N N . ILE A 1 344 ? -1.630 6.951 -18.373 1.00 85.19 344 ILE A N 1
ATOM 2692 C CA . ILE A 1 344 ? -0.962 8.032 -17.625 1.00 85.19 344 ILE A CA 1
ATOM 2693 C C . ILE A 1 344 ? -1.229 7.916 -16.123 1.00 85.19 344 ILE A C 1
ATOM 2695 O O . ILE A 1 344 ? -2.174 7.240 -15.711 1.00 85.19 344 ILE A O 1
ATOM 2699 N N . MET A 1 345 ? -0.408 8.584 -15.312 1.00 81.38 345 MET A N 1
ATOM 2700 C CA . MET A 1 345 ? -0.484 8.497 -13.854 1.00 81.38 345 MET A CA 1
ATOM 2701 C C . MET A 1 345 ? -1.626 9.357 -13.288 1.00 81.38 345 MET A C 1
ATOM 2703 O O . MET A 1 345 ? -1.732 10.553 -13.568 1.00 81.38 345 MET A O 1
ATOM 2707 N N . HIS A 1 346 ? -2.438 8.763 -12.417 1.00 77.25 346 HIS A N 1
ATOM 2708 C CA . HIS A 1 346 ? -3.399 9.441 -11.549 1.00 77.25 346 HIS A CA 1
ATOM 2709 C C . HIS A 1 346 ? -3.134 9.007 -10.101 1.00 77.25 346 HIS A C 1
ATOM 2711 O O . HIS A 1 346 ? -3.418 7.875 -9.707 1.00 77.25 346 HIS A O 1
ATOM 2717 N N . GLY A 1 347 ? -2.493 9.882 -9.321 1.00 70.94 347 GLY A N 1
ATOM 2718 C CA . GLY A 1 347 ? -1.921 9.509 -8.024 1.00 70.94 347 GLY A CA 1
ATOM 2719 C C . GLY A 1 347 ? -0.807 8.465 -8.181 1.00 70.94 347 GLY A C 1
ATOM 2720 O O . GLY A 1 347 ? 0.311 8.810 -8.562 1.00 70.94 347 GLY A O 1
ATOM 2721 N N . VAL A 1 348 ? -1.123 7.196 -7.898 1.00 66.62 348 VAL A N 1
ATOM 2722 C CA . VAL A 1 348 ? -0.232 6.025 -8.057 1.00 66.62 348 VAL A CA 1
ATOM 2723 C C . VAL A 1 348 ? -0.784 4.964 -9.019 1.00 66.62 348 VAL A C 1
ATOM 2725 O O . VAL A 1 348 ? -0.151 3.931 -9.220 1.00 66.62 348 VAL A O 1
ATOM 2728 N N . GLU A 1 349 ? -1.962 5.197 -9.600 1.00 72.19 349 GLU A N 1
ATOM 2729 C CA . GLU A 1 349 ? -2.605 4.279 -10.540 1.00 72.19 349 GLU A CA 1
ATOM 2730 C C . GLU A 1 349 ? -2.420 4.752 -11.984 1.00 72.19 349 GLU A C 1
ATOM 2732 O O . GLU A 1 349 ? -2.314 5.947 -12.261 1.00 72.19 349 GLU A O 1
ATOM 2737 N N . CYS A 1 350 ? -2.415 3.803 -12.918 1.00 81.12 350 CYS A N 1
ATOM 2738 C CA . CYS A 1 350 ? -2.341 4.083 -14.347 1.00 81.12 350 CYS A CA 1
ATOM 2739 C C . CYS A 1 350 ? -3.736 4.032 -14.962 1.00 81.12 350 CYS A C 1
ATOM 2741 O O . CYS A 1 350 ? -4.383 2.984 -14.948 1.00 81.12 350 CYS A O 1
ATOM 2743 N N . ILE A 1 351 ? -4.183 5.147 -15.540 1.00 81.31 351 ILE A N 1
ATOM 2744 C CA . ILE A 1 351 ? -5.491 5.245 -16.195 1.00 81.31 351 ILE A CA 1
ATOM 2745 C C . ILE A 1 351 ? -5.342 5.348 -17.720 1.00 81.31 351 ILE A C 1
ATOM 2747 O O . ILE A 1 351 ? -4.391 5.970 -18.202 1.00 81.31 351 ILE A O 1
ATOM 2751 N N . PRO A 1 352 ? -6.252 4.746 -18.507 1.00 82.56 352 PRO A N 1
ATOM 2752 C CA . PRO A 1 352 ? -6.186 4.779 -19.965 1.00 82.56 352 PRO A CA 1
ATOM 2753 C C . PRO A 1 352 ? -6.495 6.170 -20.519 1.00 82.56 352 PRO A C 1
ATOM 2755 O O . PRO A 1 352 ? -7.417 6.847 -20.063 1.00 82.56 352 PRO A O 1
ATOM 2758 N N . VAL A 1 353 ? -5.751 6.580 -21.550 1.00 81.38 353 VAL A N 1
ATOM 2759 C CA . VAL A 1 353 ? -5.931 7.868 -22.229 1.00 81.38 353 VAL A CA 1
ATOM 2760 C C . VAL A 1 353 ? -5.881 7.699 -23.740 1.00 81.38 353 VAL A C 1
ATOM 2762 O O . VAL A 1 353 ? -4.942 7.143 -24.300 1.00 81.38 353 VAL A O 1
ATOM 2765 N N . HIS A 1 354 ? -6.905 8.230 -24.409 1.00 77.62 354 HIS A N 1
ATOM 2766 C CA . HIS A 1 354 ? -7.054 8.147 -25.864 1.00 77.62 354 HIS A CA 1
ATOM 2767 C C . HIS A 1 354 ? -6.413 9.311 -26.627 1.00 77.62 354 HIS A C 1
ATOM 2769 O O . HIS A 1 354 ? -6.240 9.216 -27.837 1.00 77.62 354 HIS A O 1
ATOM 2775 N N . ASP A 1 355 ? -6.094 10.410 -25.944 1.00 80.19 355 ASP A N 1
ATOM 2776 C CA . ASP A 1 355 ? -5.509 11.606 -26.547 1.00 80.19 355 ASP A CA 1
ATOM 2777 C C . ASP A 1 355 ? -3.971 11.505 -26.568 1.00 80.19 355 ASP A C 1
ATOM 2779 O O . ASP A 1 355 ? -3.352 11.559 -25.499 1.00 80.19 355 ASP A O 1
ATOM 2783 N N . PRO A 1 356 ? -3.334 11.390 -27.750 1.00 78.75 356 PRO A N 1
ATOM 2784 C CA . PRO A 1 356 ? -1.880 11.282 -27.864 1.00 78.75 356 PRO A CA 1
ATOM 2785 C C . PRO A 1 356 ? -1.141 12.511 -27.333 1.00 78.75 356 PRO A C 1
ATOM 2787 O O . PRO A 1 356 ? -0.002 12.392 -26.895 1.00 78.75 356 PRO A O 1
ATOM 2790 N N . SER A 1 357 ? -1.777 13.690 -27.332 1.00 78.25 357 SER A N 1
ATOM 2791 C CA . SER A 1 357 ? -1.146 14.933 -26.865 1.00 78.25 357 SER A CA 1
ATOM 2792 C C . SER A 1 357 ? -0.886 14.954 -25.356 1.00 78.25 357 SER A C 1
ATOM 2794 O O . SER A 1 357 ? -0.086 15.755 -24.878 1.00 78.25 357 SER A O 1
ATOM 2796 N N . LYS A 1 358 ? -1.541 14.059 -24.606 1.00 78.38 358 LYS A N 1
ATOM 2797 C CA . LYS A 1 358 ? -1.371 13.899 -23.157 1.00 78.38 358 LYS A CA 1
ATOM 2798 C C . LYS A 1 358 ? -0.335 12.838 -22.792 1.00 78.38 358 LYS A C 1
ATOM 2800 O O . LYS A 1 358 ? -0.049 12.655 -21.611 1.00 78.38 358 LYS A O 1
ATOM 2805 N N . MET A 1 359 ? 0.206 12.117 -23.773 1.00 82.88 359 MET A N 1
ATOM 2806 C CA . MET A 1 359 ? 1.201 11.076 -23.533 1.00 82.88 359 MET A CA 1
ATOM 2807 C C . MET A 1 359 ? 2.575 11.700 -23.300 1.00 82.88 359 MET A C 1
ATOM 2809 O O . MET A 1 359 ? 2.937 12.698 -23.922 1.00 82.88 359 MET A O 1
ATOM 2813 N N . TRP A 1 360 ? 3.331 11.117 -22.375 1.00 88.62 360 TRP A N 1
ATOM 2814 C CA . TRP A 1 360 ? 4.676 11.582 -22.070 1.00 88.62 360 TRP A CA 1
ATOM 2815 C C . TRP A 1 360 ? 5.639 11.268 -23.220 1.00 88.62 360 TRP A C 1
ATOM 2817 O O . TRP A 1 360 ? 5.612 10.173 -23.785 1.00 88.62 360 TRP A O 1
ATOM 2827 N N . THR A 1 361 ? 6.506 12.229 -23.539 1.00 86.62 361 THR A N 1
ATOM 2828 C CA . THR A 1 361 ? 7.571 12.090 -24.538 1.00 86.62 361 THR A CA 1
ATOM 2829 C C . THR A 1 361 ? 8.905 12.478 -23.906 1.00 86.62 361 THR A C 1
ATOM 2831 O O . THR A 1 361 ? 8.994 13.585 -23.368 1.00 86.62 361 THR A O 1
ATOM 2834 N N . PRO A 1 362 ? 9.948 11.635 -23.991 1.00 88.88 362 PRO A N 1
ATOM 2835 C CA . PRO A 1 362 ? 11.215 11.901 -23.324 1.00 88.88 362 PRO A CA 1
ATOM 2836 C C . PRO A 1 362 ? 11.934 13.111 -23.928 1.00 88.88 362 PRO A C 1
ATOM 2838 O O . PRO A 1 362 ? 12.030 13.250 -25.149 1.00 88.88 362 PRO A O 1
ATOM 2841 N N . LYS A 1 363 ? 12.469 13.972 -23.057 1.00 90.62 363 LYS A N 1
ATOM 2842 C CA . LYS A 1 363 ? 13.297 15.129 -23.421 1.00 90.62 363 LYS A CA 1
ATOM 2843 C C . LYS A 1 363 ? 14.689 14.952 -22.831 1.00 90.62 363 LYS A C 1
ATOM 2845 O O . LYS A 1 363 ? 14.859 14.996 -21.614 1.00 90.62 363 LYS A O 1
ATOM 2850 N N . PHE A 1 364 ? 15.668 14.743 -23.700 1.00 91.00 364 PHE A N 1
ATOM 2851 C CA . PHE A 1 364 ? 17.051 14.502 -23.303 1.00 91.00 364 PHE A CA 1
ATOM 2852 C C . PHE A 1 364 ? 17.815 15.810 -23.121 1.00 91.00 364 PHE A C 1
ATOM 2854 O O . PHE A 1 364 ? 17.515 16.809 -23.775 1.00 91.00 364 PHE A O 1
ATOM 2861 N N . HIS A 1 365 ? 18.799 15.793 -22.229 1.00 90.88 365 HIS A N 1
ATOM 2862 C CA . HIS A 1 365 ? 19.654 16.926 -21.906 1.00 90.88 365 HIS A CA 1
ATOM 2863 C C . HIS A 1 365 ? 21.123 16.501 -21.901 1.00 90.88 365 HIS A C 1
ATOM 2865 O O . HIS A 1 365 ? 21.456 15.376 -21.523 1.00 90.88 365 HIS A O 1
ATOM 2871 N N . GLU A 1 366 ? 22.001 17.420 -22.298 1.00 87.38 366 GLU A N 1
ATOM 2872 C CA . GLU A 1 366 ? 23.451 17.235 -22.230 1.00 87.38 366 GLU A CA 1
ATOM 2873 C C . GLU A 1 366 ? 23.952 17.458 -20.791 1.00 87.38 366 GLU A C 1
ATOM 2875 O O . GLU A 1 366 ? 23.495 18.365 -20.091 1.00 87.38 366 GLU A O 1
ATOM 2880 N N . ARG A 1 367 ? 24.914 16.649 -20.334 1.00 82.44 367 ARG A N 1
ATOM 2881 C CA . ARG A 1 367 ? 25.362 16.631 -18.931 1.00 82.44 367 ARG A CA 1
ATOM 2882 C C . ARG A 1 367 ? 26.045 17.924 -18.492 1.00 82.44 367 ARG A C 1
ATOM 2884 O O . ARG A 1 367 ? 25.830 18.377 -17.371 1.00 82.44 367 ARG A O 1
ATOM 2891 N N . GLU A 1 368 ? 26.888 18.496 -19.341 1.00 82.00 368 GLU A N 1
ATOM 2892 C CA . GLU A 1 368 ? 27.719 19.651 -19.001 1.00 82.00 368 GLU A CA 1
ATOM 2893 C C . GLU A 1 368 ? 26.952 20.969 -19.110 1.00 82.00 368 GLU A C 1
ATOM 2895 O O . GLU A 1 368 ? 27.137 21.864 -18.285 1.00 82.00 368 GLU A O 1
ATOM 2900 N N . SER A 1 369 ? 26.110 21.101 -20.136 1.00 80.31 369 SER A N 1
ATOM 2901 C CA . SER A 1 369 ? 25.391 22.341 -20.434 1.00 80.31 369 SER A CA 1
ATOM 2902 C C . SER A 1 369 ? 23.960 22.364 -19.893 1.00 80.31 369 SER A C 1
ATOM 2904 O O . SER A 1 369 ? 23.361 23.439 -19.844 1.00 80.31 369 SER A O 1
ATOM 2906 N N . LEU A 1 370 ? 23.406 21.201 -19.513 1.00 83.06 370 LEU A N 1
ATOM 2907 C CA . LEU A 1 370 ? 21.985 20.992 -19.195 1.00 83.06 370 LEU A CA 1
ATOM 2908 C C . LEU A 1 370 ? 21.045 21.496 -20.302 1.00 83.06 370 LEU A C 1
ATOM 2910 O O . LEU A 1 370 ? 19.874 21.786 -20.057 1.00 83.06 370 LEU A O 1
ATOM 2914 N N . SER A 1 371 ? 21.558 21.625 -21.527 1.00 84.69 371 SER A N 1
ATOM 2915 C CA . SER A 1 371 ? 20.784 22.091 -22.668 1.00 84.69 371 SER A CA 1
ATOM 2916 C C . SER A 1 371 ? 19.995 20.935 -23.289 1.00 84.69 371 SER A C 1
ATOM 2918 O O . SER A 1 371 ? 20.461 19.792 -23.264 1.00 84.69 371 SER A O 1
ATOM 2920 N N . PRO A 1 372 ? 18.785 21.196 -23.815 1.00 85.62 372 PRO A N 1
ATOM 2921 C CA . PRO A 1 372 ? 17.964 20.159 -24.421 1.00 85.62 372 PRO A CA 1
ATOM 2922 C C . PRO A 1 372 ? 18.606 19.643 -25.713 1.00 85.62 372 PRO A C 1
ATOM 2924 O O . PRO A 1 372 ? 19.004 20.422 -26.582 1.00 85.62 372 PRO A O 1
ATOM 2927 N N . VAL A 1 373 ? 18.642 18.323 -25.860 1.00 85.94 373 VAL A N 1
ATOM 2928 C CA . VAL A 1 373 ? 19.137 17.626 -27.047 1.00 85.94 373 VAL A CA 1
ATOM 2929 C C . VAL A 1 373 ? 17.962 17.291 -27.965 1.00 85.94 373 VAL A C 1
ATOM 2931 O O . VAL A 1 373 ? 16.923 16.800 -27.525 1.00 85.94 373 VAL A O 1
ATOM 2934 N N . ALA A 1 374 ? 18.115 17.567 -29.263 1.00 74.56 374 ALA A N 1
ATOM 2935 C CA . ALA A 1 374 ? 17.047 17.392 -30.251 1.00 74.56 374 ALA A CA 1
ATOM 2936 C C . ALA A 1 374 ? 16.864 15.939 -30.736 1.00 74.56 374 ALA A C 1
ATOM 2938 O O . ALA A 1 374 ? 15.822 15.615 -31.303 1.00 74.56 374 ALA A O 1
ATOM 2939 N N . SER A 1 375 ? 17.865 15.076 -30.548 1.00 75.06 375 SER A N 1
ATOM 2940 C CA . SER A 1 375 ? 17.860 13.674 -30.976 1.00 75.06 375 SER A CA 1
ATOM 2941 C C . SER A 1 375 ? 17.780 12.726 -29.784 1.00 75.06 375 SER A C 1
ATOM 2943 O O . SER A 1 375 ? 18.557 12.851 -28.842 1.00 75.06 375 SER A O 1
ATOM 2945 N N . SER A 1 376 ? 16.872 11.752 -29.849 1.00 77.69 376 SER A N 1
ATOM 2946 C CA . SER A 1 376 ? 16.881 10.603 -28.941 1.00 77.69 376 SER A CA 1
ATOM 2947 C C . SER A 1 376 ? 18.062 9.671 -29.253 1.00 77.69 376 SER A C 1
ATOM 2949 O O . SER A 1 376 ? 18.456 9.592 -30.421 1.00 77.69 376 SER A O 1
ATOM 2951 N N . PRO A 1 377 ? 18.581 8.920 -28.264 1.00 80.62 377 PRO A N 1
ATOM 2952 C CA . PRO A 1 377 ? 19.563 7.861 -28.501 1.00 80.62 377 PRO A CA 1
ATOM 2953 C C . PRO A 1 377 ? 19.069 6.856 -29.556 1.00 80.62 377 PRO A C 1
ATOM 2955 O O . PRO A 1 377 ? 17.876 6.545 -29.603 1.00 80.62 377 PRO A O 1
ATOM 2958 N N . GLU A 1 378 ? 19.968 6.352 -30.408 1.00 78.12 378 GLU A N 1
ATOM 2959 C CA . GLU A 1 378 ? 19.614 5.409 -31.488 1.00 78.12 378 GLU A CA 1
ATOM 2960 C C . GLU A 1 378 ? 19.143 4.041 -30.957 1.00 78.12 378 GLU A C 1
ATOM 2962 O O . GLU A 1 378 ? 18.373 3.352 -31.622 1.00 78.12 378 GLU A O 1
ATOM 2967 N N . ASP A 1 379 ? 19.572 3.664 -29.751 1.00 84.94 379 ASP A N 1
ATOM 2968 C CA . ASP A 1 379 ? 19.303 2.392 -29.076 1.00 84.94 379 ASP A CA 1
ATOM 2969 C C . ASP A 1 379 ? 18.359 2.548 -27.867 1.00 84.94 379 ASP A C 1
ATOM 2971 O O . ASP A 1 379 ? 18.444 1.800 -26.892 1.00 84.94 379 ASP A O 1
ATOM 2975 N N . LEU A 1 380 ? 17.455 3.533 -27.913 1.00 88.50 380 LEU A N 1
ATOM 2976 C CA . LEU A 1 380 ? 16.544 3.831 -26.811 1.00 88.50 380 LEU A CA 1
ATOM 2977 C C . LEU A 1 380 ? 15.488 2.730 -26.610 1.00 88.50 380 LEU A C 1
ATOM 2979 O O . LEU A 1 380 ? 14.676 2.458 -27.494 1.00 88.50 380 LEU A O 1
ATOM 2983 N N . THR A 1 381 ? 15.431 2.175 -25.401 1.00 91.31 381 THR A N 1
ATOM 2984 C CA . THR A 1 381 ? 14.387 1.248 -24.949 1.00 91.31 381 THR A CA 1
ATOM 2985 C C . THR A 1 381 ? 13.605 1.860 -23.787 1.00 91.31 381 THR A C 1
ATOM 2987 O O . THR A 1 381 ? 14.178 2.306 -22.793 1.00 91.31 381 THR A O 1
ATOM 2990 N N . ILE A 1 382 ? 12.275 1.886 -23.894 1.00 90.38 382 ILE A N 1
ATOM 2991 C CA . ILE A 1 382 ? 11.397 2.373 -22.823 1.00 90.38 382 ILE A CA 1
ATOM 2992 C C . ILE A 1 382 ? 10.915 1.170 -22.018 1.00 90.38 382 ILE A C 1
ATOM 2994 O O . ILE A 1 382 ? 10.200 0.315 -22.532 1.00 90.38 382 ILE A O 1
ATOM 2998 N N . VAL A 1 383 ? 11.311 1.107 -20.750 1.00 90.81 383 VAL A N 1
ATOM 2999 C CA . VAL A 1 383 ? 10.788 0.133 -19.787 1.00 90.81 383 VAL A CA 1
ATOM 3000 C C . VAL A 1 383 ? 9.664 0.765 -18.973 1.00 90.81 383 VAL A C 1
ATOM 3002 O O . VAL A 1 383 ? 9.630 1.981 -18.785 1.00 90.81 383 VAL A O 1
ATOM 3005 N N . HIS A 1 384 ? 8.743 -0.052 -18.470 1.00 88.69 384 HIS A N 1
ATOM 3006 C CA . HIS A 1 384 ? 7.561 0.430 -17.756 1.00 88.69 384 HIS A CA 1
ATOM 3007 C C . HIS A 1 384 ? 7.558 0.020 -16.280 1.00 88.69 384 HIS A C 1
ATOM 3009 O O . HIS A 1 384 ? 8.168 -0.980 -15.889 1.00 88.69 384 HIS A O 1
ATOM 3015 N N . GLY A 1 385 ? 6.830 0.789 -15.471 1.00 84.12 385 GLY A N 1
ATOM 3016 C CA . GLY A 1 385 ? 6.544 0.502 -14.070 1.00 84.12 385 GLY A CA 1
ATOM 3017 C C . GLY A 1 385 ? 7.192 1.485 -13.099 1.00 84.12 385 GLY A C 1
ATOM 3018 O O . GLY A 1 385 ? 8.033 2.308 -13.461 1.00 84.12 385 GLY A O 1
ATOM 3019 N N . LEU A 1 386 ? 6.805 1.359 -11.831 1.00 85.50 386 LEU A N 1
ATOM 3020 C CA . LEU A 1 386 ? 7.364 2.129 -10.721 1.00 85.50 386 LEU A CA 1
ATOM 3021 C C . LEU A 1 386 ? 8.862 1.822 -10.506 1.00 85.50 386 LEU A C 1
ATOM 3023 O O . LEU A 1 386 ? 9.352 0.782 -10.969 1.00 85.50 386 LEU A O 1
ATOM 3027 N N . PRO A 1 387 ? 9.610 2.718 -9.835 1.00 87.19 387 PRO A N 1
ATOM 3028 C CA . PRO A 1 387 ? 11.019 2.488 -9.561 1.00 87.19 387 PRO A CA 1
ATOM 3029 C C . PRO A 1 387 ? 11.216 1.358 -8.539 1.00 87.19 387 PRO A C 1
ATOM 3031 O O . PRO A 1 387 ? 10.368 1.103 -7.683 1.00 87.19 387 PRO A O 1
ATOM 3034 N N . PHE A 1 388 ? 12.349 0.663 -8.630 1.00 83.19 388 PHE A N 1
ATOM 3035 C CA . PHE A 1 388 ? 12.666 -0.517 -7.826 1.00 83.19 388 PHE A CA 1
ATOM 3036 C C . PHE A 1 388 ? 13.223 -0.144 -6.445 1.00 83.19 388 PHE A C 1
ATOM 3038 O O . PHE A 1 388 ? 14.380 -0.415 -6.128 1.00 83.19 388 PHE A O 1
ATOM 3045 N N . CYS A 1 389 ? 12.398 0.484 -5.611 1.00 77.75 389 CYS A N 1
ATOM 3046 C CA . CYS A 1 389 ? 12.743 0.838 -4.236 1.00 77.75 389 CYS A CA 1
ATOM 3047 C C . CYS A 1 389 ? 11.541 0.759 -3.297 1.00 77.75 389 CYS A C 1
ATOM 3049 O O . CYS A 1 389 ? 10.389 0.823 -3.721 1.00 77.75 389 CYS A O 1
ATOM 3051 N N . GLU A 1 390 ? 11.835 0.614 -2.003 1.00 68.31 390 GLU A N 1
ATOM 3052 C CA . GLU A 1 390 ? 10.823 0.580 -0.944 1.00 68.31 390 GLU A CA 1
ATOM 3053 C C . GLU A 1 390 ? 10.107 1.929 -0.822 1.00 68.31 390 GLU A C 1
ATOM 3055 O O . GLU A 1 390 ? 8.881 1.982 -0.747 1.00 68.31 390 GLU A O 1
ATOM 3060 N N . SER A 1 391 ? 10.875 3.019 -0.884 1.00 71.06 391 SER A N 1
ATOM 3061 C CA . SER A 1 391 ? 10.376 4.385 -0.782 1.00 71.06 391 SER A CA 1
ATOM 3062 C C . SER A 1 391 ? 10.907 5.266 -1.914 1.00 71.06 391 SER A C 1
ATOM 3064 O O . SER A 1 391 ? 12.082 5.211 -2.294 1.00 71.06 391 SER A O 1
ATOM 3066 N N . PHE A 1 392 ? 10.025 6.112 -2.439 1.00 84.12 392 PHE A N 1
ATOM 3067 C CA . PHE A 1 392 ? 10.314 7.089 -3.483 1.00 84.12 392 PHE A CA 1
ATOM 3068 C C . PHE A 1 392 ? 9.564 8.396 -3.215 1.00 84.12 392 PHE A C 1
ATOM 3070 O O . PHE A 1 392 ? 8.579 8.423 -2.477 1.00 84.12 392 PHE A O 1
ATOM 3077 N N . PHE A 1 393 ? 10.028 9.482 -3.822 1.00 84.88 393 PHE A N 1
ATOM 3078 C CA . PHE A 1 393 ? 9.436 10.812 -3.729 1.00 84.88 393 PHE A CA 1
ATOM 3079 C C . PHE A 1 393 ? 9.157 11.382 -5.118 1.00 84.88 393 PHE A C 1
ATOM 3081 O O . PHE A 1 393 ? 9.796 11.010 -6.103 1.00 84.88 393 PHE A O 1
ATOM 3088 N N . LYS A 1 394 ? 8.164 12.271 -5.192 1.00 87.62 394 LYS A N 1
ATOM 3089 C CA . LYS A 1 394 ? 7.729 12.928 -6.427 1.00 87.62 394 LYS A CA 1
ATOM 3090 C C . LYS A 1 394 ? 8.439 14.269 -6.582 1.00 87.62 394 LYS A C 1
ATOM 3092 O O . LYS A 1 394 ? 8.322 15.104 -5.695 1.00 87.62 394 LYS A O 1
ATOM 3097 N N . MET A 1 395 ? 9.084 14.475 -7.725 1.00 87.56 395 MET A N 1
ATOM 3098 C CA . MET A 1 395 ? 9.728 15.731 -8.110 1.00 87.56 395 MET A CA 1
ATOM 3099 C C . MET A 1 395 ? 8.727 16.667 -8.786 1.00 87.56 395 MET A C 1
ATOM 3101 O O . MET A 1 395 ? 8.098 16.296 -9.784 1.00 87.56 395 MET A O 1
ATOM 3105 N N . ARG A 1 396 ? 8.588 17.886 -8.265 1.00 86.31 396 ARG A N 1
ATOM 3106 C CA . ARG A 1 396 ? 7.682 18.924 -8.772 1.00 86.31 396 ARG A CA 1
ATOM 3107 C C . ARG A 1 396 ? 8.452 20.164 -9.237 1.00 86.31 396 ARG A C 1
ATOM 3109 O O . ARG A 1 396 ? 8.434 21.189 -8.558 1.00 86.31 396 ARG A O 1
ATOM 3116 N N . PRO A 1 397 ? 9.083 20.108 -10.424 1.00 83.94 397 PRO A N 1
ATOM 3117 C CA . PRO A 1 397 ? 9.897 21.213 -10.933 1.00 83.94 397 PRO A CA 1
ATOM 3118 C C . PRO A 1 397 ? 9.097 22.509 -11.142 1.00 83.94 397 PRO A C 1
ATOM 3120 O O . PRO A 1 397 ? 9.687 23.587 -11.145 1.00 83.94 397 PRO A O 1
ATOM 3123 N N 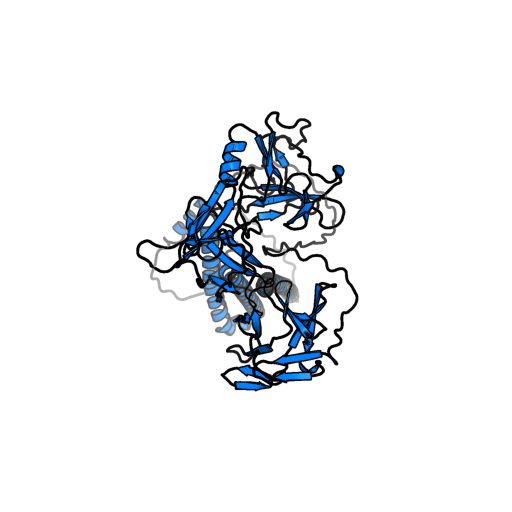. ASP A 1 398 ? 7.772 22.411 -11.300 1.00 81.81 398 ASP A N 1
ATOM 3124 C CA . ASP A 1 398 ? 6.864 23.556 -11.431 1.00 81.81 398 ASP A CA 1
ATOM 3125 C C . ASP A 1 398 ? 6.599 24.281 -10.096 1.00 81.81 398 ASP A C 1
ATOM 3127 O O . ASP A 1 398 ? 6.239 25.457 -10.096 1.00 81.81 398 ASP A O 1
ATOM 3131 N N . GLU A 1 399 ? 6.762 23.595 -8.959 1.00 81.69 399 GLU A N 1
ATOM 3132 C CA . GLU A 1 399 ? 6.510 24.146 -7.619 1.00 81.69 399 GLU A CA 1
ATOM 3133 C C . GLU A 1 399 ? 7.803 24.633 -6.953 1.00 81.69 399 GLU A C 1
ATOM 3135 O O . GLU A 1 399 ? 7.817 25.693 -6.322 1.00 81.69 399 GLU A O 1
ATOM 3140 N N . THR A 1 400 ? 8.894 23.872 -7.085 1.00 80.19 400 THR A N 1
ATOM 3141 C CA . THR A 1 400 ? 10.150 24.121 -6.369 1.00 80.19 400 THR A CA 1
ATOM 3142 C C . THR A 1 400 ? 11.363 24.004 -7.290 1.00 80.19 400 THR A C 1
ATOM 3144 O O . THR A 1 400 ? 11.559 23.027 -8.009 1.00 80.19 400 THR A O 1
ATOM 3147 N N . GLU A 1 401 ? 12.253 25.000 -7.224 1.00 83.31 401 GLU A N 1
ATOM 3148 C CA . GLU A 1 401 ? 13.510 24.987 -7.986 1.00 83.31 401 GLU A CA 1
ATOM 3149 C C . GLU A 1 401 ? 14.433 23.816 -7.621 1.00 83.31 401 GLU A C 1
ATOM 3151 O O . GLU A 1 401 ? 15.237 23.381 -8.454 1.00 83.31 401 GLU A O 1
ATOM 3156 N N . ASP A 1 402 ? 14.308 23.323 -6.386 1.00 82.25 402 ASP A N 1
ATOM 3157 C CA . ASP A 1 402 ? 15.068 22.188 -5.873 1.00 82.25 402 ASP A CA 1
ATOM 3158 C C . ASP A 1 402 ? 14.619 20.840 -6.450 1.00 82.25 402 ASP A C 1
ATOM 3160 O O . ASP A 1 402 ? 15.382 19.874 -6.449 1.00 82.25 402 ASP A O 1
ATOM 3164 N N . ASP A 1 403 ? 13.417 20.794 -7.023 1.00 85.75 403 ASP A N 1
ATOM 3165 C CA . ASP A 1 403 ? 12.860 19.595 -7.638 1.00 85.75 403 ASP A CA 1
ATOM 3166 C C . ASP A 1 403 ? 13.141 19.530 -9.145 1.00 85.75 403 ASP A C 1
ATOM 3168 O O . ASP A 1 403 ? 12.581 18.698 -9.863 1.00 85.75 403 ASP A O 1
ATOM 3172 N N . ARG A 1 404 ? 14.022 20.394 -9.664 1.00 89.12 404 ARG A N 1
ATOM 3173 C CA . ARG A 1 404 ? 14.458 20.303 -11.060 1.00 89.12 404 ARG A CA 1
ATOM 3174 C C . ARG A 1 404 ? 15.257 19.025 -11.288 1.00 89.12 404 ARG A C 1
ATOM 3176 O O . ARG A 1 404 ? 16.206 18.714 -10.567 1.00 89.12 404 ARG A O 1
ATOM 3183 N N . TYR A 1 405 ? 14.899 18.314 -12.348 1.00 91.06 405 TYR A N 1
ATOM 3184 C CA . TYR A 1 405 ? 15.582 17.113 -12.802 1.00 91.06 405 TYR A CA 1
ATOM 3185 C C . TYR A 1 405 ? 15.744 17.143 -14.321 1.00 91.06 405 TYR A C 1
ATOM 3187 O O . TYR A 1 405 ? 14.971 17.781 -15.032 1.00 91.06 405 TYR A O 1
ATOM 3195 N N . TYR A 1 406 ? 16.763 16.444 -14.809 1.00 91.31 406 TYR A N 1
ATOM 3196 C CA . TYR A 1 406 ? 17.124 16.399 -16.220 1.00 91.31 406 TYR A CA 1
ATOM 3197 C C . TYR A 1 406 ? 17.397 14.951 -16.622 1.00 91.31 406 TYR A C 1
ATOM 3199 O O . TYR A 1 406 ? 18.241 14.285 -16.018 1.00 91.31 406 TYR A O 1
ATOM 3207 N N . LEU A 1 407 ? 16.678 14.462 -17.633 1.00 92.75 407 LEU A N 1
ATOM 3208 C CA . LEU A 1 407 ? 16.938 13.161 -18.247 1.00 92.75 407 LEU A CA 1
ATOM 3209 C C . LEU A 1 407 ? 18.129 13.285 -19.202 1.00 92.75 407 LEU A C 1
ATOM 3211 O O . LEU A 1 407 ? 18.098 14.090 -20.129 1.00 92.75 407 LEU A O 1
ATOM 3215 N N . MET A 1 408 ? 19.167 12.497 -18.959 1.00 91.56 408 MET A N 1
ATOM 3216 C CA . MET A 1 408 ? 20.427 12.499 -19.698 1.00 91.56 408 MET A CA 1
ATOM 3217 C C . MET A 1 408 ? 20.377 11.539 -20.887 1.00 91.56 408 MET A C 1
ATOM 3219 O O . MET A 1 408 ? 19.613 10.574 -20.885 1.00 91.56 408 MET A O 1
ATOM 3223 N N . GLU A 1 409 ? 21.229 11.773 -21.886 1.00 89.94 409 GLU A N 1
ATOM 3224 C CA . GLU A 1 409 ? 21.352 10.914 -23.077 1.00 89.94 409 GLU A CA 1
ATOM 3225 C C . GLU A 1 409 ? 21.730 9.461 -22.756 1.00 89.94 409 GLU A C 1
ATOM 3227 O O . GLU A 1 409 ? 21.382 8.566 -23.514 1.00 89.94 409 GLU A O 1
ATOM 3232 N N . ASP A 1 410 ? 22.394 9.209 -21.624 1.00 88.00 410 ASP A N 1
ATOM 3233 C CA . ASP A 1 410 ? 22.728 7.859 -21.145 1.00 88.00 410 ASP A CA 1
ATOM 3234 C C . ASP A 1 410 ? 21.561 7.160 -20.416 1.00 88.00 410 ASP A C 1
ATOM 3236 O O . ASP A 1 410 ? 21.735 6.089 -19.835 1.00 88.00 410 ASP A O 1
ATOM 3240 N N . GLY A 1 411 ? 20.371 7.771 -20.418 1.00 89.69 411 GLY A N 1
ATOM 3241 C CA . GLY A 1 411 ? 19.167 7.259 -19.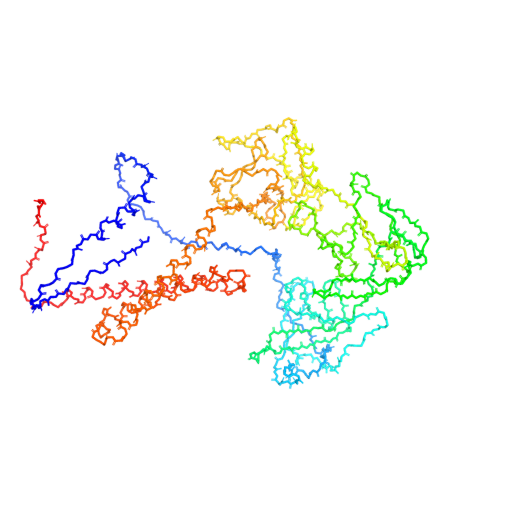766 1.00 89.69 411 GLY A CA 1
ATOM 3242 C C . GLY A 1 411 ? 19.128 7.481 -18.252 1.00 89.69 411 GLY A C 1
ATOM 3243 O O . GLY A 1 411 ? 18.179 7.048 -17.594 1.00 89.69 411 GLY A O 1
ATOM 3244 N N . THR A 1 412 ? 20.122 8.160 -17.670 1.00 92.19 412 THR A N 1
ATOM 3245 C CA . THR A 1 412 ? 20.113 8.510 -16.243 1.00 92.19 412 THR A CA 1
ATOM 3246 C C . THR A 1 412 ? 19.366 9.814 -15.981 1.00 92.19 412 THR A C 1
ATOM 3248 O O . THR A 1 412 ? 19.298 10.695 -16.832 1.00 92.19 412 THR A O 1
ATOM 3251 N N . VAL A 1 413 ? 18.805 9.969 -14.783 1.00 93.06 413 VAL A N 1
ATOM 3252 C CA . VAL A 1 413 ? 18.225 11.242 -14.336 1.00 93.06 413 VAL A CA 1
ATOM 3253 C C . VAL A 1 413 ? 19.198 11.941 -13.401 1.00 93.06 413 VAL A C 1
ATOM 3255 O O . VAL A 1 413 ? 19.661 11.367 -12.415 1.00 93.06 413 VAL A O 1
ATOM 3258 N N . HIS A 1 414 ? 19.495 13.200 -13.700 1.00 90.56 414 HIS A N 1
ATOM 3259 C CA . HIS A 1 414 ? 20.300 14.070 -12.857 1.00 90.56 414 HIS A CA 1
ATOM 3260 C C . HIS A 1 414 ? 19.413 15.096 -12.153 1.00 90.56 414 HIS A C 1
ATOM 3262 O O . HIS A 1 414 ? 18.679 15.834 -12.807 1.00 90.56 414 HIS A O 1
ATOM 3268 N N . ALA A 1 415 ? 19.518 15.172 -10.829 1.00 89.06 415 ALA A N 1
ATOM 3269 C CA . ALA A 1 415 ? 18.823 16.162 -10.013 1.00 89.06 415 ALA A CA 1
ATOM 3270 C C . ALA A 1 415 ? 19.867 17.036 -9.286 1.00 89.06 415 ALA A C 1
ATOM 3272 O O . ALA A 1 415 ? 20.488 16.555 -8.334 1.00 89.06 415 ALA A O 1
ATOM 3273 N N . PRO A 1 416 ? 20.105 18.293 -9.716 1.00 84.19 416 PRO A N 1
ATOM 3274 C CA . PRO A 1 416 ? 21.207 19.116 -9.205 1.00 84.19 416 PRO A CA 1
ATOM 3275 C C . PRO A 1 416 ? 21.177 19.366 -7.693 1.00 84.19 416 PRO A C 1
ATOM 3277 O O . PRO A 1 416 ? 22.236 19.424 -7.065 1.00 84.19 416 PRO A O 1
ATOM 3280 N N . SER A 1 417 ? 19.986 19.472 -7.096 1.00 80.38 417 SER A N 1
ATOM 3281 C CA . SER A 1 417 ? 19.832 19.714 -5.654 1.00 80.38 417 SER A CA 1
ATOM 3282 C C . SER A 1 417 ? 20.284 18.531 -4.794 1.00 80.38 417 SER A C 1
ATOM 3284 O O . SER A 1 417 ? 20.684 18.709 -3.642 1.00 80.38 417 SER A O 1
ATOM 3286 N N . PHE A 1 418 ? 20.348 17.327 -5.368 1.00 75.44 418 PHE A N 1
ATOM 3287 C CA . PHE A 1 418 ? 20.896 16.132 -4.728 1.00 75.44 418 PHE A CA 1
ATOM 3288 C C . PHE A 1 418 ? 22.340 15.907 -5.205 1.00 75.44 418 PHE A C 1
ATOM 3290 O O . PHE A 1 418 ? 22.643 14.970 -5.944 1.00 75.44 418 PHE A O 1
ATOM 3297 N N . SER A 1 419 ? 23.223 16.823 -4.793 1.00 56.91 419 SER A N 1
ATOM 3298 C CA . SER A 1 419 ? 24.628 16.962 -5.210 1.00 56.91 419 SER A CA 1
ATOM 3299 C C . SER A 1 419 ? 25.348 15.657 -5.601 1.00 56.91 419 SER A C 1
ATOM 3301 O O . SER A 1 419 ? 25.752 14.855 -4.759 1.00 56.91 419 SER A O 1
ATOM 3303 N N . GLY A 1 420 ? 25.573 15.492 -6.911 1.00 63.72 420 GLY A N 1
ATOM 3304 C CA . GLY A 1 420 ? 26.465 14.481 -7.493 1.00 63.72 420 GLY A CA 1
ATOM 3305 C C . GLY A 1 420 ? 25.866 13.093 -7.734 1.00 63.72 420 GLY A C 1
ATOM 3306 O O . GLY A 1 420 ? 26.595 12.217 -8.197 1.00 63.72 420 GLY A O 1
ATOM 3307 N N . PHE A 1 421 ? 24.577 12.875 -7.458 1.00 72.31 421 PHE A N 1
ATOM 3308 C CA . PHE A 1 421 ? 23.928 11.588 -7.716 1.00 72.31 421 PHE A CA 1
ATOM 3309 C C . PHE A 1 421 ? 23.207 11.583 -9.070 1.00 72.31 421 PHE A C 1
ATOM 3311 O O . PHE A 1 421 ? 22.476 12.514 -9.415 1.00 72.31 421 PHE A O 1
ATOM 3318 N N . SER A 1 422 ? 23.428 10.520 -9.842 1.00 84.75 422 SER A N 1
ATOM 3319 C CA . SER A 1 422 ? 22.628 10.172 -11.013 1.00 84.75 422 SER A CA 1
ATOM 3320 C C . SER A 1 422 ? 21.776 8.949 -10.686 1.00 84.75 422 SER A C 1
ATOM 3322 O O . SER A 1 422 ? 22.246 7.987 -10.077 1.00 84.75 422 SER A O 1
ATOM 3324 N N . TYR A 1 423 ? 20.508 9.002 -11.073 1.00 90.06 423 TYR A N 1
ATOM 3325 C CA . TYR A 1 423 ? 19.556 7.918 -10.881 1.00 90.06 423 TYR A CA 1
ATOM 3326 C C . TYR A 1 423 ? 19.527 7.067 -12.145 1.00 90.06 423 TYR A C 1
ATOM 3328 O O . TYR A 1 423 ? 19.271 7.573 -13.238 1.00 90.06 423 TYR A O 1
ATOM 3336 N N . SER A 1 424 ? 19.795 5.772 -12.005 1.00 90.56 424 SER A N 1
ATOM 3337 C CA . SER A 1 424 ? 19.628 4.818 -13.108 1.00 90.56 424 SER A CA 1
ATOM 3338 C C . SER A 1 424 ? 18.145 4.583 -13.408 1.00 90.56 424 SER A C 1
ATOM 3340 O O . SER A 1 424 ? 17.301 4.808 -12.542 1.00 90.56 424 SER A O 1
ATOM 3342 N N . ALA A 1 425 ? 17.812 4.038 -14.582 1.00 90.75 425 ALA A N 1
ATOM 3343 C CA . ALA A 1 425 ? 16.435 3.676 -14.947 1.00 90.75 425 ALA A CA 1
ATOM 3344 C C . ALA A 1 425 ? 15.797 2.586 -14.053 1.00 90.75 425 ALA A C 1
ATOM 3346 O O . ALA A 1 425 ? 14.633 2.236 -14.231 1.00 90.75 425 ALA A O 1
ATOM 3347 N N . MET A 1 426 ? 16.526 2.049 -13.071 1.00 88.62 426 MET A N 1
ATOM 3348 C CA . MET A 1 426 ? 15.970 1.225 -11.991 1.00 88.62 426 MET A CA 1
ATOM 3349 C C . MET A 1 426 ? 15.438 2.059 -10.816 1.00 88.62 426 MET A C 1
ATOM 3351 O O . MET A 1 426 ? 14.619 1.573 -10.046 1.00 88.62 426 MET A O 1
ATOM 3355 N N . GLN A 1 427 ? 15.914 3.293 -10.654 1.00 89.62 427 GLN A N 1
ATOM 3356 C CA . GLN A 1 427 ? 15.727 4.124 -9.459 1.00 89.62 427 GLN A CA 1
ATOM 3357 C C . GLN A 1 427 ? 14.840 5.347 -9.694 1.00 89.62 427 GLN A C 1
ATOM 3359 O O . GLN A 1 427 ? 14.631 6.139 -8.775 1.00 89.62 427 GLN A O 1
ATOM 3364 N N . TYR A 1 428 ? 14.342 5.525 -10.913 1.00 92.31 428 TYR A N 1
ATOM 3365 C CA . TYR A 1 428 ? 13.372 6.561 -11.220 1.00 92.31 428 TYR A CA 1
ATOM 3366 C C . TYR A 1 428 ? 12.311 6.037 -12.186 1.00 92.31 428 TYR A C 1
ATOM 3368 O O . TYR A 1 428 ? 12.552 5.067 -12.895 1.00 92.31 428 TYR A O 1
ATOM 3376 N N . CYS A 1 429 ? 11.161 6.698 -12.253 1.00 92.81 429 CYS A N 1
ATOM 3377 C CA . CYS A 1 429 ? 10.281 6.642 -13.418 1.00 92.81 429 CYS A CA 1
ATOM 3378 C C . CYS A 1 429 ? 9.747 8.047 -13.726 1.00 92.81 429 CYS A C 1
ATOM 3380 O O . CYS A 1 429 ? 9.634 8.864 -12.813 1.00 92.81 429 CYS A O 1
ATOM 3382 N N . ILE A 1 430 ? 9.443 8.344 -14.990 1.00 93.00 430 ILE A N 1
ATOM 3383 C CA . ILE A 1 430 ? 8.882 9.639 -15.417 1.00 93.00 430 ILE A CA 1
ATOM 3384 C C . ILE A 1 430 ? 7.546 9.386 -16.113 1.00 93.00 430 ILE A C 1
ATOM 3386 O O . ILE A 1 430 ? 7.414 8.431 -16.881 1.00 93.00 430 ILE A O 1
ATOM 3390 N N . ASP A 1 431 ? 6.539 10.208 -15.833 1.00 92.00 431 ASP A N 1
ATOM 3391 C CA . ASP A 1 431 ? 5.284 10.200 -16.586 1.00 92.00 431 ASP A CA 1
ATOM 3392 C C . ASP A 1 431 ? 4.555 11.541 -16.456 1.00 92.00 431 ASP A C 1
ATOM 3394 O O . ASP A 1 431 ? 4.910 12.400 -15.642 1.00 92.00 431 ASP A O 1
ATOM 3398 N N . ASN A 1 432 ? 3.496 11.696 -17.243 1.00 89.12 432 ASN A N 1
ATOM 3399 C CA . ASN A 1 432 ? 2.548 12.784 -17.080 1.00 89.12 432 ASN A CA 1
ATOM 3400 C C . ASN A 1 432 ? 1.526 12.423 -15.996 1.00 89.12 432 ASN A C 1
ATOM 3402 O O . ASN A 1 432 ? 0.976 11.317 -15.992 1.00 89.12 432 ASN A O 1
ATOM 3406 N N . PHE A 1 433 ? 1.236 13.371 -15.107 1.00 85.75 433 PHE A N 1
ATOM 3407 C CA . PHE A 1 433 ? 0.272 13.202 -14.025 1.00 85.75 433 PHE A CA 1
ATOM 3408 C C . PHE A 1 433 ? -0.971 14.059 -14.251 1.00 85.75 433 PHE A C 1
ATOM 3410 O O . PHE A 1 433 ? -0.890 15.224 -14.650 1.00 85.75 433 PHE A O 1
ATOM 3417 N N . ILE A 1 434 ? -2.130 13.482 -13.935 1.00 75.81 434 ILE A N 1
ATOM 3418 C CA . ILE A 1 434 ? -3.385 14.214 -13.763 1.00 75.81 434 ILE A CA 1
ATOM 3419 C C . ILE A 1 434 ? -3.525 14.487 -12.268 1.00 75.81 434 ILE A C 1
ATOM 3421 O O . ILE A 1 434 ? -3.816 13.572 -11.505 1.00 75.81 434 ILE A O 1
ATOM 3425 N N . ALA A 1 435 ? -3.262 15.712 -11.830 1.00 62.78 435 ALA A N 1
ATOM 3426 C CA . ALA A 1 435 ? -3.420 16.102 -10.429 1.00 62.78 435 ALA A CA 1
ATOM 3427 C C . ALA A 1 435 ? -4.043 17.504 -10.313 1.00 62.78 435 ALA A C 1
ATOM 3429 O O . ALA A 1 435 ? -3.658 18.259 -9.440 1.00 62.78 435 ALA A O 1
ATOM 3430 N N . ASP A 1 436 ? -4.996 17.811 -11.201 1.00 52.50 436 ASP A N 1
ATOM 3431 C CA . ASP A 1 436 ? -5.619 19.121 -11.456 1.00 52.50 436 ASP A CA 1
ATOM 3432 C C . ASP A 1 436 ? -4.868 19.977 -12.481 1.00 52.50 436 ASP A C 1
ATOM 3434 O O . ASP A 1 436 ? -3.658 20.152 -12.439 1.00 52.50 436 ASP A O 1
ATOM 3438 N N . HIS A 1 437 ? -5.605 20.438 -13.493 1.00 55.06 437 HIS A N 1
ATOM 3439 C CA . HIS A 1 437 ? -5.060 21.056 -14.699 1.00 55.06 437 HIS A CA 1
ATOM 3440 C C . HIS A 1 437 ? -4.054 22.191 -14.424 1.00 55.06 437 HIS A C 1
ATOM 3442 O O . HIS A 1 437 ? -4.338 23.061 -13.600 1.00 55.06 437 HIS A O 1
ATOM 3448 N N . PRO A 1 438 ? -2.968 22.295 -15.220 1.00 67.38 438 PRO A N 1
ATOM 3449 C CA . PRO A 1 438 ? -2.651 21.512 -16.423 1.00 67.38 438 PRO A CA 1
ATOM 3450 C C . PRO A 1 438 ? -1.894 20.196 -16.155 1.00 67.38 438 PRO A C 1
ATOM 3452 O O . PRO A 1 438 ? -1.400 19.949 -15.068 1.00 67.38 438 PRO A O 1
ATOM 3455 N N . LEU A 1 439 ? -1.824 19.341 -17.182 1.00 75.62 439 LEU A N 1
ATOM 3456 C CA . LEU A 1 439 ? -1.025 18.110 -17.200 1.00 75.62 439 LEU A CA 1
ATOM 3457 C C . LEU A 1 439 ? 0.448 18.438 -16.898 1.00 75.62 439 LEU A C 1
ATOM 3459 O O . LEU A 1 439 ? 1.033 19.252 -17.613 1.00 75.62 439 LEU A O 1
ATOM 3463 N N . GLN A 1 440 ? 1.030 17.806 -15.880 1.00 82.44 440 GLN A N 1
ATOM 3464 C CA . GLN A 1 440 ? 2.407 18.070 -15.451 1.00 82.44 440 GLN A CA 1
ATOM 3465 C C . GLN A 1 440 ? 3.275 16.817 -15.555 1.00 82.44 440 GLN A C 1
ATOM 3467 O O . GLN A 1 440 ? 2.845 15.710 -15.224 1.00 82.44 440 GLN A O 1
ATOM 3472 N N . GLU A 1 441 ? 4.503 17.007 -16.028 1.00 87.75 441 GLU A N 1
ATOM 3473 C CA . GLU A 1 441 ? 5.521 15.963 -16.107 1.00 87.75 441 GLU A CA 1
ATOM 3474 C C . GLU A 1 441 ? 6.256 15.887 -14.767 1.00 87.75 441 GLU A C 1
ATOM 3476 O O . GLU A 1 441 ? 6.916 16.839 -14.344 1.00 87.75 441 GLU A O 1
ATOM 3481 N N . HIS A 1 442 ? 6.177 14.739 -14.101 1.00 89.94 442 HIS A N 1
ATOM 3482 C CA . HIS A 1 442 ? 6.898 14.523 -12.852 1.00 89.94 442 HIS A CA 1
ATOM 3483 C C . HIS A 1 442 ? 7.717 13.244 -12.905 1.00 89.94 442 HIS A C 1
ATOM 3485 O O . HIS A 1 442 ? 7.346 12.261 -13.549 1.00 89.94 442 HIS A O 1
ATOM 3491 N N . ALA A 1 443 ? 8.808 13.251 -12.149 1.00 91.00 443 ALA A N 1
ATOM 3492 C CA . ALA A 1 443 ? 9.620 12.075 -11.917 1.00 91.00 443 ALA A CA 1
ATOM 3493 C C . ALA A 1 443 ? 9.386 11.548 -10.499 1.00 91.00 443 ALA A C 1
ATOM 3495 O O . ALA A 1 443 ? 9.315 12.318 -9.540 1.00 91.00 443 ALA A O 1
ATOM 3496 N N . LEU A 1 444 ? 9.277 10.230 -10.366 1.00 90.38 444 LEU A N 1
ATOM 3497 C CA . LEU A 1 444 ? 9.356 9.532 -9.088 1.00 90.38 444 LEU A CA 1
ATOM 3498 C C . LEU A 1 444 ? 10.782 9.023 -8.919 1.00 90.38 444 LEU A C 1
ATOM 3500 O O . LEU A 1 444 ? 11.243 8.261 -9.764 1.00 90.38 444 LEU A O 1
ATOM 3504 N N . LEU A 1 445 ? 11.476 9.442 -7.863 1.00 90.44 445 LEU A N 1
ATOM 3505 C CA . LEU A 1 445 ? 12.868 9.079 -7.580 1.00 90.44 445 LEU A CA 1
ATOM 3506 C C . LEU A 1 445 ? 12.953 8.297 -6.270 1.00 90.44 445 LEU A C 1
ATOM 3508 O O . LEU A 1 445 ? 12.286 8.634 -5.296 1.00 90.44 445 LEU A O 1
ATOM 3512 N N . CYS A 1 446 ? 13.801 7.274 -6.219 1.00 87.00 446 CYS A N 1
ATOM 3513 C CA . CYS A 1 446 ? 14.067 6.532 -4.989 1.00 87.00 446 CYS A CA 1
ATOM 3514 C C . CYS A 1 446 ? 14.804 7.373 -3.944 1.00 87.00 446 CYS A C 1
ATOM 3516 O O . CYS A 1 446 ? 15.710 8.138 -4.280 1.00 87.00 446 CYS A O 1
ATOM 3518 N N . PHE A 1 447 ? 14.513 7.153 -2.661 1.00 82.00 447 PHE A N 1
ATOM 3519 C CA . PHE A 1 447 ? 15.382 7.664 -1.603 1.00 82.00 447 PHE A CA 1
ATOM 3520 C C . PHE A 1 447 ? 16.726 6.926 -1.632 1.00 82.00 447 PHE A C 1
ATOM 3522 O O . PHE A 1 447 ? 16.786 5.701 -1.544 1.00 82.00 447 PHE A O 1
ATOM 3529 N N . ILE A 1 448 ? 17.826 7.671 -1.770 1.00 71.56 448 ILE A N 1
ATOM 3530 C CA . ILE A 1 448 ? 19.170 7.095 -1.677 1.00 71.56 448 ILE A CA 1
ATOM 3531 C C . ILE A 1 448 ? 19.530 6.972 -0.197 1.00 71.56 448 ILE A C 1
ATOM 3533 O O . ILE A 1 448 ? 19.904 7.957 0.450 1.00 71.56 448 ILE A O 1
ATOM 3537 N N . ASP A 1 449 ? 19.468 5.753 0.332 1.00 56.09 449 ASP A N 1
ATOM 3538 C CA . ASP A 1 449 ? 19.988 5.456 1.659 1.00 56.09 449 ASP A CA 1
ATOM 3539 C C . ASP A 1 449 ? 21.505 5.657 1.675 1.00 56.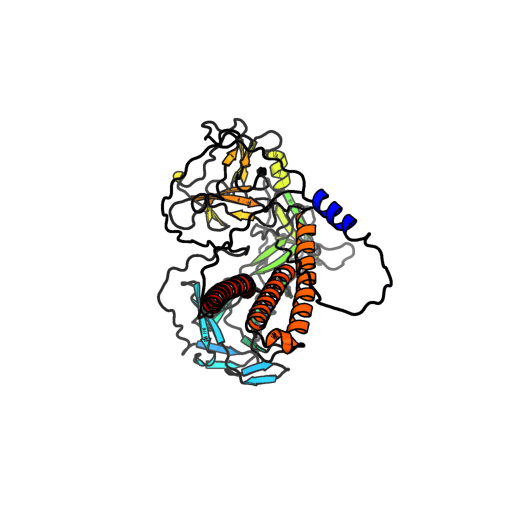09 449 ASP A C 1
ATOM 3541 O O . ASP A 1 449 ? 22.281 4.874 1.127 1.00 56.09 449 ASP A O 1
ATOM 3545 N N . LYS A 1 450 ? 21.967 6.714 2.350 1.00 52.38 450 LYS A N 1
ATOM 3546 C CA . LYS A 1 450 ? 23.390 6.880 2.673 1.00 52.38 450 LYS A CA 1
ATOM 3547 C C . LYS A 1 450 ? 23.765 5.892 3.780 1.00 52.38 450 LYS A C 1
ATOM 3549 O O . LYS A 1 450 ? 23.954 6.271 4.941 1.00 52.38 450 LYS A O 1
ATOM 3554 N N . THR A 1 451 ? 23.872 4.613 3.432 1.00 43.69 451 THR A N 1
ATOM 3555 C CA . THR A 1 451 ? 24.346 3.551 4.320 1.00 43.69 451 THR A CA 1
ATOM 3556 C C . THR A 1 451 ? 25.824 3.786 4.638 1.00 43.69 451 THR A C 1
ATOM 3558 O O . THR A 1 451 ? 26.713 3.431 3.869 1.00 43.69 451 THR A O 1
ATOM 3561 N N . GLY A 1 452 ? 26.098 4.447 5.762 1.00 42.31 452 GLY A N 1
ATOM 3562 C CA . GLY A 1 452 ? 27.453 4.605 6.298 1.00 42.31 452 GLY A CA 1
ATOM 3563 C C . GLY A 1 452 ? 27.618 5.838 7.179 1.00 42.31 452 GLY A C 1
ATOM 3564 O O . GLY A 1 452 ? 27.989 5.720 8.343 1.00 42.31 452 GLY A O 1
ATOM 3565 N N . CYS A 1 453 ? 27.276 7.023 6.669 1.00 43.28 453 CYS A N 1
ATOM 3566 C CA . CYS A 1 453 ? 27.429 8.276 7.422 1.00 43.28 453 CYS A CA 1
ATOM 3567 C C . CYS A 1 453 ? 26.184 8.656 8.240 1.00 43.28 453 CYS A C 1
ATOM 3569 O O . CYS A 1 453 ? 26.321 9.250 9.311 1.00 43.28 453 CYS A O 1
ATOM 3571 N N . ASN A 1 454 ? 24.983 8.260 7.800 1.00 49.06 454 ASN A N 1
ATOM 3572 C CA . ASN A 1 454 ? 23.738 8.634 8.479 1.00 49.06 454 ASN A CA 1
ATOM 3573 C C . ASN A 1 454 ? 23.527 7.891 9.806 1.00 49.06 454 ASN A C 1
ATOM 3575 O O . ASN A 1 454 ? 22.962 8.471 10.722 1.00 49.06 454 ASN A O 1
ATOM 3579 N N . SER A 1 455 ? 24.013 6.653 9.963 1.00 51.28 455 SER A N 1
ATOM 3580 C CA . SER A 1 455 ? 23.837 5.889 11.213 1.00 51.28 455 SER A CA 1
ATOM 3581 C C . SER A 1 455 ? 24.662 6.473 12.368 1.00 51.28 455 SER A C 1
ATOM 3583 O O . SER A 1 455 ? 24.146 6.655 13.472 1.00 51.28 455 SER A O 1
ATOM 3585 N N . VAL A 1 456 ? 25.912 6.879 12.104 1.00 56.91 456 VAL A N 1
ATOM 3586 C CA . VAL A 1 456 ? 26.742 7.561 13.110 1.00 56.91 456 VAL A CA 1
ATOM 3587 C C . VAL A 1 456 ? 26.147 8.923 13.453 1.00 56.91 456 VAL A C 1
ATOM 3589 O O . VAL A 1 456 ? 26.085 9.267 14.626 1.00 56.91 456 VAL A O 1
ATOM 3592 N N . GLN A 1 457 ? 25.654 9.682 12.471 1.00 58.12 457 GLN A N 1
ATOM 3593 C CA . GLN A 1 457 ? 25.019 10.978 12.717 1.00 58.12 457 GLN A CA 1
ATOM 3594 C C . GLN A 1 457 ? 23.690 10.841 13.483 1.00 58.12 457 GLN A C 1
ATOM 3596 O O . GLN A 1 457 ? 23.455 11.575 14.442 1.00 58.12 457 GLN A O 1
ATOM 3601 N N . SER A 1 458 ? 22.867 9.858 13.115 1.00 62.50 458 SER A N 1
ATOM 3602 C CA . SER A 1 458 ? 21.584 9.539 13.750 1.00 62.50 458 SER A CA 1
ATOM 3603 C C . SER A 1 458 ? 21.748 9.058 15.192 1.00 62.50 458 SER A C 1
ATOM 3605 O O . SER A 1 458 ? 20.867 9.301 16.004 1.00 62.50 458 SER A O 1
ATOM 3607 N N . MET A 1 459 ? 22.885 8.450 15.552 1.00 72.06 459 MET A N 1
ATOM 3608 C CA . MET A 1 459 ? 23.160 8.033 16.931 1.00 72.06 459 MET A CA 1
ATOM 3609 C C . MET A 1 459 ? 23.958 9.077 17.731 1.00 72.06 459 MET A C 1
ATOM 3611 O O . MET A 1 459 ? 23.686 9.300 18.912 1.00 72.06 459 MET A O 1
ATOM 3615 N N . ALA A 1 460 ? 24.927 9.749 17.108 1.00 79.25 460 ALA A N 1
ATOM 3616 C CA . ALA A 1 460 ? 25.805 10.704 17.782 1.00 79.25 460 ALA A CA 1
ATOM 3617 C C . ALA A 1 460 ? 25.086 12.008 18.146 1.00 79.25 460 ALA A C 1
ATOM 3619 O O . ALA A 1 460 ? 25.308 12.533 19.236 1.00 79.25 460 ALA A O 1
ATOM 3620 N N . ILE A 1 461 ? 24.209 12.521 17.273 1.00 80.31 461 ILE A N 1
ATOM 3621 C CA . ILE A 1 461 ? 23.444 13.747 17.543 1.00 80.31 461 ILE A CA 1
ATOM 3622 C C . ILE A 1 461 ? 22.543 13.597 18.783 1.00 80.31 461 ILE A C 1
ATOM 3624 O O . ILE A 1 461 ? 22.706 14.401 19.707 1.00 80.31 461 ILE A O 1
ATOM 3628 N N . PRO A 1 462 ? 21.653 12.590 18.891 1.00 82.88 462 PRO A N 1
ATOM 3629 C CA . PRO A 1 462 ? 20.807 12.450 20.074 1.00 82.88 462 PRO A CA 1
ATOM 3630 C C . PRO A 1 462 ? 21.618 12.114 21.328 1.00 82.88 462 PRO A C 1
ATOM 3632 O O . PRO A 1 462 ? 21.287 12.605 22.405 1.00 82.88 462 PRO A O 1
ATOM 3635 N N . ALA A 1 463 ? 22.721 11.362 21.214 1.00 86.12 463 ALA A N 1
ATOM 3636 C CA . ALA A 1 463 ? 23.599 11.086 22.351 1.00 86.12 463 ALA A CA 1
ATOM 3637 C C . ALA A 1 463 ? 24.256 12.366 22.908 1.00 86.12 463 ALA A C 1
ATOM 3639 O O . ALA A 1 463 ? 24.233 12.600 24.117 1.00 86.12 463 ALA A O 1
ATOM 3640 N N . LEU A 1 464 ? 24.794 13.235 22.044 1.00 87.12 464 LEU A N 1
ATOM 3641 C CA . LEU A 1 464 ? 25.386 14.515 22.455 1.00 87.12 464 LEU A CA 1
ATOM 3642 C C . LEU A 1 464 ? 24.335 15.498 22.992 1.00 87.12 464 LEU A C 1
ATOM 3644 O O . LEU A 1 464 ? 24.609 16.238 23.943 1.00 87.12 464 LEU A O 1
ATOM 3648 N N . LEU A 1 465 ? 23.121 15.488 22.430 1.00 87.69 465 LEU A N 1
ATOM 3649 C CA . LEU A 1 465 ? 21.989 16.259 22.951 1.00 87.69 465 LEU A CA 1
ATOM 3650 C C . LEU A 1 465 ? 21.565 15.766 24.340 1.00 87.69 465 LEU A C 1
ATOM 3652 O O . LEU A 1 465 ? 21.338 16.589 25.227 1.00 87.69 465 LEU A O 1
ATOM 3656 N N . ALA A 1 466 ? 21.521 14.452 24.570 1.00 90.12 466 ALA A N 1
ATOM 3657 C CA . ALA A 1 466 ? 21.181 13.875 25.870 1.00 90.12 466 ALA A CA 1
ATOM 3658 C C . ALA A 1 466 ? 22.214 14.246 26.942 1.00 90.12 466 ALA A C 1
ATOM 3660 O O . ALA A 1 466 ? 21.848 14.697 28.029 1.00 90.12 466 ALA A O 1
ATOM 3661 N N . VAL A 1 467 ? 23.507 14.150 26.615 1.00 93.12 467 VAL A N 1
ATOM 3662 C CA . VAL A 1 467 ? 24.591 14.608 27.498 1.00 93.12 467 VAL A CA 1
ATOM 3663 C C . VAL A 1 467 ? 24.435 16.099 27.813 1.00 93.12 467 VAL A C 1
ATOM 3665 O O . VAL A 1 467 ? 24.531 16.501 28.973 1.00 93.12 467 VAL A O 1
ATOM 3668 N N . SER A 1 468 ? 24.112 16.919 26.809 1.00 93.50 468 SER A N 1
ATOM 3669 C CA . SER A 1 468 ? 23.856 18.352 26.999 1.00 93.50 468 SER A CA 1
ATOM 3670 C C . SER A 1 468 ? 22.655 18.616 27.917 1.00 93.50 468 SER A C 1
ATOM 3672 O O . SER A 1 468 ? 22.730 19.497 28.771 1.00 93.50 468 SER A O 1
ATOM 3674 N N . CYS A 1 469 ? 21.575 17.833 27.810 1.00 92.94 469 CYS A N 1
ATOM 3675 C CA . CYS A 1 469 ? 20.413 17.936 28.699 1.00 92.94 469 CYS A CA 1
ATOM 3676 C C . CYS A 1 469 ? 20.778 17.662 30.163 1.00 92.94 469 CYS A C 1
ATOM 3678 O O . CYS A 1 469 ? 20.320 18.384 31.046 1.00 92.94 469 CYS A O 1
ATOM 3680 N N . VAL A 1 470 ? 21.635 16.669 30.430 1.00 94.06 470 VAL A N 1
ATOM 3681 C CA . VAL A 1 470 ? 22.105 16.369 31.794 1.00 94.06 470 VAL A CA 1
ATOM 3682 C C . VAL A 1 470 ? 22.861 17.562 32.377 1.00 94.06 470 VAL A C 1
ATOM 3684 O O . VAL A 1 470 ? 22.574 17.982 33.498 1.00 94.06 470 VAL A O 1
ATOM 3687 N N . PHE A 1 471 ? 23.776 18.162 31.611 1.00 93.81 471 PHE A N 1
ATOM 3688 C CA . PHE A 1 471 ? 24.497 19.355 32.060 1.00 93.81 471 PHE A CA 1
ATOM 3689 C C . PHE A 1 471 ? 23.561 20.549 32.289 1.00 93.81 471 PHE A C 1
ATOM 3691 O O . PHE A 1 471 ? 23.660 21.192 33.331 1.00 93.81 471 PHE A O 1
ATOM 3698 N N . LEU A 1 472 ? 22.611 20.807 31.382 1.00 91.56 472 LEU A N 1
ATOM 3699 C CA . LEU A 1 472 ? 21.622 21.880 31.540 1.00 91.56 472 LEU A CA 1
ATOM 3700 C C . LEU A 1 472 ? 20.721 21.667 32.766 1.00 91.56 472 LEU A C 1
ATOM 3702 O O . LEU A 1 472 ? 20.429 22.628 33.475 1.00 91.56 472 LEU A O 1
ATOM 3706 N N . ALA A 1 473 ? 20.324 20.426 33.063 1.00 92.44 473 ALA A N 1
ATOM 3707 C CA . ALA A 1 473 ? 19.538 20.094 34.250 1.00 92.44 473 ALA A CA 1
ATOM 3708 C C . ALA A 1 473 ? 20.332 20.317 35.548 1.00 92.44 473 ALA A C 1
ATOM 3710 O O . ALA A 1 473 ? 19.797 20.876 36.506 1.00 92.44 473 ALA A O 1
ATOM 3711 N N . ILE A 1 474 ? 21.619 19.949 35.571 1.00 93.56 474 ILE A N 1
ATOM 3712 C CA . ILE A 1 474 ? 22.513 20.232 36.704 1.00 93.56 474 ILE A CA 1
ATOM 3713 C C . ILE A 1 474 ? 22.675 21.744 36.885 1.00 93.56 474 ILE A C 1
ATOM 3715 O O . ILE A 1 474 ? 22.552 22.245 38.003 1.00 93.56 474 ILE A O 1
ATOM 3719 N N . THR A 1 475 ? 22.906 22.491 35.800 1.00 90.25 475 THR A N 1
ATOM 3720 C CA . THR A 1 475 ? 22.973 23.956 35.844 1.00 90.25 475 THR A CA 1
ATOM 3721 C C . THR A 1 475 ? 21.679 24.534 36.413 1.00 90.25 475 THR A C 1
ATOM 3723 O O . THR A 1 475 ? 21.728 25.328 37.349 1.00 90.25 475 THR A O 1
ATOM 3726 N N . LEU A 1 476 ? 20.519 24.097 35.922 1.00 90.56 476 LEU A N 1
ATOM 3727 C CA . LEU A 1 476 ? 19.224 24.554 36.417 1.00 90.56 476 LEU A CA 1
ATOM 3728 C C . LEU A 1 476 ? 19.054 24.281 37.918 1.00 90.56 476 LEU A C 1
ATOM 3730 O O . LEU A 1 476 ? 18.643 25.175 38.657 1.00 90.56 476 LEU A O 1
ATOM 3734 N N . LEU A 1 477 ? 19.423 23.081 38.372 1.00 91.25 477 LEU A N 1
ATOM 3735 C CA . LEU A 1 477 ? 19.356 22.692 39.777 1.00 91.25 477 LEU A CA 1
ATOM 3736 C C . LEU A 1 477 ? 20.206 23.621 40.653 1.00 91.25 477 LEU A C 1
ATOM 3738 O O . LEU A 1 477 ? 19.701 24.164 41.631 1.00 91.25 477 LEU A O 1
ATOM 3742 N N . VAL A 1 478 ? 21.460 23.879 40.272 1.00 91.94 478 VAL A N 1
ATOM 3743 C CA . VAL A 1 478 ? 22.360 24.777 41.018 1.00 91.94 478 VAL A CA 1
ATOM 3744 C C . VAL A 1 478 ? 21.794 26.199 41.098 1.00 91.94 478 VAL A C 1
ATOM 3746 O O . VAL A 1 478 ? 21.792 26.802 42.172 1.00 91.94 478 VAL A O 1
ATOM 3749 N N . TYR A 1 479 ? 21.272 26.732 39.989 1.00 85.44 479 TYR A N 1
ATOM 3750 C CA . TYR A 1 479 ? 20.705 28.085 39.956 1.00 85.44 479 TYR A CA 1
ATOM 3751 C C . TYR A 1 479 ? 19.418 28.223 40.786 1.00 85.44 479 TYR A C 1
ATOM 3753 O O . TYR A 1 479 ? 19.176 29.287 41.361 1.00 85.44 479 TYR A O 1
ATOM 3761 N N . VAL A 1 480 ? 18.604 27.167 40.878 1.00 84.69 480 VAL A N 1
ATOM 3762 C CA . VAL A 1 480 ? 17.392 27.152 41.713 1.00 84.69 480 VAL A CA 1
ATOM 3763 C C . VAL A 1 480 ? 17.737 26.957 43.193 1.00 84.69 480 VAL A C 1
ATOM 3765 O O . VAL A 1 480 ? 17.166 27.642 44.041 1.00 84.69 480 VAL A O 1
ATOM 3768 N N . SER A 1 481 ? 18.692 26.079 43.519 1.00 87.12 481 SER A N 1
ATOM 3769 C CA . SER A 1 481 ? 19.071 25.765 44.903 1.00 87.12 481 SER A CA 1
ATOM 3770 C C . SER A 1 481 ? 19.816 26.892 45.619 1.00 87.12 481 SER A C 1
ATOM 3772 O O . SER A 1 481 ? 19.762 26.956 46.846 1.00 87.12 481 SER A O 1
ATOM 3774 N N . VAL A 1 482 ? 20.501 27.783 44.893 1.00 89.75 482 VAL A N 1
ATOM 3775 C CA . VAL A 1 482 ? 21.237 28.906 45.492 1.00 89.75 482 VAL A CA 1
ATOM 3776 C C . VAL A 1 482 ? 20.406 30.197 45.395 1.00 89.75 482 VAL A C 1
ATOM 3778 O O . VAL A 1 482 ? 20.367 30.825 44.331 1.00 89.75 482 VAL A O 1
ATOM 3781 N N . PRO A 1 483 ? 19.755 30.650 46.488 1.00 77.81 483 PRO A N 1
ATOM 3782 C CA . PRO A 1 483 ? 18.890 31.833 46.471 1.00 77.81 483 PRO A CA 1
ATOM 3783 C C . PRO A 1 483 ? 19.611 33.126 46.087 1.00 77.81 483 PRO A C 1
ATOM 3785 O O . PRO A 1 483 ? 19.024 34.012 45.467 1.00 77.81 483 PRO A O 1
ATOM 3788 N N . GLU A 1 484 ? 20.911 33.209 46.361 1.00 78.69 484 GLU A N 1
ATOM 3789 C CA . GLU A 1 484 ? 21.742 34.360 46.001 1.00 78.69 484 GLU A CA 1
ATOM 3790 C C . GLU A 1 484 ? 21.920 34.536 44.481 1.00 78.69 484 GLU A C 1
ATOM 3792 O O . GLU A 1 484 ? 22.159 35.654 44.011 1.00 78.69 484 GLU A O 1
ATOM 3797 N N . LEU A 1 485 ? 21.772 33.458 43.697 1.00 72.88 485 LEU A N 1
ATOM 3798 C CA . LEU A 1 485 ? 21.940 33.473 42.240 1.00 72.88 485 LEU A CA 1
ATOM 3799 C C . LEU A 1 485 ? 20.660 33.899 41.513 1.00 72.88 485 LEU A C 1
ATOM 3801 O O . LEU A 1 485 ? 20.730 34.738 40.615 1.00 72.88 485 LEU A O 1
ATOM 3805 N N . HIS A 1 486 ? 19.490 33.384 41.906 1.00 70.12 486 HIS A N 1
ATOM 3806 C CA . HIS A 1 486 ? 18.218 33.716 41.246 1.00 70.12 486 HIS A CA 1
ATOM 3807 C C . HIS A 1 486 ? 17.528 34.973 41.804 1.00 70.12 486 HIS A C 1
ATOM 3809 O O . HIS A 1 486 ? 16.585 35.480 41.193 1.00 70.12 486 HIS A O 1
ATOM 3815 N N . ALA A 1 487 ? 17.982 35.514 42.941 1.00 75.56 487 ALA A N 1
ATOM 3816 C CA . ALA A 1 487 ? 17.458 36.773 43.475 1.00 75.56 487 ALA A CA 1
ATOM 3817 C C . ALA A 1 487 ? 17.730 37.966 42.538 1.00 75.56 487 ALA A C 1
ATOM 3819 O O . ALA A 1 487 ? 16.933 38.905 42.470 1.00 75.56 487 ALA A O 1
ATOM 3820 N N . LYS A 1 488 ? 18.829 37.923 41.773 1.00 79.25 488 LYS A N 1
ATOM 3821 C CA . LYS A 1 488 ? 19.173 38.958 40.789 1.00 79.25 488 LYS A CA 1
ATOM 3822 C C . LYS A 1 488 ? 18.332 38.787 39.524 1.00 79.25 488 LYS A C 1
ATOM 3824 O O . LYS A 1 488 ? 18.150 37.675 39.036 1.00 79.25 488 LYS A O 1
ATOM 3829 N N . VAL A 1 489 ? 17.893 39.901 38.931 1.00 77.94 489 VAL A N 1
ATOM 3830 C CA . VAL A 1 489 ? 17.149 39.921 37.650 1.00 77.94 489 VAL A CA 1
ATOM 3831 C C . VAL A 1 489 ? 17.882 39.130 36.558 1.00 77.94 489 VAL A C 1
ATOM 3833 O O . VAL A 1 489 ? 17.259 38.388 35.801 1.00 77.94 489 VAL A O 1
ATOM 3836 N N . HIS A 1 490 ? 19.216 39.213 36.543 1.00 74.75 490 HIS A N 1
ATOM 3837 C CA . HIS A 1 490 ? 20.072 38.441 35.644 1.00 74.75 490 HIS A CA 1
ATOM 3838 C C . HIS A 1 490 ? 19.929 36.918 35.832 1.00 74.75 490 HIS A C 1
ATOM 3840 O O . HIS A 1 490 ? 19.821 36.187 34.852 1.00 74.75 490 HIS A O 1
ATOM 3846 N N . GLY A 1 491 ? 19.849 36.439 37.079 1.00 79.25 491 GLY A N 1
ATOM 3847 C CA . GLY A 1 491 ? 19.667 35.018 37.382 1.00 79.25 491 GLY A CA 1
ATOM 3848 C C . GLY A 1 491 ? 18.302 34.488 36.950 1.00 79.25 491 GLY A C 1
ATOM 3849 O O . GLY A 1 491 ? 18.220 33.392 36.407 1.00 79.25 491 GLY A O 1
ATOM 3850 N N . LYS A 1 492 ? 17.237 35.287 37.093 1.00 78.81 492 LYS A N 1
ATOM 3851 C CA . LYS A 1 492 ? 15.888 34.912 36.625 1.00 78.81 492 LYS A CA 1
ATOM 3852 C C . LYS A 1 492 ? 15.821 34.745 35.105 1.00 78.81 492 LYS A C 1
ATOM 3854 O O . LYS A 1 492 ? 15.199 33.804 34.619 1.00 78.81 492 LYS A O 1
ATOM 3859 N N . CYS A 1 493 ? 16.490 35.632 34.365 1.00 80.31 493 CYS A N 1
ATOM 3860 C CA . CYS A 1 493 ? 16.583 35.537 32.907 1.00 80.31 493 CYS A CA 1
ATOM 3861 C C . CYS A 1 493 ? 17.339 34.276 32.478 1.00 80.31 493 CYS A C 1
ATOM 3863 O O . CYS A 1 493 ? 16.888 33.556 31.591 1.00 80.31 493 CYS A O 1
ATOM 3865 N N . LEU A 1 494 ? 18.462 33.983 33.140 1.00 82.38 494 LEU A N 1
ATOM 3866 C CA . LEU A 1 494 ? 19.269 32.809 32.828 1.00 82.38 494 LEU A CA 1
ATOM 3867 C C . LEU A 1 494 ? 18.528 31.499 33.131 1.00 82.38 494 LEU A C 1
ATOM 3869 O O . LEU A 1 494 ? 18.564 30.587 32.314 1.00 82.38 494 LEU A O 1
ATOM 3873 N N . VAL A 1 495 ? 17.802 31.420 34.252 1.00 85.44 495 VAL A N 1
ATOM 3874 C CA . VAL A 1 495 ? 16.972 30.250 34.592 1.00 85.44 495 VAL A CA 1
ATOM 3875 C C . VAL A 1 495 ? 15.915 29.999 33.515 1.00 85.44 495 VAL A C 1
ATOM 3877 O O . VAL A 1 495 ? 15.820 28.879 33.029 1.00 85.44 495 VAL A O 1
ATOM 3880 N N . SER A 1 496 ? 15.188 31.038 33.085 1.00 82.75 496 SER A N 1
ATOM 3881 C CA . SER A 1 496 ? 14.185 30.937 32.007 1.00 82.75 496 SER A CA 1
ATOM 3882 C C . SER A 1 496 ? 14.788 30.493 30.665 1.00 82.75 496 SER A C 1
ATOM 3884 O O . SER A 1 496 ? 14.183 29.740 29.904 1.00 82.75 496 SER A O 1
ATOM 3886 N N . HIS A 1 497 ? 16.015 30.927 30.370 1.00 82.81 497 HIS A N 1
ATOM 3887 C CA . HIS A 1 497 ? 16.715 30.515 29.157 1.00 82.81 497 HIS A CA 1
ATOM 3888 C C . HIS A 1 497 ? 17.124 29.038 29.190 1.00 82.81 497 HIS A C 1
ATOM 3890 O O . HIS A 1 497 ? 16.884 28.294 28.240 1.00 82.81 497 HIS A O 1
ATOM 3896 N N . VAL A 1 498 ? 17.728 28.609 30.300 1.00 88.06 498 VAL A N 1
ATOM 3897 C CA . VAL A 1 498 ? 18.215 27.238 30.480 1.00 88.06 498 VAL A CA 1
ATOM 3898 C C . VAL A 1 498 ? 17.051 26.242 30.510 1.00 88.06 498 VAL A C 1
ATOM 3900 O O . VAL A 1 498 ? 17.170 25.172 29.919 1.00 88.06 498 VAL A O 1
ATOM 3903 N N . THR A 1 499 ? 15.907 26.590 31.115 1.00 85.62 499 THR A N 1
ATOM 3904 C CA . THR A 1 499 ? 14.700 25.743 31.071 1.00 85.62 499 THR A CA 1
ATOM 3905 C C . THR A 1 499 ? 14.153 25.589 29.656 1.00 85.62 499 THR A C 1
ATOM 3907 O O . THR A 1 499 ? 13.791 24.481 29.265 1.00 85.62 499 THR A O 1
ATOM 3910 N N . ALA A 1 500 ? 14.119 26.668 28.871 1.00 85.12 500 ALA A N 1
ATOM 3911 C CA . ALA A 1 500 ? 13.649 26.625 27.491 1.00 85.12 500 ALA A CA 1
ATOM 3912 C C . ALA A 1 500 ? 14.547 25.763 26.593 1.00 85.12 500 ALA A C 1
ATOM 3914 O O . ALA A 1 500 ? 14.039 24.940 25.834 1.00 85.12 500 ALA A O 1
ATOM 3915 N N . LEU A 1 501 ? 15.873 25.900 26.722 1.00 85.06 501 LEU A N 1
ATOM 3916 C CA . LEU A 1 501 ? 16.835 25.061 26.000 1.00 85.06 501 LEU A CA 1
ATOM 3917 C C . LEU A 1 501 ? 16.726 23.585 26.401 1.00 85.06 501 LEU A C 1
ATOM 3919 O O . LEU A 1 501 ? 16.765 22.715 25.534 1.00 85.06 501 LEU A O 1
ATOM 3923 N N . LEU A 1 502 ? 16.546 23.302 27.696 1.00 89.12 502 LEU A N 1
ATOM 3924 C CA . LEU A 1 502 ? 16.356 21.939 28.189 1.00 89.12 502 LEU A CA 1
ATOM 3925 C C . LEU A 1 502 ? 15.094 21.300 27.590 1.00 89.12 502 LEU A C 1
ATOM 3927 O O . LEU A 1 502 ? 15.164 20.188 27.074 1.00 89.12 502 LEU A O 1
ATOM 3931 N N . LEU A 1 503 ? 13.959 22.008 27.601 1.00 87.44 503 LEU A N 1
ATOM 3932 C CA . LEU A 1 503 ? 12.711 21.526 26.997 1.00 87.44 503 LEU A CA 1
ATOM 3933 C C . LEU A 1 503 ? 12.855 21.302 25.488 1.00 87.44 503 LEU A C 1
ATOM 3935 O O . LEU A 1 503 ? 12.419 20.273 24.978 1.00 87.44 503 LEU A O 1
ATOM 3939 N N . ALA A 1 504 ? 13.508 22.227 24.781 1.00 85.25 504 ALA A N 1
ATOM 3940 C CA . ALA A 1 504 ? 13.708 22.109 23.344 1.00 85.25 504 ALA A CA 1
ATOM 3941 C C . ALA A 1 504 ? 14.549 20.877 22.971 1.00 85.25 504 ALA A C 1
ATOM 3943 O O . ALA A 1 504 ? 14.187 20.134 22.059 1.00 85.25 504 ALA A O 1
ATOM 3944 N N . TYR A 1 505 ? 15.643 20.626 23.695 1.00 87.75 505 TYR A N 1
ATOM 3945 C CA . TYR A 1 505 ? 16.501 19.469 23.435 1.00 87.75 505 TYR A CA 1
ATOM 3946 C C . TYR A 1 505 ? 15.829 18.146 23.802 1.00 87.75 505 TYR A C 1
ATOM 3948 O O . TYR A 1 505 ? 15.984 17.175 23.065 1.00 87.75 505 TYR A O 1
ATOM 3956 N N . LEU A 1 506 ? 15.031 18.108 24.873 1.00 88.38 506 LEU A N 1
ATOM 3957 C CA . LEU A 1 506 ? 14.234 16.927 25.210 1.00 88.38 506 LEU A CA 1
ATOM 3958 C C . LEU A 1 506 ? 13.224 16.593 24.106 1.00 88.38 506 LEU A C 1
ATOM 3960 O O . LEU A 1 506 ? 13.146 15.438 23.695 1.00 88.38 506 LEU A O 1
ATOM 3964 N N . CYS A 1 507 ? 12.509 17.585 23.565 1.00 85.50 507 CYS A N 1
ATOM 3965 C CA . CYS A 1 507 ? 11.600 17.369 22.436 1.00 85.50 507 CYS A CA 1
ATOM 3966 C C . CYS A 1 507 ? 12.329 16.845 21.191 1.00 85.50 507 CYS A C 1
ATOM 3968 O O . CYS A 1 507 ? 11.840 15.921 20.550 1.00 85.50 507 CYS A O 1
ATOM 3970 N N . LEU A 1 508 ? 13.514 17.379 20.872 1.00 84.19 508 LEU A N 1
ATOM 3971 C CA . LEU A 1 508 ? 14.314 16.896 19.741 1.00 84.19 508 LEU A CA 1
ATOM 3972 C C . LEU A 1 508 ? 14.786 15.448 19.928 1.00 84.19 508 LEU A C 1
ATOM 3974 O O . LEU A 1 508 ? 14.772 14.688 18.964 1.00 84.19 508 LEU A O 1
ATOM 3978 N N . ILE A 1 509 ? 15.176 15.054 21.145 1.00 85.69 509 ILE A N 1
ATOM 3979 C CA . ILE A 1 509 ? 15.545 13.663 21.456 1.00 85.69 509 ILE A CA 1
ATOM 3980 C C . ILE A 1 509 ? 14.333 12.743 21.300 1.00 85.69 509 ILE A C 1
ATOM 3982 O O . ILE A 1 509 ? 14.460 11.677 20.704 1.00 85.69 509 ILE A O 1
ATOM 3986 N N . ILE A 1 510 ? 13.161 13.162 21.795 1.00 83.81 510 ILE A N 1
ATOM 3987 C CA . ILE A 1 510 ? 11.917 12.398 21.656 1.00 83.81 510 ILE A CA 1
ATOM 3988 C C . ILE A 1 510 ? 11.614 12.188 20.173 1.00 83.81 510 ILE A C 1
ATOM 3990 O O . ILE A 1 510 ? 11.544 11.045 19.745 1.00 83.81 510 ILE A O 1
ATOM 3994 N N . VAL A 1 511 ? 11.542 13.255 19.372 1.00 82.38 511 VAL A N 1
ATOM 3995 C CA . VAL A 1 511 ? 11.261 13.150 17.930 1.00 82.38 511 VAL A CA 1
ATOM 3996 C C . VAL A 1 511 ? 12.278 12.248 17.223 1.00 82.38 511 VAL A C 1
ATOM 3998 O O . VAL A 1 511 ? 11.881 11.398 16.437 1.00 82.38 511 VAL A O 1
ATOM 4001 N N . GLN A 1 512 ? 13.574 12.356 17.535 1.00 81.12 512 GLN A N 1
ATOM 4002 C CA . GLN A 1 512 ? 14.607 11.519 16.908 1.00 81.12 512 GLN A CA 1
ATOM 4003 C C . GLN A 1 512 ? 14.506 10.031 17.278 1.00 81.12 512 GLN A C 1
ATOM 4005 O O . GLN A 1 512 ? 14.821 9.180 16.450 1.00 81.12 512 GLN A O 1
ATOM 4010 N N . TRP A 1 513 ? 14.077 9.691 18.495 1.00 77.38 513 TRP A N 1
ATOM 4011 C CA . TRP A 1 513 ? 13.948 8.296 18.938 1.00 77.38 513 TRP A CA 1
ATOM 4012 C C . TRP A 1 513 ? 12.582 7.670 18.671 1.00 77.38 513 TRP A C 1
ATOM 4014 O O . TRP A 1 513 ? 12.490 6.447 18.563 1.00 77.38 513 TRP A O 1
ATOM 4024 N N . SER A 1 514 ? 11.525 8.471 18.574 1.00 72.25 514 SER A N 1
ATOM 4025 C CA . SER A 1 514 ? 10.162 7.983 18.372 1.00 72.25 514 SER A CA 1
ATOM 4026 C C . SER A 1 514 ? 9.542 8.394 17.038 1.00 72.25 514 SER A C 1
ATOM 4028 O O . SER A 1 514 ? 8.356 8.149 16.850 1.00 72.25 514 SER A O 1
ATOM 4030 N N . ALA A 1 515 ? 10.325 8.908 16.079 1.00 64.19 515 ALA A N 1
ATOM 4031 C CA . ALA A 1 515 ? 9.861 9.240 14.725 1.00 64.19 515 ALA A CA 1
ATOM 4032 C C . ALA A 1 515 ? 9.023 8.124 14.071 1.00 64.19 515 ALA A C 1
ATOM 4034 O O . ALA A 1 515 ? 8.019 8.415 13.438 1.00 64.19 515 ALA A O 1
ATOM 4035 N N . GLY A 1 516 ? 9.379 6.850 14.279 1.00 57.59 516 GLY A N 1
ATOM 4036 C CA . GLY A 1 516 ? 8.639 5.704 13.730 1.00 57.59 516 GLY A CA 1
ATOM 4037 C C . GLY A 1 516 ? 7.467 5.189 14.578 1.00 57.59 516 GLY A C 1
ATOM 4038 O O . GLY A 1 516 ? 6.863 4.186 14.220 1.00 57.59 516 GLY A O 1
ATOM 4039 N N . ARG A 1 517 ? 7.177 5.794 15.738 1.00 63.69 517 ARG A N 1
ATOM 4040 C CA . ARG A 1 517 ? 6.111 5.353 16.666 1.00 63.69 517 ARG A CA 1
ATOM 4041 C C . ARG A 1 517 ? 5.157 6.467 17.093 1.00 63.69 517 ARG A C 1
ATOM 4043 O O . ARG A 1 517 ? 4.239 6.216 17.869 1.00 63.69 517 ARG A O 1
ATOM 4050 N N . LEU A 1 518 ? 5.397 7.698 16.655 1.00 66.19 518 LEU A N 1
ATOM 4051 C CA . LEU A 1 518 ? 4.537 8.832 16.960 1.00 66.19 518 LEU A CA 1
ATOM 4052 C C . LEU A 1 518 ? 3.445 8.960 15.896 1.00 66.19 518 LEU A C 1
ATOM 4054 O O . LEU A 1 518 ? 3.759 8.878 14.712 1.00 66.19 518 LEU A O 1
ATOM 4058 N N . PRO A 1 519 ? 2.190 9.241 16.283 1.00 66.25 519 PRO A N 1
ATOM 4059 C CA . PRO A 1 519 ? 1.184 9.663 15.319 1.00 66.25 519 PRO A CA 1
ATOM 4060 C C . PRO A 1 519 ? 1.614 10.993 14.675 1.00 66.25 519 PRO A C 1
ATOM 4062 O O . PRO A 1 519 ? 2.153 11.867 15.366 1.00 66.25 519 PRO A O 1
ATOM 4065 N N . GLY A 1 520 ? 1.352 11.168 13.376 1.00 64.38 520 GLY A N 1
ATOM 4066 C CA . GLY A 1 520 ? 1.825 12.310 12.575 1.00 64.38 520 GLY A CA 1
ATOM 4067 C C . GLY A 1 520 ? 1.563 13.681 13.205 1.00 64.38 520 GLY A C 1
ATOM 4068 O O . GLY A 1 520 ? 2.447 14.538 13.290 1.00 64.38 520 GLY A O 1
ATOM 4069 N N . ALA A 1 521 ? 0.377 13.857 13.795 1.00 69.25 521 ALA A N 1
ATOM 4070 C CA . ALA A 1 521 ? 0.008 15.077 14.513 1.00 69.25 521 ALA A CA 1
ATOM 4071 C C . ALA A 1 521 ? 0.922 15.375 15.720 1.00 69.25 521 ALA A C 1
ATOM 4073 O O . ALA A 1 521 ? 1.323 16.522 15.928 1.00 69.25 521 ALA A O 1
ATOM 4074 N N . ALA A 1 522 ? 1.296 14.360 16.506 1.00 69.06 522 ALA A N 1
ATOM 4075 C CA . ALA A 1 522 ? 2.186 14.534 17.654 1.00 69.06 522 ALA A CA 1
ATOM 4076 C C . ALA A 1 522 ? 3.624 14.836 17.214 1.00 69.06 522 ALA A C 1
ATOM 4078 O O . ALA A 1 522 ? 4.284 15.672 17.833 1.00 69.06 522 ALA A O 1
ATOM 4079 N N . CYS A 1 523 ? 4.090 14.214 16.125 1.00 75.25 523 CYS A N 1
ATOM 4080 C CA . CYS A 1 523 ? 5.383 14.525 15.514 1.00 75.25 523 CYS A CA 1
ATOM 4081 C C . CYS A 1 523 ? 5.444 16.001 15.086 1.00 75.25 523 CYS A C 1
ATOM 4083 O O . CYS A 1 523 ? 6.355 16.730 15.488 1.00 75.25 523 CYS A O 1
ATOM 4085 N N . LYS A 1 524 ? 4.411 16.479 14.376 1.00 72.44 524 LYS A N 1
ATOM 4086 C CA . LYS A 1 524 ? 4.316 17.872 13.917 1.00 72.44 524 LYS A CA 1
ATOM 4087 C C . LYS A 1 524 ? 4.309 18.865 15.081 1.00 72.44 524 LYS A C 1
ATOM 4089 O O . LYS A 1 524 ? 5.076 19.829 15.083 1.00 72.44 524 LYS A O 1
ATOM 4094 N N . ILE A 1 525 ? 3.502 18.607 16.112 1.00 79.19 525 ILE A N 1
ATOM 4095 C CA . ILE A 1 525 ? 3.437 19.469 17.301 1.00 79.19 525 ILE A CA 1
ATOM 4096 C C . ILE A 1 525 ? 4.790 19.498 18.023 1.00 79.19 525 ILE A C 1
ATOM 4098 O O . ILE A 1 525 ? 5.286 20.579 18.343 1.00 79.19 525 ILE A O 1
ATOM 4102 N N . MET A 1 526 ? 5.422 18.343 18.244 1.00 73.88 526 MET A N 1
ATOM 4103 C CA . MET A 1 526 ? 6.707 18.268 18.945 1.00 73.88 526 MET A CA 1
ATOM 4104 C C . MET A 1 526 ? 7.886 18.821 18.140 1.00 73.88 526 MET A C 1
ATOM 4106 O O . MET A 1 526 ? 8.857 19.261 18.750 1.00 73.88 526 MET A O 1
ATOM 4110 N N . GLY A 1 527 ? 7.813 18.850 16.808 1.00 74.88 527 GLY A N 1
ATOM 4111 C CA . GLY A 1 527 ? 8.798 19.528 15.962 1.00 74.88 527 GLY A CA 1
ATOM 4112 C C . GLY A 1 527 ? 8.646 21.054 15.974 1.00 74.88 527 GLY A C 1
ATOM 4113 O O . GLY A 1 527 ? 9.630 21.784 16.094 1.00 74.88 527 GLY A O 1
ATOM 4114 N N . MET A 1 528 ? 7.408 21.558 15.915 1.00 74.31 528 MET A N 1
ATOM 4115 C CA . MET A 1 528 ? 7.128 23.001 15.852 1.00 74.31 528 MET A CA 1
ATOM 4116 C C . MET A 1 528 ? 7.240 23.708 17.213 1.00 74.31 528 MET A C 1
ATOM 4118 O O . MET A 1 528 ? 7.631 24.879 17.287 1.00 74.31 528 MET A O 1
ATOM 4122 N N . TRP A 1 529 ? 6.885 23.022 18.301 1.00 78.06 529 TRP A N 1
ATOM 4123 C CA . TRP A 1 529 ? 6.809 23.604 19.644 1.00 78.06 529 TRP A CA 1
ATOM 4124 C C . TRP A 1 529 ? 8.163 24.121 20.170 1.00 78.06 529 TRP A C 1
ATOM 4126 O O . TRP A 1 529 ? 8.228 25.281 20.593 1.00 78.06 529 TRP A O 1
ATOM 4136 N N . PRO A 1 530 ? 9.273 23.359 20.094 1.00 74.38 530 PRO A N 1
ATOM 4137 C CA . PRO A 1 530 ? 10.594 23.812 20.534 1.00 74.38 530 PRO A CA 1
ATOM 4138 C C . PRO A 1 530 ? 11.088 25.063 19.813 1.00 74.38 530 PRO A C 1
ATOM 4140 O O . PRO A 1 530 ? 11.682 25.941 20.444 1.00 74.38 530 PRO A O 1
ATOM 4143 N N . ALA A 1 531 ? 10.831 25.163 18.505 1.00 69.50 531 ALA A N 1
ATOM 4144 C CA . ALA A 1 531 ? 11.266 26.289 17.684 1.00 69.50 531 ALA A CA 1
ATOM 4145 C C . ALA A 1 531 ? 10.574 27.591 18.115 1.00 69.50 531 ALA A C 1
ATOM 4147 O O . ALA A 1 531 ? 11.233 28.607 18.350 1.00 69.50 531 ALA A O 1
ATOM 4148 N N . ARG A 1 532 ? 9.250 27.545 18.312 1.00 76.19 532 ARG A N 1
ATOM 4149 C CA . ARG A 1 532 ? 8.455 28.705 18.748 1.00 76.19 532 ARG A CA 1
ATOM 4150 C C . ARG A 1 532 ? 8.787 29.146 20.174 1.00 76.19 532 ARG A C 1
ATOM 4152 O O . ARG A 1 532 ? 8.881 30.347 20.437 1.00 76.19 532 ARG A O 1
ATOM 4159 N N . VAL A 1 533 ? 9.008 28.198 21.086 1.00 72.69 533 VAL A N 1
ATOM 4160 C CA . VAL A 1 533 ? 9.394 28.496 22.476 1.00 72.69 533 VAL A CA 1
ATOM 4161 C C . VAL A 1 533 ? 10.791 29.115 22.537 1.00 72.69 533 VAL A C 1
ATOM 4163 O O . VAL A 1 533 ? 10.981 30.126 23.212 1.00 72.69 533 VAL A O 1
ATOM 4166 N N . SER A 1 534 ? 11.750 28.576 21.781 1.00 68.06 534 SER A N 1
ATOM 4167 C CA . SER A 1 534 ? 13.122 29.100 21.746 1.00 68.06 534 SER A CA 1
ATOM 4168 C C . SER A 1 534 ? 13.180 30.521 21.178 1.00 68.06 534 SER A C 1
ATOM 4170 O O . SER A 1 534 ? 13.850 31.381 21.750 1.00 68.06 534 SER A O 1
ATOM 4172 N N . LEU A 1 535 ? 12.423 30.804 20.109 1.00 72.12 535 LEU A N 1
ATOM 4173 C CA . LEU A 1 535 ? 12.323 32.145 19.524 1.00 72.12 535 LEU A CA 1
ATOM 4174 C C . LEU A 1 535 ? 11.697 33.145 20.508 1.00 72.12 535 LEU A C 1
ATOM 4176 O O . LEU A 1 535 ? 12.221 34.238 20.708 1.00 72.12 535 LEU A O 1
ATOM 4180 N N . SER A 1 536 ? 10.615 32.744 21.179 1.00 72.69 536 SER A N 1
ATOM 4181 C CA . SER A 1 536 ? 9.925 33.585 22.165 1.00 72.69 536 SER A CA 1
ATOM 4182 C C . SER A 1 536 ? 10.836 33.937 23.344 1.00 72.69 536 SER A C 1
ATOM 4184 O O . SER A 1 536 ? 10.858 35.074 23.810 1.00 72.69 536 SER A O 1
ATOM 4186 N N . VAL A 1 537 ? 11.645 32.981 23.803 1.00 69.06 537 VAL A N 1
ATOM 4187 C CA . VAL A 1 537 ? 12.603 33.188 24.896 1.00 69.06 537 VAL A CA 1
ATOM 4188 C C . VAL A 1 537 ? 13.759 34.089 24.456 1.00 69.06 537 VAL A C 1
ATOM 4190 O O . VAL A 1 537 ? 14.144 34.975 25.217 1.00 69.06 537 VAL A O 1
ATOM 4193 N N . LEU A 1 538 ? 14.269 33.939 23.229 1.00 68.69 538 LEU A N 1
ATOM 4194 C CA . LEU A 1 538 ? 15.294 34.829 22.666 1.00 68.69 538 LEU A CA 1
ATOM 4195 C C . LEU A 1 538 ? 14.799 36.276 22.536 1.00 68.69 538 LEU A C 1
ATOM 4197 O O . LEU A 1 538 ? 15.523 37.197 22.910 1.00 68.69 538 LEU A O 1
ATOM 4201 N N . VAL A 1 539 ? 13.560 36.478 22.079 1.00 74.81 539 VAL A N 1
ATOM 4202 C CA . VAL A 1 539 ? 12.934 37.808 21.987 1.00 74.81 539 VAL A CA 1
ATOM 4203 C C . VAL A 1 539 ? 12.724 38.418 23.378 1.00 74.81 539 VAL A C 1
ATOM 4205 O O . VAL A 1 539 ? 13.065 39.574 23.616 1.00 74.81 539 VAL A O 1
ATOM 4208 N N . CYS A 1 540 ? 12.236 37.646 24.349 1.00 65.38 540 CYS A N 1
ATOM 4209 C CA . CYS A 1 540 ? 12.077 38.131 25.724 1.00 65.38 540 CYS A CA 1
ATOM 4210 C C . CYS A 1 540 ? 13.419 38.487 26.387 1.00 65.38 540 CYS A C 1
ATOM 4212 O O . CYS A 1 540 ? 13.498 39.445 27.164 1.00 65.38 540 CYS A O 1
ATOM 4214 N N . LEU A 1 541 ? 14.482 37.738 26.079 1.00 65.06 541 LEU A N 1
ATOM 4215 C CA . LEU A 1 541 ? 15.832 38.001 26.573 1.00 65.06 541 LEU A CA 1
ATOM 4216 C C . LEU A 1 541 ? 16.455 39.228 25.916 1.00 65.06 541 LEU A C 1
ATOM 4218 O O . LEU A 1 541 ? 17.049 40.026 26.636 1.00 65.06 541 LEU A O 1
ATOM 4222 N N . SER A 1 542 ? 16.296 39.415 24.602 1.00 69.38 542 SER A N 1
ATOM 4223 C CA . SER A 1 542 ? 16.817 40.594 23.903 1.00 69.38 542 SER A CA 1
ATOM 4224 C C . SER A 1 542 ? 16.160 41.873 24.423 1.00 69.38 542 SER A C 1
ATOM 4226 O O . SER A 1 542 ? 16.859 42.822 24.774 1.00 69.38 542 SER A O 1
ATOM 4228 N N . VAL A 1 543 ? 14.838 41.862 24.618 1.00 69.06 543 VAL A N 1
ATOM 4229 C CA . VAL A 1 543 ? 14.102 42.984 25.219 1.00 69.06 543 VAL A CA 1
ATOM 4230 C C . VAL A 1 543 ? 14.551 43.227 26.663 1.00 69.06 543 VAL A C 1
ATOM 4232 O O . VAL A 1 543 ? 14.842 44.364 27.035 1.00 69.06 543 VAL A O 1
ATOM 4235 N N . SER A 1 544 ? 14.683 42.175 27.478 1.00 64.31 544 SER A N 1
ATOM 4236 C CA . SER A 1 544 ? 15.115 42.314 28.879 1.00 64.31 544 SER A CA 1
ATOM 4237 C C . SER A 1 544 ? 16.556 42.813 29.003 1.00 64.31 544 SER A C 1
ATOM 4239 O O . SER A 1 544 ? 16.842 43.654 29.853 1.00 64.31 544 SER A O 1
ATOM 4241 N N . TRP A 1 545 ? 17.466 42.347 28.144 1.00 62.19 545 TRP A N 1
ATOM 4242 C CA . TRP A 1 545 ? 18.855 42.806 28.103 1.00 62.19 545 TRP A CA 1
ATOM 4243 C C . TRP A 1 545 ? 18.959 44.257 27.629 1.00 62.19 545 TRP A C 1
ATOM 4245 O O . TRP A 1 545 ? 19.641 45.046 28.282 1.00 62.19 545 TRP A O 1
ATOM 4255 N N . CYS A 1 546 ? 18.240 44.647 26.570 1.00 62.12 546 CYS A N 1
ATOM 4256 C CA . CYS A 1 546 ? 18.193 46.036 26.105 1.00 62.12 546 CYS A CA 1
ATOM 4257 C C . CYS A 1 546 ? 17.653 46.984 27.187 1.00 62.12 546 CYS A C 1
ATOM 4259 O O . CYS A 1 546 ? 18.238 48.041 27.432 1.00 62.12 546 CYS A O 1
ATOM 4261 N N . VAL A 1 547 ? 16.587 46.593 27.893 1.00 62.34 547 VAL A N 1
ATOM 4262 C CA . VAL A 1 547 ? 16.001 47.392 28.983 1.00 62.34 547 VAL A CA 1
ATOM 4263 C C . VAL A 1 547 ? 16.927 47.456 30.204 1.00 62.34 547 VAL A C 1
ATOM 4265 O O . VAL A 1 547 ? 17.057 48.518 30.818 1.00 62.34 547 VAL A O 1
ATOM 4268 N N . CYS A 1 548 ? 17.609 46.362 30.555 1.00 57.12 548 CYS A N 1
ATOM 4269 C CA . CYS A 1 548 ? 18.579 46.348 31.652 1.00 57.12 548 CYS A CA 1
ATOM 4270 C C . CYS A 1 548 ? 19.812 47.212 31.352 1.00 57.12 548 CYS A C 1
ATOM 4272 O O . CYS A 1 548 ? 20.206 47.996 32.214 1.00 57.12 548 CYS A O 1
ATOM 4274 N N . ILE A 1 549 ? 20.376 47.135 30.142 1.00 60.00 549 ILE A N 1
ATOM 4275 C CA . ILE A 1 549 ? 21.512 47.975 29.726 1.00 60.00 549 ILE A CA 1
ATOM 4276 C C . ILE A 1 549 ? 21.099 49.453 29.710 1.00 60.00 549 ILE A C 1
ATOM 4278 O O . ILE A 1 549 ? 21.812 50.292 30.258 1.00 60.00 549 ILE A O 1
ATOM 4282 N N . SER A 1 550 ? 19.915 49.774 29.177 1.00 52.84 550 SER A N 1
ATOM 4283 C CA . SER A 1 550 ? 19.397 51.148 29.162 1.00 52.84 550 SER A CA 1
ATOM 4284 C C . SER A 1 550 ? 19.192 51.715 30.575 1.00 52.84 550 SER A C 1
ATOM 4286 O O . SER A 1 550 ? 19.579 52.854 30.841 1.00 52.84 550 SER A O 1
ATOM 4288 N N . ARG A 1 551 ? 18.677 50.916 31.523 1.00 49.44 551 ARG A N 1
ATOM 4289 C CA . ARG A 1 551 ? 18.500 51.347 32.922 1.00 49.44 551 ARG A CA 1
ATOM 4290 C C . ARG A 1 551 ? 19.812 51.495 33.691 1.00 49.44 551 ARG A C 1
ATOM 4292 O O . ARG A 1 551 ? 19.927 52.426 34.487 1.00 49.44 551 ARG A O 1
ATOM 4299 N N . SER A 1 552 ? 20.801 50.634 33.450 1.00 50.59 552 SER A N 1
ATOM 4300 C CA . SER A 1 552 ? 22.120 50.735 34.091 1.00 50.59 552 SER A CA 1
ATOM 4301 C C . SER A 1 552 ? 22.911 51.970 33.647 1.00 50.59 552 SER A C 1
ATOM 4303 O O . SER A 1 552 ? 23.698 52.486 34.434 1.00 50.59 552 SER A O 1
ATOM 4305 N N . VAL A 1 553 ? 22.671 52.489 32.438 1.00 49.66 553 VAL A N 1
ATOM 4306 C CA . VAL A 1 553 ? 23.296 53.734 31.951 1.00 49.66 553 VAL A CA 1
ATOM 4307 C C . VAL A 1 553 ? 22.627 54.988 32.540 1.00 49.66 553 VAL A C 1
ATOM 4309 O O . VAL A 1 553 ? 23.280 56.012 32.714 1.00 49.66 553 VAL A O 1
ATOM 4312 N N . SER A 1 554 ? 21.348 54.920 32.922 1.00 40.09 554 SER A N 1
ATOM 4313 C CA . SER A 1 554 ? 20.583 56.086 33.404 1.00 40.09 554 SER A CA 1
ATOM 4314 C C . SER A 1 554 ? 20.772 56.468 34.885 1.00 40.09 554 SER A C 1
ATOM 4316 O O . SER A 1 554 ? 20.133 57.411 35.349 1.00 40.09 554 SER A O 1
ATOM 4318 N N . VAL A 1 555 ? 21.646 55.791 35.642 1.00 41.47 555 VAL A N 1
ATOM 4319 C CA . VAL A 1 555 ? 21.898 56.098 37.066 1.00 41.47 555 VAL A CA 1
ATOM 4320 C C . VAL A 1 555 ? 23.370 56.449 37.301 1.00 41.47 555 VAL A C 1
ATOM 4322 O O . VAL A 1 555 ? 24.120 55.694 37.906 1.00 41.47 555 VAL A O 1
ATOM 4325 N N . PHE A 1 556 ? 23.773 57.632 36.837 1.00 31.92 556 PHE A N 1
ATOM 4326 C CA . PHE A 1 556 ? 24.899 58.397 37.386 1.00 31.92 556 PHE A CA 1
ATOM 4327 C C . PHE A 1 556 ? 24.538 59.894 37.343 1.00 31.92 556 PHE A C 1
ATOM 4329 O O . PHE A 1 556 ? 24.664 60.523 36.293 1.00 31.92 556 PHE A O 1
ATOM 4336 N N . PRO A 1 557 ? 24.063 60.501 38.448 1.00 35.31 557 PRO A N 1
ATOM 4337 C CA . PRO A 1 557 ? 23.910 61.942 38.529 1.00 35.31 557 PRO A CA 1
ATOM 4338 C C . PRO A 1 557 ? 25.208 62.554 39.071 1.00 35.31 557 PRO A C 1
ATOM 4340 O O . PRO A 1 557 ? 25.468 62.515 40.270 1.00 35.31 557 PRO A O 1
ATOM 4343 N N . GLY A 1 558 ? 26.006 63.143 38.178 1.00 33.88 558 GLY A N 1
ATOM 4344 C CA . GLY A 1 558 ? 27.025 64.131 38.545 1.00 33.88 558 GLY A CA 1
ATOM 4345 C C . GLY A 1 558 ? 28.447 63.848 38.055 1.00 33.88 558 GLY A C 1
ATOM 4346 O O . GLY A 1 558 ? 29.199 63.139 38.710 1.00 33.88 558 GLY A O 1
ATOM 4347 N N . GLY A 1 559 ? 28.838 64.538 36.977 1.00 32.56 559 GLY A N 1
ATOM 4348 C CA . GLY A 1 559 ? 30.212 65.018 36.782 1.00 32.56 559 GLY A CA 1
ATOM 4349 C C . GLY A 1 559 ? 31.119 64.211 35.846 1.00 32.56 559 GLY A C 1
ATOM 4350 O O . GLY A 1 559 ? 31.600 63.145 36.199 1.00 32.56 559 GLY A O 1
ATOM 4351 N N . SER A 1 560 ? 31.452 64.837 34.713 1.00 27.83 560 SER A N 1
ATOM 4352 C CA . SER A 1 560 ? 32.508 64.503 33.741 1.00 27.83 560 SER A CA 1
ATOM 4353 C C . SER A 1 560 ? 32.305 63.294 32.824 1.00 27.83 560 SER A C 1
ATOM 4355 O O . SER A 1 560 ? 32.464 62.134 33.188 1.00 27.83 560 SER A O 1
ATOM 4357 N N . TRP A 1 561 ? 32.066 63.630 31.555 1.00 30.61 561 TRP A N 1
ATOM 4358 C CA . TRP A 1 561 ? 32.226 62.769 30.393 1.00 30.61 561 TRP A CA 1
ATOM 4359 C C . TRP A 1 561 ? 33.663 62.243 30.322 1.00 30.61 561 TRP A C 1
ATOM 4361 O O . TRP A 1 561 ? 34.581 62.988 29.986 1.00 30.61 561 TRP A O 1
ATOM 4371 N N . TYR A 1 562 ? 33.856 60.956 30.594 1.00 27.22 562 TYR A N 1
ATOM 4372 C CA . TYR A 1 562 ? 35.051 60.243 30.160 1.00 27.22 562 TYR A CA 1
ATOM 4373 C C . TYR A 1 562 ? 34.686 59.405 28.941 1.00 27.22 562 TYR A C 1
ATOM 4375 O O . TYR A 1 562 ? 34.002 58.388 29.031 1.00 27.22 562 TYR A O 1
ATOM 4383 N N . VAL A 1 563 ? 35.148 59.874 27.784 1.00 26.73 563 VAL A N 1
ATOM 4384 C CA . VAL A 1 563 ? 35.294 59.061 26.580 1.00 26.73 563 VAL A CA 1
ATOM 4385 C C . VAL A 1 563 ? 36.291 57.953 26.923 1.00 26.73 563 VAL A C 1
ATOM 4387 O O . VAL A 1 563 ? 37.469 58.232 27.143 1.00 26.73 563 VAL A O 1
ATOM 4390 N N . PHE A 1 564 ? 35.841 56.700 26.989 1.00 23.86 564 PHE A N 1
ATOM 4391 C CA . PHE A 1 564 ? 36.757 55.563 27.008 1.00 23.86 564 PHE A CA 1
ATOM 4392 C C . PHE A 1 564 ? 37.311 55.364 25.595 1.00 23.86 564 PHE A C 1
ATOM 4394 O O . PHE A 1 564 ? 36.721 54.685 24.758 1.00 23.86 564 PHE A O 1
ATOM 4401 N N . VAL A 1 565 ? 38.460 55.986 25.336 1.00 25.83 565 VAL A N 1
ATOM 4402 C CA . VAL A 1 565 ? 39.390 55.549 24.294 1.00 25.83 565 VAL A CA 1
ATOM 4403 C C . VAL A 1 565 ? 40.101 54.312 24.839 1.00 25.83 565 VAL A C 1
ATOM 4405 O O . VAL A 1 565 ? 40.873 54.417 25.790 1.00 25.83 565 VAL A O 1
ATOM 4408 N N . ILE A 1 566 ? 39.851 53.138 24.259 1.00 26.28 566 ILE A N 1
ATOM 4409 C CA . ILE A 1 566 ? 40.709 51.967 24.471 1.00 26.28 566 ILE A CA 1
ATOM 4410 C C . ILE A 1 566 ? 41.823 52.041 23.424 1.00 26.28 566 ILE A C 1
ATOM 4412 O O . ILE A 1 566 ? 41.654 51.624 22.283 1.00 26.28 566 ILE A O 1
ATOM 4416 N N . SER A 1 567 ? 42.956 52.611 23.832 1.00 24.27 567 SER A N 1
ATOM 4417 C CA . SER A 1 567 ? 44.272 52.373 23.235 1.00 24.27 567 SER A CA 1
ATOM 4418 C C . SER A 1 567 ? 45.063 51.561 24.255 1.00 24.27 567 SER A C 1
ATOM 4420 O O . SER A 1 567 ? 45.152 51.986 25.403 1.00 24.27 567 SER A O 1
ATOM 4422 N N . ASP A 1 568 ? 45.607 50.399 23.893 1.00 27.91 568 ASP A N 1
ATOM 4423 C CA . ASP A 1 568 ? 47.013 50.329 23.474 1.00 27.91 568 ASP A CA 1
ATOM 4424 C C . ASP A 1 568 ? 47.499 48.889 23.196 1.00 27.91 568 ASP A C 1
ATOM 4426 O O . ASP A 1 568 ? 47.207 47.949 23.926 1.00 27.91 568 ASP A O 1
ATOM 4430 N N . ARG A 1 569 ? 48.323 48.806 22.143 1.00 28.64 569 ARG A N 1
ATOM 4431 C CA . ARG A 1 569 ? 49.591 48.061 21.999 1.00 28.64 569 ARG A CA 1
ATOM 4432 C C . ARG A 1 569 ? 49.703 46.563 22.326 1.00 28.64 569 ARG A C 1
ATOM 4434 O O . ARG A 1 569 ? 49.733 46.130 23.470 1.00 28.64 569 ARG A O 1
ATOM 4441 N N . LEU A 1 570 ? 50.073 45.853 21.255 1.00 31.59 570 LEU A N 1
ATOM 4442 C CA . LEU A 1 570 ? 51.181 44.890 21.139 1.00 31.59 570 LEU A CA 1
ATOM 4443 C C . LEU A 1 570 ? 52.159 44.808 22.331 1.00 31.59 570 LEU A C 1
ATOM 4445 O O . LEU A 1 570 ? 52.931 45.742 22.580 1.00 31.59 570 LEU A O 1
ATOM 4449 N N . LYS A 1 571 ? 52.247 43.608 22.908 1.00 31.59 571 LYS A N 1
ATOM 4450 C CA . LYS A 1 571 ? 53.483 42.818 22.984 1.00 31.59 571 LYS A CA 1
ATOM 4451 C C . LYS A 1 571 ? 53.159 41.344 22.813 1.00 31.59 571 LYS A C 1
ATOM 4453 O O . LYS A 1 571 ? 52.122 40.925 23.368 1.00 31.59 571 LYS A O 1
#